Protein AF-A0A482VWS6-F1 (afdb_monomer)

Solvent-accessible surface area (backbone atoms only — not comparable to full-atom values): 26380 Å² total; per-residue (Å²): 130,81,84,92,86,86,85,89,86,87,83,88,81,81,85,80,89,76,88,70,83,75,75,75,75,70,73,57,87,48,77,42,80,34,66,35,74,32,86,84,45,68,74,47,44,68,42,74,38,33,2,34,63,69,26,31,28,32,63,42,54,38,85,94,21,57,36,39,79,39,67,55,49,60,21,23,29,43,43,27,49,72,88,42,74,27,56,65,29,37,43,35,57,47,53,52,62,63,36,49,89,52,66,63,44,43,34,35,32,31,54,38,55,66,66,37,69,73,36,66,89,46,74,11,26,64,48,36,32,32,28,57,49,69,41,88,45,39,81,90,40,92,76,27,34,50,60,48,47,53,70,41,54,34,42,35,37,32,45,35,42,97,80,37,74,51,29,20,35,33,22,43,46,47,64,65,61,49,79,72,47,78,22,39,41,68,25,68,69,46,51,51,51,56,53,49,55,58,62,74,62,62,68,89,82,64,92,73,90,83,82,91,80,78,96,77,93,79,91,79,87,79,87,75,81,93,65,97,69,79,73,75,64,59,60,48,59,49,51,72,72,72,49,76,84,87,76,62,93,71,94,64,102,68,85,70,78,76,78,78,53,68,59,39,55,33,43,74,60,85,70,93,51,36,53,32,35,37,66,40,38,55,64,27,66,66,37,54,56,46,41,38,70,76,36,59,86,48,26,39,68,48,70,63,45,79,42,84,77,59,66,78,52,55,55,47,38,43,73,75,56,48,32,57,49,73,49,83,57,90,91,34,32,37,32,37,37,46,62,43,43,50,54,34,10,67,71,61,13,29,15,40,55,96,69,61,78,83,35,52,63,57,32,45,77,72,77,40,71,60,46,26,36,37,40,45,71,94,43,51,62,54,51,34,56,20,56,66,59,44,92,77,60,86,71,74,70,47,74,64,58,29,43,54,34,48,55,50,30,51,50,49,47,73,76,44,49,94,64,50,73,46,77,43,76,56,54,81,30,56,68,51,35,34,54,52,50,50,53,46,50,60,54,59,63,58,34,59,45,75,42,71,64,129

Sequence (454 aa):
YNELEGSASCSGSSSNGDEGDGEATPDDDEPRYLYIETLKTSNLGISLVGGNAAGIFIHSVQPESLAYHAGLRTGDQILEYNGSDLRSATAEEAAYELAKPADKVAVLAHYRIDKYNEIKDKPGDSLYVRCGFDRSGSEMTEPPQLAFTKDDVLYVDNTMFNGVPGQWRAWRLDGEGRRQQCGVIPSKYKVEEELLLRRGADPEQTGRSVSSAGSSTARRSFFRRKKHQRHSKELASFCSLAGPGWYSDGGSLHEEPAPPPAYQRVERLAFPEFRPVLVLGPLAECVVEKLVSDFPDEFGRASAETRRCSQAQLDRELADGHLVEYRRRGSCWECVTVAAVRQISRAHLHCMLDVAASSVERLHRHRIFPVVLLVKFKSTKQIREVKDTVRYSLDKLSGKAAKEMFEHGHKLEEEYRHLVTAVVAAGANVAHVCAQVKAAVDAEHRKSQWVPVG

Mean predicted aligned error: 12.68 Å

Organism: Asbolus verrucosus (NCBI:txid1661398)

Secondary structure (DSSP, 8-state):
---------------------------TTS-EEEEEE-TT-S--SEEEEEETTTEEEEEEE-TTSHHHHTT--TTEEEEEETTEE-TT--HHHHHHHHHS--SEEEEEEEE-HHHHHHHTTS----EEEEESS-B--BTTSSSPBPPB-TT-EEEEEESSGGGSTTEEEEEEE-TTS-EEEEEEEE-HHHHHHHHHHHHTT-GGG-------------------------THHHHHHHHTTSSSSSSS----S--PPPPPPSEEEEEE----SPPPEEEESTTHHHHHHHHHHH-TTTEEEPPPEEE---HHHHHHHHHTTSEEEEEEETTEEEEEEHHHHHHHHHTT-EEE--S-GGGHHHHHHTT---EEEEEE-S-HHHHHHHHHTSTT--S---HHHHHHHHHHHHHHHHHHGGG-SEEEE--SSHHHHHHHHHHHHHHHHHSPPEEE--

Foldseek 3Di:
DDDDDDDDDDDDDDDDDDPDPPPPDPPLQDWDKFKFQCQFDLCQQWDWFAFQALAIFTQQHDPPGRCVVRPDGGQKGFQDKPNRGRRRGGPQRVLLSSLEDDRMMMTTIHRHNPSCVVGVPFQRDWFKWFAQAFDDWAVPDVQTGDGDGGRFMKIWRHCQVVNHHFKTWIFGADQLRDGDDIGIDTDLLNVVVVVVVVVVPDPVPDPDDDDDDDDDDDDDDDDDDDDDDDPSPVSNVSNVVPDPPPPDDDDDPDCPDDRDRRIFTKDFDDDPFQAAAEEAFFCSVVLLVCCCVVCVVAADELAFDKAQDDVVVVVVCLVVLQFLDWDDDPRIITTRGPVSCVVQRVSRYHYYDPDDLVSQVSCVVVVRQHAYEQEDEPDLVQSQQQVVVPPPPPDRQDSVNSVVRNVRSVVCCVPNVVSHPYYHYDDRYSVVSSVSVVVSSVVNRSGTDIDGDD

pLDDT: mean 82.26, std 21.97, range [25.84, 98.25]

Radius of gyration: 32.61 Å; Cα contacts (8 Å, |Δi|>4): 755; chains: 1; bounding box: 87×65×106 Å

Nearest PDB structures (foldseek):
  3shw-assembly1_A  TM=6.899E-01  e=1.097E-30  Homo sapiens
  3tsz-assembly1_A  TM=6.403E-01  e=1.164E-30  Homo sapiens
  3tsw-assembly5_A  TM=7.420E-01  e=3.275E-27  Homo sapiens
  3tsw-assembly5_C  TM=7.285E-01  e=8.020E-27  Homo sapiens
  3tsw-assembly5_D  TM=8.043E-01  e=4.336E-14  Homo sapiens

InterPro domains:
  IPR001478 PDZ domain [PF00595] (40-108)
  IPR001478 PDZ domain [PS50106] (33-107)
  IPR001478 PDZ domain [SM00228] (42-113)
  IPR008144 Guanylate kinase-like domain [PS50052] (274-442)
  IPR008145 Guanylate kinase/L-type calcium channel beta subunit [PF00625] (310-443)
  IPR008145 Guanylate kinase/L-type calcium channel beta subunit [SM00072] (273-445)
  IPR027417 P-loop containing nucleoside triphosphate hydrolase [G3DSA:3.40.50.300] (260-454)
  IPR027417 P-loop containing nucleoside triphosphate hydrolase [SSF52540] (276-453)
  IPR035537 Disks large homologue 5, SH3 domain [cd11860] (128-193)
  IPR036028 SH3-like domain superfamily [SSF50044] (128-203)
  IPR036034 PDZ superfamily [G3DSA:2.30.42.10] (11-124)
  IPR036034 PDZ superfamily [SSF50156] (28-119)
  IPR053004 MAGUK Family Regulators of Signaling Pathways [PTHR46360] (16-453)

Structure (mmCIF, N/CA/C/O backbone):
data_AF-A0A482VWS6-F1
#
_entry.id   AF-A0A482VWS6-F1
#
loop_
_atom_site.group_PDB
_atom_site.id
_atom_site.type_symbol
_atom_site.label_atom_id
_atom_site.label_alt_id
_atom_site.label_comp_id
_atom_site.label_asym_id
_atom_site.label_entity_id
_atom_site.label_seq_id
_atom_site.pdbx_PDB_ins_code
_atom_site.Cartn_x
_atom_site.Cartn_y
_atom_site.Cartn_z
_atom_site.occupancy
_atom_site.B_iso_or_equiv
_atom_site.auth_seq_id
_atom_site.auth_comp_id
_atom_site.auth_asym_id
_atom_site.auth_atom_id
_atom_site.pdbx_PDB_model_num
ATOM 1 N N . TYR A 1 1 ? -43.709 -4.891 -48.914 1.00 37.91 1 TYR A N 1
ATOM 2 C CA . TYR A 1 1 ? -42.702 -3.857 -49.190 1.00 37.91 1 TYR A CA 1
ATOM 3 C C . TYR A 1 1 ? -41.372 -4.446 -48.731 1.00 37.91 1 TYR A C 1
ATOM 5 O O . TYR A 1 1 ? -41.071 -4.368 -47.549 1.00 37.91 1 TYR A O 1
ATOM 13 N N . ASN A 1 2 ? -40.654 -5.247 -49.525 1.00 32.50 2 ASN A N 1
ATOM 14 C CA . ASN A 1 2 ? -40.382 -5.150 -50.974 1.00 32.50 2 ASN A CA 1
ATOM 15 C C . ASN A 1 2 ? -39.925 -3.735 -51.382 1.00 32.50 2 ASN A C 1
ATOM 17 O O . ASN A 1 2 ? -40.476 -2.775 -50.852 1.00 32.50 2 ASN A O 1
ATOM 21 N N . GLU A 1 3 ? -39.010 -3.529 -52.326 1.00 32.91 3 GLU A N 1
ATOM 22 C CA . GLU A 1 3 ? -38.121 -4.440 -53.079 1.00 32.91 3 GLU A CA 1
ATOM 23 C C . GLU A 1 3 ? -36.690 -4.398 -52.459 1.00 32.91 3 GLU A C 1
ATOM 25 O O . GLU A 1 3 ? -36.430 -3.553 -51.608 1.00 32.91 3 GLU A O 1
ATOM 30 N N . LEU A 1 4 ? -35.700 -5.278 -52.682 1.00 32.28 4 LEU A N 1
ATOM 31 C CA . LEU A 1 4 ? -35.427 -6.379 -53.628 1.00 32.28 4 LEU A CA 1
ATOM 32 C C . LEU A 1 4 ? -35.044 -6.029 -55.087 1.00 32.28 4 LEU A C 1
ATOM 34 O O . LEU A 1 4 ? -35.766 -6.376 -56.014 1.00 32.28 4 LEU A O 1
ATOM 38 N N . GLU A 1 5 ? -33.827 -5.498 -55.288 1.00 34.53 5 GLU A N 1
ATOM 39 C CA . GLU A 1 5 ? -33.055 -5.684 -56.533 1.00 34.53 5 GLU A CA 1
ATOM 40 C C . GLU A 1 5 ? -31.610 -6.118 -56.245 1.00 34.53 5 GLU A C 1
ATOM 42 O O . GLU A 1 5 ? -30.967 -5.645 -55.308 1.00 34.53 5 GLU A O 1
ATOM 47 N N . GLY A 1 6 ?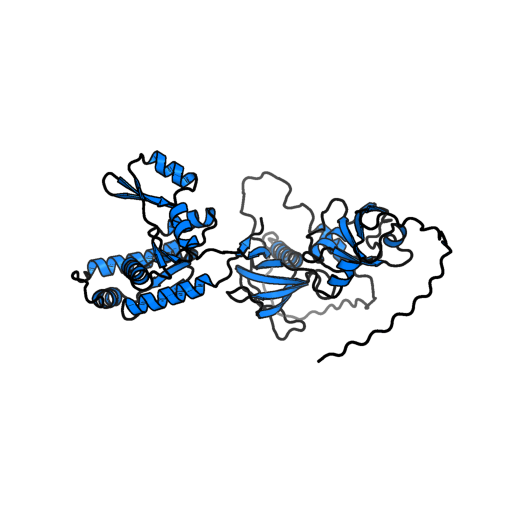 -31.095 -7.020 -57.078 1.00 29.28 6 GLY A N 1
ATOM 48 C CA . GLY A 1 6 ? -29.687 -7.393 -57.119 1.00 29.28 6 GLY A CA 1
ATOM 49 C C . GLY A 1 6 ? -29.232 -7.526 -58.567 1.00 29.28 6 GLY A C 1
ATOM 50 O O . GLY A 1 6 ? -30.035 -7.829 -59.449 1.00 29.28 6 GLY A O 1
ATOM 51 N N . SER A 1 7 ? -27.941 -7.332 -58.815 1.00 30.97 7 SER A N 1
ATOM 52 C CA . SER A 1 7 ? -27.329 -7.569 -60.120 1.00 30.97 7 SER A CA 1
ATOM 53 C C . SER A 1 7 ? -26.037 -8.360 -59.945 1.00 30.97 7 SER A C 1
ATOM 55 O O . SER A 1 7 ? -25.033 -7.874 -59.431 1.00 30.97 7 SER A O 1
ATOM 57 N N . ALA A 1 8 ? -26.077 -9.621 -60.367 1.00 30.41 8 ALA A N 1
ATOM 58 C CA . ALA A 1 8 ? -24.882 -10.428 -60.544 1.00 30.41 8 ALA A CA 1
ATOM 59 C C . ALA A 1 8 ? -24.394 -10.281 -61.988 1.00 30.41 8 ALA A C 1
ATOM 61 O O . ALA A 1 8 ? -25.182 -10.397 -62.928 1.00 30.41 8 ALA A O 1
ATOM 62 N N . SER A 1 9 ? -23.090 -10.119 -62.176 1.00 29.61 9 SER A N 1
ATOM 63 C CA . SER A 1 9 ? -22.427 -10.465 -63.429 1.00 29.61 9 SER A CA 1
ATOM 64 C C . SER A 1 9 ? -21.154 -11.240 -63.109 1.00 29.61 9 SER A C 1
ATOM 66 O O . SER A 1 9 ? -20.422 -10.930 -62.171 1.00 29.61 9 SER A O 1
ATOM 68 N N . CYS A 1 10 ? -20.949 -12.326 -63.846 1.00 28.64 10 CYS A N 1
ATOM 69 C CA . CYS A 1 10 ? -19.875 -13.277 -63.618 1.00 28.64 10 CYS A CA 1
ATOM 70 C C . CYS A 1 10 ? -18.975 -13.291 -64.853 1.00 28.64 10 CYS A C 1
ATOM 72 O O . CYS A 1 10 ? -19.467 -13.447 -65.969 1.00 28.64 10 CYS A O 1
ATOM 74 N N . SER A 1 11 ? -17.667 -13.157 -64.659 1.00 32.72 11 SER A N 1
ATOM 75 C CA . SER A 1 11 ? -16.668 -13.413 -65.697 1.00 32.72 11 SER A CA 1
ATOM 76 C C . SER A 1 11 ? -15.392 -13.911 -65.030 1.00 32.72 11 SER A C 1
ATOM 78 O O . SER A 1 11 ? -14.654 -13.133 -64.429 1.00 32.72 11 SER A O 1
ATOM 80 N N . GLY A 1 12 ? -15.164 -15.221 -65.093 1.00 29.23 12 GLY A N 1
ATOM 81 C CA . GLY A 1 12 ? -13.920 -15.823 -64.630 1.00 29.23 12 GLY A CA 1
ATOM 82 C C . GLY A 1 12 ? -12.827 -15.745 -65.694 1.00 29.23 12 GLY A C 1
ATOM 83 O O . GLY A 1 12 ? -13.102 -15.858 -66.887 1.00 29.23 12 GLY A O 1
ATOM 84 N N . SER A 1 13 ? -11.583 -15.631 -65.244 1.00 31.20 13 SER A N 1
ATOM 85 C CA . SER A 1 13 ? -10.387 -15.914 -66.036 1.00 31.20 13 SER A CA 1
ATOM 86 C C . SER A 1 13 ? -9.345 -16.540 -65.113 1.00 31.20 13 SER A C 1
ATOM 88 O O . SER A 1 13 ? -8.911 -15.913 -64.149 1.00 31.20 13 SER A O 1
ATOM 90 N N . SER A 1 14 ? -9.007 -17.801 -65.372 1.00 30.39 14 SER A N 1
ATOM 91 C CA . SER A 1 14 ? -7.988 -18.557 -64.638 1.00 30.39 14 SER A CA 1
ATOM 92 C C . SER A 1 14 ? -6.587 -18.302 -65.203 1.00 30.39 14 SER A C 1
ATOM 94 O O . SER A 1 14 ? -6.470 -17.866 -66.343 1.00 30.39 14 SER A O 1
ATOM 96 N N . SER A 1 15 ? -5.568 -18.710 -64.434 1.00 30.42 15 SER A N 1
ATOM 97 C CA . SER A 1 15 ? -4.132 -18.677 -64.769 1.00 30.42 15 SER A CA 1
ATOM 98 C C . SER A 1 15 ? -3.501 -17.264 -64.741 1.00 30.42 15 SER A C 1
ATOM 100 O O . SER A 1 15 ? -4.151 -16.277 -65.057 1.00 30.42 15 SER A O 1
ATOM 102 N N . ASN A 1 16 ? -2.260 -17.065 -64.284 1.00 30.95 16 ASN A N 1
ATOM 103 C CA . ASN A 1 16 ? -1.180 -18.010 -63.963 1.00 30.95 16 ASN A CA 1
ATOM 104 C C . ASN A 1 16 ? -0.692 -17.875 -62.510 1.00 30.95 16 ASN A C 1
ATOM 106 O O . ASN A 1 16 ? -0.841 -16.819 -61.901 1.00 30.95 16 ASN A O 1
ATOM 110 N N . GLY A 1 17 ? -0.065 -18.933 -61.988 1.00 35.34 17 GLY A N 1
ATOM 111 C CA . GLY A 1 17 ? 0.811 -18.808 -60.825 1.00 35.34 17 GLY A CA 1
ATOM 112 C C . GLY A 1 17 ? 2.128 -18.154 -61.236 1.00 35.34 17 GLY A C 1
ATOM 113 O O . GLY A 1 17 ? 2.680 -18.502 -62.279 1.00 35.34 17 GLY A O 1
ATOM 114 N N . ASP A 1 18 ? 2.597 -17.221 -60.417 1.00 35.06 18 ASP A N 1
ATOM 115 C CA . ASP A 1 18 ? 3.960 -16.702 -60.447 1.00 35.06 18 ASP A CA 1
ATOM 116 C C . ASP A 1 18 ? 4.596 -17.134 -59.123 1.00 35.06 18 ASP A C 1
ATOM 118 O O . ASP A 1 18 ? 4.245 -16.623 -58.056 1.00 35.06 18 ASP A O 1
ATOM 122 N N . GLU A 1 19 ? 5.439 -18.168 -59.176 1.00 37.97 19 GLU A N 1
ATOM 123 C CA . GLU A 1 19 ? 6.216 -18.644 -58.029 1.00 37.97 19 GLU A CA 1
ATOM 124 C C . GLU A 1 19 ? 7.365 -17.659 -57.790 1.00 37.97 19 GLU A C 1
ATOM 126 O O . GLU A 1 19 ? 8.519 -17.916 -58.119 1.00 37.97 19 GLU A O 1
ATOM 131 N N . GLY A 1 20 ? 7.028 -16.490 -57.244 1.00 35.66 20 GLY A N 1
ATOM 132 C CA . GLY A 1 20 ? 8.020 -15.570 -56.711 1.00 35.66 20 GLY A CA 1
ATOM 133 C C . GLY A 1 20 ? 8.687 -16.209 -55.499 1.00 35.66 20 GLY A C 1
ATOM 134 O O . GLY A 1 20 ? 8.003 -16.482 -54.511 1.00 35.66 20 GLY A O 1
ATOM 135 N N . ASP A 1 21 ? 9.999 -16.442 -55.588 1.00 39.50 21 ASP A N 1
ATOM 136 C CA . ASP A 1 21 ? 10.826 -17.001 -54.517 1.00 39.50 21 ASP A CA 1
ATOM 137 C C . ASP A 1 21 ? 10.625 -16.222 -53.210 1.00 39.50 21 ASP A C 1
ATOM 139 O O . ASP A 1 21 ? 11.208 -15.159 -52.978 1.00 39.50 21 ASP A O 1
ATOM 143 N N . GLY A 1 22 ? 9.780 -16.774 -52.338 1.00 38.31 22 GLY A N 1
ATOM 144 C CA . GLY A 1 22 ? 9.620 -16.330 -50.964 1.00 38.31 22 GLY A CA 1
ATOM 145 C C . GLY A 1 22 ? 10.860 -16.717 -50.178 1.00 38.31 22 GLY A C 1
ATOM 146 O O . GLY A 1 22 ? 10.860 -17.741 -49.497 1.00 38.31 22 GLY A O 1
ATOM 147 N N . GLU A 1 23 ? 11.915 -15.909 -50.305 1.00 39.44 23 GLU A N 1
ATOM 148 C CA . GLU A 1 23 ? 13.120 -15.989 -49.484 1.00 39.44 23 GLU A CA 1
ATOM 149 C C . GLU A 1 23 ? 12.681 -16.049 -48.016 1.00 39.44 23 GLU A C 1
ATOM 151 O O . GLU A 1 23 ? 12.071 -15.110 -47.499 1.00 39.44 23 GLU A O 1
ATOM 156 N N . ALA A 1 24 ? 12.887 -17.209 -47.386 1.00 39.81 24 ALA A N 1
ATOM 157 C CA . ALA A 1 24 ? 12.316 -17.497 -46.081 1.00 39.81 24 ALA A CA 1
ATOM 158 C C . ALA A 1 24 ? 12.844 -16.480 -45.068 1.00 39.81 24 ALA A C 1
ATOM 160 O O . ALA A 1 24 ? 14.025 -16.502 -44.713 1.00 39.81 24 ALA A O 1
ATOM 161 N N . THR A 1 25 ? 11.967 -15.584 -44.609 1.00 47.69 25 THR A N 1
ATOM 162 C CA . THR A 1 25 ? 12.295 -14.657 -43.529 1.00 47.69 25 THR A CA 1
ATOM 163 C C . THR A 1 25 ? 12.741 -15.496 -42.333 1.00 47.69 25 THR A C 1
ATOM 165 O O . THR A 1 25 ? 11.959 -16.354 -41.913 1.00 47.69 25 THR A O 1
ATOM 168 N N . PRO A 1 26 ? 13.966 -15.308 -41.805 1.00 53.84 26 PRO A N 1
ATOM 169 C CA . PRO A 1 26 ? 14.417 -16.060 -40.638 1.00 53.84 26 PRO A CA 1
ATOM 170 C C . PRO A 1 26 ? 13.436 -15.827 -39.486 1.00 53.84 26 PRO A C 1
ATOM 172 O O . PRO A 1 26 ? 12.845 -14.749 -39.441 1.00 53.84 26 PRO A O 1
ATOM 175 N N . ASP A 1 27 ? 13.270 -16.813 -38.594 1.00 56.97 27 ASP A N 1
ATOM 176 C CA . ASP A 1 27 ? 12.293 -16.809 -37.491 1.00 56.97 27 ASP A CA 1
ATOM 177 C C . ASP A 1 27 ? 12.376 -15.535 -36.629 1.00 56.97 27 ASP A C 1
ATOM 179 O O . ASP A 1 27 ? 13.049 -15.463 -35.601 1.00 56.97 27 ASP A O 1
ATOM 183 N N . ASP A 1 28 ? 11.662 -14.501 -37.069 1.00 63.41 28 ASP A N 1
ATOM 184 C CA . ASP A 1 28 ? 11.655 -13.169 -36.466 1.00 63.41 28 ASP A CA 1
ATOM 185 C C . ASP A 1 28 ? 10.831 -13.136 -35.163 1.00 63.41 28 ASP A C 1
ATOM 187 O O . ASP A 1 28 ? 10.875 -12.139 -34.441 1.00 63.41 28 ASP A O 1
ATOM 191 N N . ASP A 1 29 ? 10.133 -14.240 -34.871 1.00 73.31 29 ASP A N 1
ATOM 192 C CA . ASP A 1 29 ? 9.279 -14.507 -33.704 1.00 73.31 29 ASP A CA 1
ATOM 193 C C . ASP A 1 29 ? 10.026 -15.281 -32.583 1.00 73.31 29 ASP A C 1
ATOM 195 O O . ASP A 1 29 ? 9.496 -15.473 -31.485 1.00 73.31 29 ASP A O 1
ATOM 199 N N . GLU A 1 30 ? 11.277 -15.720 -32.819 1.00 90.12 30 GLU A N 1
ATOM 200 C CA . GLU A 1 30 ? 12.108 -16.388 -31.804 1.00 90.12 30 GLU A CA 1
ATOM 201 C C . GLU A 1 30 ? 13.192 -15.467 -31.186 1.00 90.12 30 GLU A C 1
ATOM 203 O O . GLU A 1 30 ? 13.823 -14.652 -31.870 1.00 90.12 30 GLU A O 1
ATOM 208 N N . PRO A 1 31 ? 13.471 -15.583 -29.869 1.00 95.69 31 PRO A N 1
ATOM 209 C CA . PRO A 1 31 ? 14.603 -14.909 -29.234 1.00 95.69 31 PRO A CA 1
ATOM 210 C C . PRO A 1 31 ? 15.966 -15.369 -29.776 1.00 95.69 31 PRO A C 1
ATOM 212 O O . PRO A 1 31 ? 16.301 -16.550 -29.726 1.00 95.69 31 PRO A O 1
ATOM 215 N N . ARG A 1 32 ? 16.812 -14.417 -30.182 1.00 95.81 32 ARG A N 1
ATOM 216 C CA . ARG A 1 32 ? 18.159 -14.653 -30.723 1.00 95.81 32 ARG A CA 1
ATOM 217 C C . ARG A 1 32 ? 19.265 -14.126 -29.807 1.00 95.81 32 ARG A C 1
ATOM 219 O O . ARG A 1 32 ? 19.165 -13.025 -29.262 1.00 95.81 32 ARG A O 1
ATOM 226 N N . TYR A 1 33 ? 20.343 -14.900 -29.673 1.00 96.62 33 TYR A N 1
ATOM 227 C CA . TYR A 1 33 ? 21.578 -14.462 -29.017 1.00 96.62 33 TYR A CA 1
ATOM 228 C C . TYR A 1 33 ? 22.474 -13.706 -29.999 1.00 96.62 33 TYR A C 1
ATOM 230 O O . TYR A 1 33 ? 22.746 -14.181 -31.100 1.00 96.62 33 TYR A O 1
ATOM 238 N N . LEU A 1 34 ? 22.958 -12.541 -29.577 1.00 95.81 34 LEU A N 1
ATOM 239 C CA . LEU A 1 34 ? 23.798 -11.643 -30.361 1.00 95.81 34 LEU A CA 1
ATOM 240 C C . LEU A 1 34 ? 25.061 -11.325 -29.556 1.00 95.81 34 LEU A C 1
ATOM 242 O O . LEU A 1 34 ? 24.984 -10.973 -28.376 1.00 95.81 34 LEU A O 1
ATOM 246 N N . TYR A 1 35 ? 26.227 -11.467 -30.186 1.00 95.81 35 TYR A N 1
ATOM 247 C CA . TYR A 1 35 ? 27.530 -11.316 -29.537 1.00 95.81 35 TYR A CA 1
ATOM 248 C C . TYR A 1 35 ? 28.271 -10.103 -30.091 1.00 95.81 35 TYR A C 1
ATOM 250 O O . TYR A 1 35 ? 28.392 -9.941 -31.303 1.00 95.81 35 TYR A O 1
ATOM 258 N N . ILE A 1 36 ? 28.792 -9.262 -29.198 1.00 93.75 36 ILE A N 1
ATOM 259 C CA . ILE A 1 36 ? 29.463 -8.010 -29.549 1.00 93.75 36 ILE A CA 1
ATOM 260 C C . ILE A 1 36 ? 30.832 -7.963 -28.875 1.00 93.75 36 ILE A C 1
ATOM 262 O O . ILE A 1 36 ? 30.927 -7.992 -27.648 1.00 93.75 36 ILE A O 1
ATOM 266 N N . GLU A 1 37 ? 31.906 -7.850 -29.654 1.00 91.81 37 GLU A N 1
ATOM 267 C CA . GLU A 1 37 ? 33.220 -7.503 -29.107 1.00 91.81 37 GLU A CA 1
ATOM 268 C C . GLU A 1 37 ? 33.292 -5.985 -28.931 1.00 91.81 37 GLU A C 1
ATOM 270 O O . GLU A 1 37 ? 33.132 -5.224 -29.885 1.00 91.81 37 GLU A O 1
ATOM 275 N N . THR A 1 38 ? 33.490 -5.517 -27.699 1.00 84.50 38 THR A N 1
ATOM 276 C CA . THR A 1 38 ? 33.299 -4.093 -27.374 1.00 84.50 38 THR A CA 1
ATOM 277 C C . THR A 1 38 ? 34.475 -3.217 -27.782 1.00 84.50 38 THR A C 1
ATOM 279 O O . THR A 1 38 ? 34.378 -1.996 -27.719 1.00 84.50 38 THR A O 1
ATOM 282 N N . LEU A 1 39 ? 35.618 -3.811 -28.144 1.00 81.88 39 LEU A N 1
ATOM 283 C CA . LEU A 1 39 ? 36.860 -3.109 -28.496 1.00 81.88 39 LEU A CA 1
ATOM 284 C C . LEU A 1 39 ? 37.262 -2.026 -27.466 1.00 81.88 39 LEU A C 1
ATOM 286 O O . LEU A 1 39 ? 37.858 -1.006 -27.816 1.00 81.88 39 LEU A O 1
ATOM 290 N N . LYS A 1 40 ? 36.941 -2.252 -26.181 1.00 75.94 40 LYS A N 1
ATOM 291 C CA . LYS A 1 40 ? 37.158 -1.326 -25.049 1.00 75.94 40 LYS A CA 1
ATOM 292 C C . LYS A 1 40 ? 36.341 -0.019 -25.105 1.00 75.94 40 LYS A C 1
ATOM 294 O O . LYS A 1 40 ? 36.695 0.949 -24.428 1.00 75.94 40 LYS A O 1
ATOM 299 N N . THR A 1 41 ? 35.237 0.030 -25.859 1.00 76.31 41 THR A N 1
ATOM 300 C CA . THR A 1 41 ? 34.227 1.105 -25.785 1.00 76.31 41 THR A CA 1
ATOM 301 C C . THR A 1 41 ? 32.938 0.616 -25.121 1.00 76.31 41 THR A C 1
ATOM 303 O O . THR A 1 41 ? 32.386 -0.409 -25.494 1.00 76.31 41 THR A O 1
ATOM 306 N N . SER A 1 42 ? 32.409 1.392 -24.169 1.00 72.88 42 SER A N 1
ATOM 307 C CA . SER A 1 42 ? 31.085 1.158 -23.566 1.00 72.88 42 SER A CA 1
ATOM 308 C C . SER A 1 42 ? 29.919 1.689 -24.413 1.00 72.88 42 SER A C 1
ATOM 310 O O . SER A 1 42 ? 28.760 1.470 -24.080 1.00 72.88 42 SER A O 1
ATOM 312 N N . ASN A 1 43 ? 30.191 2.407 -25.508 1.00 85.81 43 ASN A N 1
ATOM 313 C CA . ASN A 1 43 ? 29.153 2.853 -26.434 1.00 85.81 43 ASN A CA 1
ATOM 314 C C . ASN A 1 43 ? 28.977 1.838 -27.569 1.00 85.81 43 ASN A C 1
ATOM 316 O O . ASN A 1 43 ? 29.790 1.817 -28.494 1.00 85.81 43 ASN A O 1
ATOM 320 N N . LEU A 1 44 ? 27.891 1.064 -27.514 1.00 89.56 44 LEU A N 1
ATOM 321 C CA . LEU A 1 44 ? 27.501 0.107 -28.557 1.00 89.56 44 LEU A CA 1
ATOM 322 C C . LEU A 1 44 ? 26.857 0.771 -29.790 1.00 89.56 44 LEU A C 1
ATOM 324 O O . LEU A 1 44 ? 26.752 0.131 -30.832 1.00 89.56 44 LEU A O 1
ATOM 328 N N . GLY A 1 45 ? 26.446 2.044 -29.688 1.00 91.44 45 GLY A N 1
ATOM 329 C CA . GLY A 1 45 ? 25.763 2.779 -30.761 1.00 91.44 45 GLY A CA 1
ATOM 330 C C . GLY A 1 45 ? 24.233 2.671 -30.754 1.00 91.44 45 GLY A C 1
ATOM 331 O O . GLY A 1 45 ? 23.612 2.975 -31.768 1.00 91.44 45 GLY A O 1
ATOM 332 N N . ILE A 1 46 ? 23.625 2.267 -29.635 1.00 94.31 46 ILE A N 1
ATOM 333 C CA . ILE A 1 46 ? 22.168 2.092 -29.489 1.00 94.31 46 ILE A CA 1
ATOM 334 C C . ILE A 1 46 ? 21.515 3.195 -28.649 1.00 94.31 46 ILE A C 1
ATOM 336 O O . ILE A 1 46 ? 22.170 3.834 -27.824 1.00 94.31 46 ILE A O 1
ATOM 340 N N . SER A 1 47 ? 20.207 3.381 -28.826 1.00 93.50 47 SER A N 1
ATOM 341 C CA . SER A 1 47 ? 19.336 4.092 -27.881 1.00 93.50 47 SER A CA 1
ATOM 342 C C . SER A 1 47 ? 18.169 3.203 -27.446 1.00 93.50 47 SER A C 1
ATOM 344 O O . SER A 1 47 ? 17.753 2.311 -28.190 1.00 93.50 47 SER A O 1
ATOM 346 N N . LEU A 1 48 ? 17.660 3.436 -26.234 1.00 94.00 48 LEU A N 1
ATOM 347 C CA . LEU A 1 48 ? 16.655 2.593 -25.585 1.00 94.00 48 LEU A CA 1
ATOM 348 C C . LEU A 1 48 ? 15.371 3.373 -25.294 1.00 94.00 48 LEU A C 1
ATOM 350 O O . LEU A 1 48 ? 15.421 4.564 -24.992 1.00 94.00 48 LEU A O 1
ATOM 354 N N . VAL A 1 49 ? 14.242 2.668 -25.320 1.00 95.19 49 VAL A N 1
ATOM 355 C CA . VAL A 1 49 ? 12.939 3.105 -24.794 1.00 95.19 49 VAL A CA 1
ATOM 356 C C . VAL A 1 49 ? 12.299 1.972 -23.989 1.00 95.19 49 VAL A C 1
ATOM 358 O O . VAL A 1 49 ? 12.772 0.833 -24.007 1.00 95.19 49 VAL A O 1
ATOM 361 N N . GLY A 1 50 ? 11.208 2.275 -23.290 1.00 95.38 50 GLY A N 1
ATOM 362 C CA . GLY A 1 50 ? 10.558 1.330 -22.388 1.00 95.38 50 GLY A CA 1
ATOM 363 C C . GLY A 1 50 ? 11.150 1.378 -20.978 1.00 95.38 50 GLY A C 1
ATOM 364 O O . GLY A 1 50 ? 11.617 2.427 -20.540 1.00 95.38 50 GLY A O 1
ATOM 365 N N . GLY A 1 51 ? 11.023 0.281 -20.240 1.00 96.75 51 GLY A N 1
ATOM 366 C CA . GLY A 1 51 ? 11.242 0.226 -18.791 1.00 96.75 51 GLY A CA 1
ATOM 367 C C . GLY A 1 51 ? 10.509 -0.962 -18.170 1.00 96.75 51 GLY A C 1
ATOM 368 O O . GLY A 1 51 ? 10.048 -1.849 -18.895 1.00 96.75 51 GLY A O 1
ATOM 369 N N . ASN A 1 52 ? 10.334 -0.975 -16.846 1.00 96.19 52 ASN A N 1
ATOM 370 C CA . ASN A 1 52 ? 9.872 -2.181 -16.140 1.00 96.19 52 ASN A CA 1
ATOM 371 C C . ASN A 1 52 ? 8.423 -2.603 -16.459 1.00 96.19 52 ASN A C 1
ATOM 373 O O . ASN A 1 52 ? 8.022 -3.711 -16.106 1.00 96.19 52 ASN A O 1
ATOM 377 N N . ALA A 1 53 ? 7.628 -1.719 -17.071 1.00 95.12 53 ALA A N 1
ATOM 378 C CA . ALA A 1 53 ? 6.235 -1.970 -17.437 1.00 95.12 53 ALA A CA 1
ATOM 379 C C . ALA A 1 53 ? 6.081 -2.425 -18.895 1.00 95.12 53 ALA A C 1
ATOM 381 O O . ALA A 1 53 ? 5.215 -3.239 -19.214 1.00 95.12 53 ALA A O 1
ATOM 382 N N . ALA A 1 54 ? 6.916 -1.886 -19.786 1.00 94.06 54 ALA A N 1
ATOM 383 C CA . ALA A 1 54 ? 6.881 -2.180 -21.216 1.00 94.06 54 ALA A CA 1
ATOM 384 C C . ALA A 1 54 ? 7.824 -3.334 -21.615 1.00 94.06 54 ALA A C 1
ATOM 386 O O . ALA A 1 54 ? 7.524 -4.088 -22.550 1.00 94.06 54 ALA A O 1
ATOM 387 N N . GLY A 1 55 ? 8.936 -3.491 -20.893 1.00 96.06 55 GLY A N 1
ATOM 388 C CA . GLY A 1 55 ? 10.169 -4.135 -21.347 1.00 96.06 55 GLY A CA 1
ATOM 389 C C . GLY A 1 55 ? 11.154 -3.105 -21.920 1.00 96.06 55 GLY A C 1
ATOM 390 O O . GLY A 1 55 ? 10.749 -2.011 -22.314 1.00 96.06 55 GLY A O 1
ATOM 391 N N . ILE A 1 56 ? 12.443 -3.450 -21.975 1.00 97.75 56 ILE A N 1
ATOM 392 C CA . ILE A 1 56 ? 13.507 -2.613 -22.556 1.00 97.75 56 ILE A CA 1
ATOM 393 C C . ILE A 1 56 ? 13.611 -2.865 -24.065 1.00 97.75 56 ILE A C 1
ATOM 395 O O . ILE A 1 56 ? 13.836 -4.000 -24.478 1.00 97.75 56 ILE A O 1
ATOM 399 N N . PHE A 1 57 ? 13.479 -1.827 -24.892 1.00 97.69 57 PHE A N 1
ATOM 400 C CA . PHE A 1 57 ? 13.512 -1.933 -26.356 1.00 97.69 57 PHE A CA 1
ATOM 401 C C . PHE A 1 57 ? 14.572 -1.041 -26.994 1.00 97.69 57 PHE A C 1
ATOM 403 O O . PHE A 1 57 ? 14.812 0.079 -26.544 1.00 97.69 57 PHE A O 1
ATOM 410 N N . ILE A 1 58 ? 15.134 -1.502 -28.110 1.00 97.31 58 ILE A N 1
ATOM 411 C CA . ILE A 1 58 ? 16.005 -0.707 -28.974 1.00 97.31 58 ILE A CA 1
ATOM 412 C C . ILE A 1 58 ? 15.158 0.237 -29.831 1.00 97.31 58 ILE A C 1
ATOM 414 O O . ILE A 1 58 ? 14.336 -0.188 -30.644 1.00 97.31 58 ILE A O 1
ATOM 418 N N . HIS A 1 59 ? 15.391 1.535 -29.652 1.00 95.88 59 HIS A N 1
ATOM 419 C CA . HIS A 1 59 ? 14.727 2.610 -30.387 1.00 95.88 59 HIS A CA 1
ATOM 420 C C . HIS A 1 59 ? 15.485 2.986 -31.661 1.00 95.88 59 HIS A C 1
ATOM 422 O O . HIS A 1 59 ? 14.888 3.126 -32.729 1.00 95.88 59 HIS A O 1
ATOM 428 N N . SER A 1 60 ? 16.812 3.096 -31.581 1.00 96.31 60 SER A N 1
ATOM 429 C CA . SER A 1 60 ? 17.664 3.316 -32.750 1.00 96.31 60 SER A CA 1
ATOM 430 C C . SER A 1 60 ? 19.016 2.630 -32.613 1.00 96.31 60 SER A C 1
ATOM 432 O O . SER A 1 60 ? 19.530 2.448 -31.508 1.00 96.31 60 SER A O 1
ATOM 434 N N . VAL A 1 61 ? 19.589 2.282 -33.763 1.00 97.19 61 VAL A N 1
ATOM 435 C CA . VAL A 1 61 ? 20.937 1.731 -33.910 1.00 97.19 61 VAL A CA 1
ATOM 436 C C . VAL A 1 61 ? 21.691 2.618 -34.895 1.00 97.19 61 VAL A C 1
ATOM 438 O O . VAL A 1 61 ? 21.185 2.933 -35.971 1.00 97.19 61 VAL A O 1
ATOM 441 N N . GLN A 1 62 ? 22.880 3.075 -34.515 1.00 96.25 62 GLN A N 1
ATOM 442 C CA . GLN A 1 62 ? 23.733 3.896 -35.375 1.00 96.25 62 GLN A CA 1
ATOM 443 C C . GLN A 1 62 ? 24.311 3.022 -36.505 1.00 96.25 62 GLN A C 1
ATOM 445 O O . GLN A 1 62 ? 24.853 1.957 -36.197 1.00 96.25 62 GLN A O 1
ATOM 450 N N . PRO A 1 63 ? 24.242 3.439 -37.784 1.00 95.69 63 PRO A N 1
ATOM 451 C CA . PRO A 1 63 ? 24.927 2.745 -38.877 1.00 95.69 63 PRO A CA 1
ATOM 452 C C . PRO A 1 63 ? 26.429 2.594 -38.595 1.00 95.69 63 PRO A C 1
ATOM 454 O O . PRO A 1 63 ? 27.021 3.471 -37.962 1.00 95.69 63 PRO A O 1
ATOM 457 N N . GLU A 1 64 ? 27.033 1.492 -39.046 1.00 94.12 64 GLU A N 1
ATOM 458 C CA . GLU A 1 64 ? 28.449 1.145 -38.803 1.00 94.12 64 GLU A CA 1
ATOM 459 C C . GLU A 1 64 ? 28.864 1.101 -37.312 1.00 94.12 64 GLU A C 1
ATOM 461 O O . GLU A 1 64 ? 30.033 1.271 -36.957 1.00 94.12 64 GLU A O 1
ATOM 466 N N . SER A 1 65 ? 27.905 0.899 -36.400 1.00 94.69 65 SER A N 1
ATOM 467 C CA . SER A 1 65 ? 28.181 0.681 -34.975 1.00 94.69 65 SER A CA 1
ATOM 468 C C . SER A 1 65 ? 28.393 -0.794 -34.636 1.00 94.69 65 SER A C 1
ATOM 470 O O . SER A 1 65 ? 28.003 -1.692 -35.382 1.00 94.69 65 SER A O 1
ATOM 472 N N . LEU A 1 66 ? 28.963 -1.056 -33.457 1.00 93.62 66 LEU A N 1
ATOM 473 C CA . LEU A 1 66 ? 29.145 -2.419 -32.949 1.00 93.62 66 LEU A CA 1
ATOM 474 C C . LEU A 1 66 ? 27.813 -3.182 -32.867 1.00 93.62 66 LEU A C 1
ATOM 476 O O . LEU A 1 66 ? 27.752 -4.351 -33.231 1.00 93.62 66 LEU A O 1
ATOM 480 N N . ALA A 1 67 ? 26.738 -2.508 -32.446 1.00 94.62 67 ALA A N 1
ATOM 481 C CA . ALA A 1 67 ? 25.398 -3.084 -32.419 1.00 94.62 67 ALA A CA 1
ATOM 482 C C . ALA A 1 67 ? 24.833 -3.364 -33.822 1.00 94.62 67 ALA A C 1
ATOM 484 O O . ALA A 1 67 ? 24.202 -4.399 -34.021 1.00 94.62 67 ALA A O 1
ATOM 485 N N . TYR A 1 68 ? 25.093 -2.480 -34.792 1.00 95.19 68 TYR A N 1
ATOM 486 C CA . TYR A 1 68 ? 24.670 -2.664 -36.183 1.00 95.19 68 TYR A CA 1
ATOM 487 C C . TYR A 1 68 ? 25.322 -3.901 -36.813 1.00 95.19 68 TYR A C 1
ATOM 489 O O . TYR A 1 68 ? 24.624 -4.765 -37.336 1.00 95.19 68 TYR A O 1
ATOM 497 N N . HIS A 1 69 ? 26.646 -4.044 -36.688 1.00 94.44 69 HIS A N 1
ATOM 498 C CA . HIS A 1 69 ? 27.360 -5.221 -37.199 1.00 94.44 69 HIS A CA 1
ATOM 499 C C . HIS A 1 69 ? 27.002 -6.519 -36.459 1.00 94.44 69 HIS A C 1
ATOM 501 O O . HIS A 1 69 ? 27.112 -7.596 -37.038 1.00 94.44 69 HIS A O 1
ATOM 507 N N . ALA A 1 70 ? 26.544 -6.427 -35.207 1.00 94.62 70 ALA A N 1
ATOM 508 C CA . ALA A 1 70 ? 26.023 -7.562 -34.451 1.00 94.62 70 ALA A CA 1
ATOM 509 C C . ALA A 1 70 ? 24.569 -7.937 -34.800 1.00 94.62 70 ALA A C 1
ATOM 511 O O . ALA A 1 70 ? 24.059 -8.906 -34.248 1.00 94.62 70 ALA A O 1
ATOM 512 N N . GLY A 1 71 ? 23.885 -7.192 -35.679 1.00 94.94 71 GLY A N 1
ATOM 513 C CA . GLY A 1 71 ? 22.508 -7.486 -36.095 1.00 94.94 71 GLY A CA 1
ATOM 514 C C . GLY A 1 71 ? 21.412 -7.027 -35.123 1.00 94.94 71 GLY A C 1
ATOM 515 O O . GLY A 1 71 ? 20.267 -7.463 -35.255 1.00 94.94 71 GLY A O 1
ATOM 516 N N . LEU A 1 72 ? 21.723 -6.148 -34.161 1.00 96.12 72 LEU A N 1
ATOM 517 C CA . LEU A 1 72 ? 20.692 -5.459 -33.376 1.00 96.12 72 LEU A CA 1
ATOM 518 C C . LEU A 1 72 ? 19.963 -4.439 -34.259 1.00 96.12 72 LEU A C 1
ATOM 520 O O . LEU A 1 72 ? 20.594 -3.705 -35.024 1.00 96.12 72 LEU A O 1
ATOM 524 N N . ARG A 1 73 ? 18.639 -4.343 -34.111 1.00 96.06 73 ARG A N 1
ATOM 525 C CA . ARG A 1 73 ? 17.793 -3.421 -34.888 1.00 96.06 73 ARG A CA 1
ATOM 526 C C . ARG A 1 73 ? 16.682 -2.788 -34.047 1.00 96.06 73 ARG A C 1
ATOM 528 O O . ARG A 1 73 ? 16.322 -3.274 -32.977 1.00 96.06 73 ARG A O 1
ATOM 535 N N . THR A 1 74 ? 16.133 -1.672 -34.529 1.00 97.25 74 THR A N 1
ATOM 536 C CA . THR A 1 74 ? 14.965 -1.022 -33.910 1.00 97.25 74 THR A CA 1
ATOM 537 C C . THR A 1 74 ? 13.803 -2.009 -33.803 1.00 97.25 74 THR A C 1
ATOM 539 O O . THR A 1 74 ? 13.491 -2.691 -34.774 1.00 97.25 74 THR A O 1
ATOM 542 N N . GLY A 1 75 ? 13.151 -2.066 -32.640 1.00 96.38 75 GLY A N 1
ATOM 543 C CA . GLY A 1 75 ? 12.065 -3.013 -32.362 1.00 96.38 75 GLY A CA 1
ATOM 544 C C . GLY A 1 75 ? 12.494 -4.288 -31.629 1.00 96.38 75 GLY A C 1
ATOM 545 O O . GLY A 1 75 ? 11.629 -5.010 -31.134 1.00 96.38 75 GLY A O 1
ATOM 546 N N . ASP A 1 76 ? 13.797 -4.544 -31.486 1.00 97.69 76 ASP A N 1
ATOM 547 C CA . ASP A 1 76 ? 14.307 -5.608 -30.618 1.00 97.69 76 ASP A CA 1
ATOM 548 C C . ASP A 1 76 ? 14.031 -5.275 -29.141 1.00 97.69 76 ASP A C 1
ATOM 550 O O . ASP A 1 76 ? 14.482 -4.243 -28.634 1.00 97.69 76 ASP A O 1
ATOM 554 N N . GLN A 1 77 ? 13.314 -6.152 -28.426 1.00 97.69 77 GLN A N 1
ATOM 555 C CA . GLN A 1 77 ? 13.317 -6.153 -26.963 1.00 97.69 77 GLN A CA 1
ATOM 556 C C . GLN A 1 77 ? 14.593 -6.841 -26.479 1.00 97.69 77 GLN A C 1
ATOM 558 O O . GLN A 1 77 ? 14.844 -7.989 -26.844 1.00 97.69 77 GLN A O 1
ATOM 563 N N . ILE A 1 78 ? 15.339 -6.192 -25.588 1.00 98.00 78 ILE A N 1
ATOM 564 C CA . ILE A 1 78 ? 16.400 -6.846 -24.825 1.00 98.00 78 ILE A CA 1
ATOM 565 C C . ILE A 1 78 ? 15.747 -7.646 -23.690 1.00 98.00 78 ILE A C 1
ATOM 567 O O . ILE A 1 78 ? 15.046 -7.093 -22.839 1.00 98.00 78 ILE A O 1
ATOM 571 N N . LEU A 1 79 ? 15.952 -8.962 -23.705 1.00 97.81 79 LEU A N 1
ATOM 572 C CA . LEU A 1 79 ? 15.503 -9.894 -22.671 1.00 97.81 79 LEU A CA 1
ATOM 573 C C . LEU A 1 79 ? 16.595 -10.127 -21.626 1.00 97.81 79 LEU A C 1
ATOM 575 O O . LEU A 1 79 ? 16.300 -10.210 -20.440 1.00 97.81 79 LEU A O 1
ATOM 579 N N . GLU A 1 80 ? 17.848 -10.222 -22.064 1.00 97.94 80 GLU A N 1
ATOM 580 C CA . GLU A 1 80 ? 19.005 -10.484 -21.210 1.00 97.94 80 GLU A CA 1
ATOM 581 C C . GLU A 1 80 ? 20.229 -9.736 -21.745 1.00 97.94 80 GLU A C 1
ATOM 583 O O . GLU A 1 80 ? 20.400 -9.605 -22.962 1.00 97.94 80 GLU A O 1
ATOM 588 N N . TYR A 1 81 ? 21.092 -9.276 -20.844 1.00 96.19 81 TYR A N 1
ATOM 589 C CA . TYR A 1 81 ? 22.374 -8.659 -21.170 1.00 96.19 81 TYR A CA 1
ATOM 590 C C . TYR A 1 81 ? 23.451 -9.205 -20.229 1.00 96.19 81 TYR A C 1
ATOM 592 O O . TYR A 1 81 ? 23.382 -8.992 -19.023 1.00 96.19 81 TYR A O 1
ATOM 600 N N . ASN A 1 82 ? 24.440 -9.927 -20.762 1.00 94.25 82 ASN A N 1
ATOM 601 C CA . ASN A 1 82 ? 25.521 -10.560 -19.989 1.00 94.25 82 ASN A CA 1
ATOM 602 C C . ASN A 1 82 ? 25.043 -11.444 -18.811 1.00 94.25 82 ASN A C 1
ATOM 604 O O . ASN A 1 82 ? 25.674 -11.459 -17.754 1.00 94.25 82 ASN A O 1
ATOM 608 N N . GLY A 1 83 ? 23.935 -12.177 -18.973 1.00 92.88 83 GLY A N 1
ATOM 609 C CA . GLY A 1 83 ? 23.332 -12.990 -17.908 1.00 92.88 83 GLY A CA 1
ATOM 610 C C . GLY A 1 83 ? 22.395 -12.229 -16.960 1.00 92.88 83 GLY A C 1
ATOM 611 O O . GLY A 1 83 ? 21.709 -12.859 -16.157 1.00 92.88 83 GLY A O 1
ATOM 612 N N . SER A 1 84 ? 22.319 -10.897 -17.042 1.00 95.81 84 SER A N 1
ATOM 613 C CA . SER A 1 84 ? 21.337 -10.098 -16.302 1.00 95.81 84 SER A CA 1
ATOM 614 C C . SER A 1 84 ? 19.997 -10.077 -17.037 1.00 95.81 84 SER A C 1
ATOM 616 O O . SER A 1 84 ? 19.926 -9.623 -18.180 1.00 95.81 84 SER A O 1
ATOM 618 N N . ASP A 1 85 ? 18.928 -10.542 -16.384 1.00 97.00 85 ASP A N 1
ATOM 619 C CA . ASP A 1 85 ? 17.560 -10.460 -16.913 1.00 97.00 85 ASP A CA 1
ATOM 620 C C . ASP A 1 85 ? 17.071 -9.002 -16.923 1.00 97.00 85 ASP A C 1
ATOM 622 O O . ASP A 1 85 ? 17.065 -8.328 -15.893 1.00 97.00 85 ASP A O 1
ATOM 626 N N . LEU A 1 86 ? 16.646 -8.522 -18.094 1.00 97.38 86 LEU A N 1
ATOM 627 C CA . LEU A 1 86 ? 16.131 -7.166 -18.304 1.00 97.38 86 LEU A CA 1
ATOM 628 C C . LEU A 1 86 ? 14.630 -7.138 -18.635 1.00 97.38 86 LEU A C 1
ATOM 630 O O . LEU A 1 86 ? 14.079 -6.069 -18.906 1.00 97.38 86 LEU A O 1
ATOM 634 N N . ARG A 1 87 ? 13.927 -8.280 -18.575 1.00 95.88 87 ARG A N 1
ATOM 635 C CA . ARG A 1 87 ? 12.485 -8.377 -18.885 1.00 95.88 87 ARG A CA 1
ATOM 636 C C . ARG A 1 87 ? 11.613 -7.456 -18.026 1.00 95.88 87 ARG A C 1
ATOM 638 O O . ARG A 1 87 ? 10.608 -6.954 -18.527 1.00 95.88 87 ARG A O 1
ATOM 645 N N . SER A 1 88 ? 11.996 -7.244 -16.767 1.00 94.12 88 SER A N 1
ATOM 646 C CA . SER A 1 88 ? 11.298 -6.415 -15.769 1.00 94.12 88 SER A CA 1
ATOM 647 C C . SER A 1 88 ? 12.192 -5.333 -15.138 1.00 94.12 88 SER A C 1
ATOM 649 O O . SER A 1 88 ? 11.829 -4.746 -14.114 1.00 94.12 88 SER A O 1
ATOM 651 N N . ALA A 1 89 ? 13.349 -5.050 -15.747 1.00 96.38 89 ALA A N 1
ATOM 652 C CA . ALA A 1 89 ? 14.244 -3.980 -15.318 1.00 96.38 89 ALA A CA 1
ATOM 653 C C . ALA A 1 89 ? 13.657 -2.604 -15.659 1.00 96.38 89 ALA A C 1
ATOM 655 O O . ALA A 1 89 ? 13.024 -2.421 -16.701 1.00 96.38 89 ALA A O 1
ATOM 656 N N . THR A 1 90 ? 13.883 -1.623 -14.789 1.00 97.31 90 THR A N 1
ATOM 657 C CA . THR A 1 90 ? 13.600 -0.214 -15.093 1.00 97.31 90 THR A CA 1
ATOM 658 C C . THR A 1 90 ? 14.547 0.333 -16.153 1.00 97.31 90 THR A C 1
ATOM 660 O O . THR A 1 90 ? 15.626 -0.219 -16.390 1.00 97.31 90 THR A O 1
ATOM 663 N N . ALA A 1 91 ? 14.168 1.448 -16.780 1.00 96.56 91 ALA A N 1
ATOM 664 C CA . ALA A 1 91 ? 15.027 2.120 -17.752 1.00 96.56 91 ALA A CA 1
ATOM 665 C C . ALA A 1 91 ? 16.402 2.510 -17.162 1.00 96.56 91 ALA A C 1
ATOM 667 O O . ALA A 1 91 ? 17.416 2.390 -17.850 1.00 96.56 91 ALA A O 1
ATOM 668 N N . GLU A 1 92 ? 16.456 2.931 -15.892 1.00 95.75 92 GLU A N 1
ATOM 669 C CA . GLU A 1 92 ? 17.709 3.267 -15.200 1.00 95.75 92 GLU A CA 1
ATOM 670 C C . GLU A 1 92 ? 18.543 2.024 -14.846 1.00 95.75 92 GLU A C 1
ATOM 672 O O . GLU A 1 92 ? 19.749 2.018 -15.093 1.00 95.75 92 GLU A O 1
ATOM 677 N N . GLU A 1 93 ? 17.925 0.949 -14.338 1.00 95.56 93 GLU A N 1
ATOM 678 C CA . GLU A 1 93 ? 18.619 -0.324 -14.071 1.00 95.56 93 GLU A CA 1
ATOM 679 C C . GLU A 1 93 ? 19.249 -0.881 -15.359 1.00 95.56 93 GLU A C 1
ATOM 681 O O . GLU A 1 93 ? 20.439 -1.193 -15.385 1.00 95.56 93 GLU A O 1
ATOM 686 N N . ALA A 1 94 ? 18.494 -0.907 -16.463 1.00 95.62 94 ALA A N 1
ATOM 687 C CA . ALA A 1 94 ? 19.002 -1.338 -17.763 1.00 95.62 94 ALA A CA 1
ATOM 688 C C . ALA A 1 94 ? 20.128 -0.430 -18.290 1.00 95.62 94 ALA A C 1
ATOM 690 O O . ALA A 1 94 ? 21.115 -0.926 -18.834 1.00 95.62 94 ALA A O 1
ATOM 691 N N . ALA A 1 95 ? 20.028 0.891 -18.102 1.00 93.31 95 ALA A N 1
ATOM 692 C CA . ALA A 1 95 ? 21.092 1.822 -18.476 1.00 93.31 95 ALA A CA 1
ATOM 693 C C . ALA A 1 95 ? 22.388 1.591 -17.676 1.00 93.31 95 ALA A C 1
ATOM 695 O O . ALA A 1 95 ? 23.477 1.730 -18.238 1.00 93.31 95 ALA A O 1
ATOM 696 N N . TYR A 1 96 ? 22.292 1.214 -16.396 1.00 91.69 96 TYR A N 1
ATOM 697 C CA . TYR A 1 96 ? 23.457 0.847 -15.589 1.00 91.69 96 TYR A CA 1
ATOM 698 C C . TYR A 1 96 ? 24.051 -0.507 -15.986 1.00 91.69 96 TYR A C 1
ATOM 700 O O . TYR A 1 96 ? 25.270 -0.591 -16.129 1.00 91.69 96 TYR A O 1
ATOM 708 N N . GLU A 1 97 ? 23.232 -1.536 -16.232 1.00 92.75 97 GLU A N 1
ATOM 709 C CA . GLU A 1 97 ? 23.708 -2.841 -16.721 1.00 92.75 97 GLU A CA 1
ATOM 710 C C . GLU A 1 97 ? 24.468 -2.713 -18.049 1.00 92.75 97 GLU A C 1
ATOM 712 O O . GLU A 1 97 ? 25.592 -3.204 -18.179 1.00 92.75 97 GLU A O 1
ATOM 717 N N . LEU A 1 98 ? 23.915 -1.966 -19.011 1.00 91.00 98 LEU A N 1
ATOM 718 C CA . LEU A 1 98 ? 24.546 -1.744 -20.316 1.00 91.00 98 LEU A CA 1
ATOM 719 C C . LEU A 1 98 ? 25.814 -0.878 -20.242 1.00 91.00 98 LEU A C 1
ATOM 721 O O . LEU A 1 98 ? 26.674 -0.976 -21.118 1.00 91.00 98 LEU A O 1
ATOM 725 N N . ALA A 1 99 ? 25.964 -0.054 -19.201 1.00 89.25 99 ALA A N 1
ATOM 726 C CA . ALA A 1 99 ? 27.152 0.768 -18.985 1.00 89.25 99 ALA A CA 1
ATOM 727 C C . ALA A 1 99 ? 28.323 0.028 -18.312 1.00 89.25 99 ALA A C 1
ATOM 729 O O . ALA A 1 99 ? 29.435 0.575 -18.281 1.00 89.25 99 ALA A O 1
ATOM 730 N N . LYS A 1 100 ? 28.108 -1.185 -17.778 1.00 88.19 100 LYS A N 1
ATOM 731 C CA . LYS A 1 100 ? 29.167 -1.979 -17.137 1.00 88.19 100 LYS A CA 1
ATOM 732 C C . LYS A 1 100 ? 30.300 -2.280 -18.132 1.00 88.19 100 LYS A C 1
ATOM 734 O O . LYS A 1 100 ? 30.031 -2.748 -19.239 1.00 88.19 100 LYS A O 1
ATOM 739 N N . PRO A 1 101 ? 31.577 -2.054 -17.765 1.00 86.38 101 PRO A N 1
ATOM 740 C CA . PRO A 1 101 ? 32.703 -2.424 -18.616 1.00 86.38 101 PRO A CA 1
ATOM 741 C C . PRO A 1 101 ? 32.751 -3.937 -18.867 1.00 86.38 101 PRO A C 1
ATOM 743 O O . PRO A 1 101 ? 32.802 -4.722 -17.924 1.00 86.38 101 PRO A O 1
ATOM 746 N N . ALA A 1 102 ? 32.793 -4.333 -20.137 1.00 86.62 102 ALA A N 1
ATOM 747 C CA . ALA A 1 102 ? 32.980 -5.714 -20.574 1.00 86.62 102 ALA A CA 1
ATOM 748 C C . ALA A 1 102 ? 33.767 -5.729 -21.894 1.00 86.62 102 ALA A C 1
ATOM 750 O O . ALA A 1 102 ? 33.560 -4.848 -22.726 1.00 86.62 102 ALA A O 1
ATOM 751 N N . ASP A 1 103 ? 34.652 -6.708 -22.107 1.00 88.56 103 ASP A N 1
ATOM 752 C CA . ASP A 1 103 ? 35.374 -6.879 -23.385 1.00 88.56 103 ASP A CA 1
ATOM 753 C C . ASP A 1 103 ? 34.506 -7.568 -24.455 1.00 88.56 103 ASP A C 1
ATOM 755 O O . ASP A 1 103 ? 34.664 -7.333 -25.656 1.00 88.56 103 ASP A O 1
ATOM 759 N N . LYS A 1 104 ? 33.560 -8.404 -24.011 1.00 91.25 104 LYS A N 1
ATOM 760 C CA . LYS A 1 104 ? 32.547 -9.060 -24.840 1.00 91.25 104 LYS A CA 1
ATOM 761 C C . LYS A 1 104 ? 31.180 -8.892 -24.194 1.00 91.25 104 LYS A C 1
ATOM 763 O O . LYS A 1 104 ? 31.067 -8.944 -22.972 1.00 91.25 104 LYS A O 1
ATOM 768 N N . VAL A 1 105 ? 30.166 -8.703 -25.024 1.00 93.19 105 VAL A N 1
ATOM 769 C CA . VAL A 1 105 ? 28.768 -8.566 -24.626 1.00 93.19 105 VAL A CA 1
ATOM 770 C C . VAL A 1 105 ? 27.954 -9.665 -25.298 1.00 93.19 105 VAL A C 1
ATOM 772 O O . VAL A 1 105 ? 28.105 -9.894 -26.497 1.00 93.19 105 VAL A O 1
ATOM 775 N N . ALA A 1 106 ? 27.092 -10.326 -24.532 1.00 96.19 106 ALA A N 1
ATOM 776 C CA . ALA A 1 106 ? 26.061 -11.230 -25.025 1.00 96.19 106 ALA A CA 1
ATOM 777 C C . ALA A 1 106 ? 24.686 -10.610 -24.750 1.00 96.19 106 ALA A C 1
ATOM 779 O O . ALA A 1 106 ? 24.394 -10.221 -23.618 1.00 96.19 106 ALA A O 1
ATOM 780 N N . VAL A 1 107 ? 23.850 -10.514 -25.782 1.00 97.50 107 VAL A N 1
ATOM 781 C CA . VAL A 1 107 ? 22.492 -9.965 -25.704 1.00 97.50 107 VAL A CA 1
ATOM 782 C C . VAL A 1 107 ? 21.510 -11.035 -26.158 1.00 97.50 107 VAL A C 1
ATOM 784 O O . VAL A 1 107 ? 21.645 -11.539 -27.270 1.00 97.50 107 VAL A O 1
ATOM 787 N N . LEU A 1 108 ? 20.512 -11.357 -25.337 1.00 98.00 108 LEU A N 1
ATOM 788 C CA . LEU A 1 108 ? 19.335 -12.095 -25.797 1.00 98.00 108 LEU A CA 1
ATOM 789 C C . LEU A 1 108 ? 18.283 -11.071 -26.220 1.00 98.00 108 LEU A C 1
ATOM 791 O O . LEU A 1 108 ? 17.780 -10.318 -25.381 1.00 98.00 108 LEU A O 1
ATOM 795 N N . ALA A 1 109 ? 17.960 -11.036 -27.508 1.00 97.62 109 ALA A N 1
ATOM 796 C CA . ALA A 1 109 ? 17.027 -10.081 -28.090 1.00 97.62 109 ALA A CA 1
ATOM 797 C C . ALA A 1 109 ? 15.867 -10.793 -28.798 1.00 97.62 109 ALA A C 1
ATOM 799 O O . ALA A 1 109 ? 16.063 -11.829 -29.421 1.00 97.62 109 ALA A O 1
ATOM 800 N N . HIS A 1 110 ? 14.663 -10.228 -28.735 1.00 97.25 110 HIS A N 1
ATOM 801 C CA . HIS A 1 110 ? 13.494 -10.711 -29.477 1.00 97.25 110 HIS A CA 1
ATOM 802 C C . HIS A 1 110 ? 12.876 -9.528 -30.227 1.00 97.25 110 HIS A C 1
ATOM 804 O O . HIS A 1 110 ? 12.437 -8.554 -29.608 1.00 97.25 110 HIS A O 1
ATOM 810 N N . TYR A 1 111 ? 12.858 -9.600 -31.556 1.00 97.38 111 TYR A N 1
ATOM 811 C CA . TYR A 1 111 ? 12.254 -8.585 -32.411 1.00 97.38 111 TYR A CA 1
ATOM 812 C C . TYR A 1 111 ? 10.732 -8.556 -32.261 1.00 97.38 111 TYR A C 1
ATOM 814 O O . TYR A 1 111 ? 10.053 -9.505 -32.614 1.00 97.38 111 TYR A O 1
ATOM 822 N N . ARG A 1 112 ? 10.170 -7.463 -31.735 1.00 95.62 112 ARG A N 1
ATOM 823 C CA . ARG A 1 112 ? 8.713 -7.325 -31.556 1.00 95.62 112 ARG A CA 1
ATOM 824 C C . ARG A 1 112 ? 8.266 -5.921 -31.920 1.00 95.62 112 ARG A C 1
ATOM 826 O O . ARG A 1 112 ? 7.948 -5.102 -31.050 1.00 95.62 112 ARG A O 1
ATOM 833 N N . ILE A 1 113 ? 8.281 -5.645 -33.221 1.00 95.62 113 ILE A N 1
ATOM 834 C CA . ILE A 1 113 ? 8.060 -4.306 -33.776 1.00 95.62 113 ILE A CA 1
ATOM 835 C C . ILE A 1 113 ? 6.679 -3.730 -33.432 1.00 95.62 113 ILE A C 1
ATOM 837 O O . ILE A 1 113 ? 6.575 -2.532 -33.174 1.00 95.62 113 ILE A O 1
ATOM 841 N N . ASP A 1 114 ? 5.644 -4.567 -33.332 1.00 94.75 114 ASP A N 1
ATOM 842 C CA . ASP A 1 114 ? 4.288 -4.129 -32.980 1.00 94.75 114 ASP A CA 1
ATOM 843 C C . ASP A 1 114 ? 4.226 -3.616 -31.542 1.00 94.75 114 ASP A C 1
ATOM 845 O O . ASP A 1 114 ? 3.879 -2.458 -31.301 1.00 94.75 114 ASP A O 1
ATOM 849 N N . LYS A 1 115 ? 4.699 -4.421 -30.583 1.00 94.50 115 LYS A N 1
ATOM 850 C CA . LYS A 1 115 ? 4.784 -4.004 -29.178 1.00 94.50 115 LYS A CA 1
ATOM 851 C C . LYS A 1 115 ? 5.722 -2.805 -28.991 1.00 94.50 115 LYS A C 1
ATOM 853 O O . LYS A 1 115 ? 5.441 -1.941 -28.166 1.00 94.50 115 LYS A O 1
ATOM 858 N N . TYR A 1 116 ? 6.805 -2.706 -29.763 1.00 96.31 116 TYR A N 1
ATOM 859 C CA . TYR A 1 116 ? 7.638 -1.500 -29.793 1.00 96.31 116 TYR A CA 1
ATOM 860 C C . TYR A 1 116 ? 6.842 -0.266 -30.255 1.00 96.31 116 TYR A C 1
ATOM 862 O O . TYR A 1 116 ? 6.880 0.775 -29.598 1.00 96.31 116 TYR A O 1
ATOM 870 N N . ASN A 1 117 ? 6.083 -0.378 -31.350 1.00 96.44 117 ASN A N 1
ATOM 871 C CA . ASN A 1 117 ? 5.249 0.706 -31.866 1.00 96.44 117 ASN A CA 1
ATOM 872 C C . ASN A 1 117 ? 4.166 1.139 -30.870 1.00 96.44 117 ASN A C 1
ATOM 874 O O . ASN A 1 117 ? 3.862 2.328 -30.799 1.00 96.44 117 ASN A O 1
ATOM 878 N N . GLU A 1 118 ? 3.639 0.214 -30.067 1.00 93.94 118 GLU A N 1
ATOM 879 C CA . GLU A 1 118 ? 2.709 0.529 -28.984 1.00 93.94 118 GLU A CA 1
ATOM 880 C C . GLU A 1 118 ? 3.346 1.301 -27.819 1.00 93.94 118 GLU A C 1
ATOM 882 O O . GLU A 1 118 ? 2.630 2.061 -27.164 1.00 93.94 118 GLU A O 1
ATOM 887 N N . ILE A 1 119 ? 4.631 1.090 -27.502 1.00 92.88 119 ILE A N 1
ATOM 888 C CA . ILE A 1 119 ? 5.254 1.587 -26.255 1.00 92.88 119 ILE A CA 1
ATOM 889 C C . ILE A 1 119 ? 6.257 2.728 -26.439 1.00 92.88 119 ILE A C 1
ATOM 891 O O . ILE A 1 119 ? 6.505 3.444 -25.473 1.00 92.88 119 ILE A O 1
ATOM 895 N N . LYS A 1 120 ? 6.817 2.931 -27.639 1.00 90.88 120 LYS A N 1
ATOM 896 C CA . LYS A 1 120 ? 7.916 3.891 -27.895 1.00 90.88 120 LYS A CA 1
ATOM 897 C C . LYS A 1 120 ? 7.632 5.336 -27.450 1.00 90.88 120 LYS A C 1
ATOM 899 O O . LYS A 1 120 ? 8.555 6.024 -27.030 1.00 90.88 120 LYS A O 1
ATOM 904 N N . ASP A 1 121 ? 6.367 5.760 -27.498 1.00 89.94 121 ASP A N 1
ATOM 905 C CA . ASP A 1 121 ? 5.910 7.113 -27.144 1.00 89.94 121 ASP A CA 1
ATOM 906 C C . ASP A 1 121 ? 5.258 7.184 -25.740 1.00 89.94 121 ASP A C 1
ATOM 908 O O . ASP A 1 121 ? 4.669 8.200 -25.364 1.00 89.94 121 ASP A O 1
ATOM 912 N N . LYS A 1 122 ? 5.320 6.098 -24.954 1.00 87.56 122 LYS A N 1
ATOM 913 C CA . LYS A 1 122 ? 4.687 5.972 -23.627 1.00 87.56 122 LYS A CA 1
ATOM 914 C C . LYS A 1 122 ? 5.731 5.950 -22.497 1.00 87.56 122 LYS A C 1
ATOM 916 O O . LYS A 1 122 ? 6.881 5.579 -22.726 1.00 87.56 122 LYS A O 1
ATOM 921 N N . PRO A 1 123 ? 5.349 6.301 -21.250 1.00 85.94 123 PRO A N 1
ATOM 922 C CA . PRO A 1 123 ? 6.188 6.048 -20.080 1.00 85.94 123 PRO A CA 1
ATOM 923 C C . PRO A 1 123 ? 6.473 4.545 -19.960 1.00 85.94 123 PRO A C 1
ATOM 925 O O . PRO A 1 123 ? 5.546 3.735 -20.003 1.00 85.94 123 PRO A O 1
ATOM 928 N N . GLY A 1 124 ? 7.750 4.180 -19.862 1.00 91.44 124 GLY A N 1
ATOM 929 C CA . GLY A 1 124 ? 8.183 2.784 -19.884 1.00 91.44 124 GLY A CA 1
ATOM 930 C C . GLY A 1 124 ? 8.213 2.097 -18.520 1.00 91.44 124 GLY A C 1
ATOM 931 O O . GLY A 1 124 ? 8.107 0.870 -18.453 1.00 91.44 124 GLY A O 1
ATOM 932 N N . ASP A 1 125 ? 8.331 2.875 -17.443 1.00 97.50 125 ASP A N 1
ATOM 933 C CA . ASP A 1 125 ? 8.339 2.384 -16.067 1.00 97.50 125 ASP A CA 1
ATOM 934 C C . ASP A 1 125 ? 6.943 2.488 -15.427 1.00 97.50 125 ASP A C 1
ATOM 936 O O . ASP A 1 125 ? 6.102 3.309 -15.802 1.00 97.50 125 ASP A O 1
ATOM 940 N N . SER A 1 126 ? 6.689 1.628 -14.446 1.00 96.25 126 SER A N 1
ATOM 941 C CA . SER A 1 126 ? 5.490 1.620 -13.604 1.00 96.25 126 SER A CA 1
ATOM 942 C C . SER A 1 126 ? 5.820 0.845 -12.337 1.00 96.25 126 SER A C 1
ATOM 944 O O . SER A 1 126 ? 5.841 -0.389 -12.333 1.00 96.25 126 SER A O 1
ATOM 946 N N . LEU A 1 127 ? 6.131 1.561 -11.262 1.00 96.06 127 LEU A N 1
ATOM 947 C CA . LEU A 1 127 ? 6.485 0.961 -9.979 1.00 96.06 127 LEU A CA 1
ATOM 948 C C . LEU A 1 127 ? 6.055 1.861 -8.822 1.00 96.06 127 LEU A C 1
ATOM 950 O O . LEU A 1 127 ? 5.940 3.077 -8.974 1.00 96.06 127 LEU A O 1
ATOM 954 N N . TYR A 1 128 ? 5.838 1.265 -7.653 1.00 97.50 128 TYR A N 1
ATOM 955 C CA . TYR A 1 128 ? 5.549 2.002 -6.428 1.00 97.50 128 TYR A CA 1
ATOM 956 C C . TYR A 1 128 ? 6.715 1.864 -5.451 1.00 97.50 128 TYR A C 1
ATOM 958 O O . TYR A 1 128 ? 7.287 0.781 -5.301 1.00 97.50 128 TYR A O 1
ATOM 966 N N . VAL A 1 129 ? 7.063 2.961 -4.779 1.00 97.19 129 VAL A N 1
ATOM 967 C CA . VAL A 1 129 ? 8.100 2.990 -3.740 1.00 97.19 129 VAL A CA 1
ATOM 968 C C . VAL A 1 129 ? 7.576 3.609 -2.457 1.00 97.19 129 VAL A C 1
ATOM 970 O O . VAL A 1 129 ? 6.919 4.646 -2.495 1.00 97.19 129 VAL A O 1
ATOM 973 N N . ARG A 1 130 ? 7.906 2.994 -1.320 1.00 96.69 130 ARG A N 1
ATOM 974 C CA . ARG A 1 130 ? 7.804 3.602 0.009 1.00 96.69 130 ARG A CA 1
ATOM 975 C C . ARG A 1 130 ? 9.089 4.371 0.312 1.00 96.69 130 ARG A C 1
ATOM 977 O O . ARG A 1 130 ? 10.182 3.824 0.148 1.00 96.69 130 ARG A O 1
ATOM 984 N N . CYS A 1 131 ? 8.958 5.613 0.764 1.00 96.12 131 CYS A N 1
ATOM 985 C CA . CYS A 1 131 ? 10.077 6.489 1.106 1.00 96.12 131 CYS A CA 1
ATOM 986 C C . CYS A 1 131 ? 10.668 6.146 2.482 1.00 96.12 131 CYS A C 1
ATOM 988 O O . CYS A 1 131 ? 9.960 6.149 3.485 1.00 96.12 131 CYS A O 1
ATOM 990 N N . GLY A 1 132 ? 11.978 5.904 2.557 1.00 94.38 132 GLY A N 1
ATOM 991 C CA . GLY A 1 132 ? 12.690 5.657 3.819 1.00 94.38 132 GLY A CA 1
ATOM 992 C C . GLY A 1 132 ? 13.076 6.923 4.601 1.00 94.38 132 GLY A C 1
ATOM 993 O O . GLY A 1 132 ? 13.630 6.820 5.694 1.00 94.38 132 GLY A O 1
ATOM 994 N N . PHE A 1 133 ? 12.813 8.111 4.048 1.00 93.31 133 PHE A N 1
ATOM 995 C CA . PHE A 1 133 ? 13.305 9.404 4.534 1.00 93.31 133 PHE A CA 1
ATOM 996 C C . PHE A 1 133 ? 12.371 10.561 4.136 1.00 93.31 133 PHE A C 1
ATOM 998 O O . PHE A 1 133 ? 11.578 10.425 3.205 1.00 93.31 133 PHE A O 1
ATOM 1005 N N . ASP A 1 134 ? 12.502 11.705 4.814 1.00 94.88 134 ASP A N 1
ATOM 1006 C CA . ASP A 1 134 ? 11.789 12.946 4.481 1.00 94.88 134 ASP A CA 1
ATOM 1007 C C . ASP A 1 134 ? 12.525 13.746 3.397 1.00 94.88 134 ASP A C 1
ATOM 1009 O O . ASP A 1 134 ? 13.754 13.869 3.427 1.00 94.88 134 ASP A O 1
ATOM 1013 N N . ARG A 1 135 ? 11.784 14.381 2.480 1.00 93.56 135 ARG A N 1
ATOM 1014 C CA . ARG A 1 135 ? 12.346 15.318 1.500 1.00 93.56 135 ARG A CA 1
ATOM 1015 C C . ARG A 1 135 ? 11.453 16.539 1.307 1.00 93.56 135 ARG A C 1
ATOM 1017 O O . ARG A 1 135 ? 10.299 16.436 0.894 1.00 93.56 135 ARG A O 1
ATOM 1024 N N . SER A 1 136 ? 12.025 17.721 1.529 1.00 92.94 136 SER A N 1
ATOM 1025 C CA . SER A 1 136 ? 11.414 18.983 1.119 1.00 92.94 136 SER A CA 1
ATOM 1026 C C . SER A 1 136 ? 11.448 19.121 -0.407 1.00 92.94 136 SER A C 1
ATOM 1028 O O . SER A 1 136 ? 12.491 18.974 -1.043 1.00 92.94 136 SER A O 1
ATOM 1030 N N . GLY A 1 137 ? 10.284 19.402 -0.990 1.00 88.38 137 GLY A N 1
ATOM 1031 C CA . GLY A 1 137 ? 10.120 19.733 -2.405 1.00 88.38 137 GLY A CA 1
ATOM 1032 C C . GLY A 1 137 ? 9.949 21.235 -2.631 1.00 88.38 137 GLY A C 1
ATOM 1033 O O . GLY A 1 137 ? 9.955 22.026 -1.687 1.00 88.38 137 GLY A O 1
ATOM 1034 N N . SER A 1 138 ? 9.775 21.633 -3.890 1.00 89.75 138 SER A N 1
ATOM 1035 C CA . SER A 1 138 ? 9.465 23.014 -4.266 1.00 89.75 138 SER A CA 1
ATOM 1036 C C . SER A 1 138 ? 8.737 23.063 -5.606 1.00 89.75 138 SER A C 1
ATOM 1038 O O . SER A 1 138 ? 9.305 22.734 -6.648 1.00 89.75 138 SER A O 1
ATOM 1040 N N . GLU A 1 139 ? 7.494 23.536 -5.590 1.00 86.50 139 GLU A N 1
ATOM 1041 C CA . GLU A 1 139 ? 6.674 23.726 -6.796 1.00 86.50 139 GLU A CA 1
ATOM 1042 C C . GLU A 1 139 ? 7.176 24.872 -7.689 1.00 86.50 139 GLU A C 1
ATOM 1044 O O . GLU A 1 139 ? 6.837 24.926 -8.862 1.00 86.50 139 GLU A O 1
ATOM 1049 N N . MET A 1 140 ? 8.029 25.758 -7.159 1.00 88.88 140 MET A N 1
ATOM 1050 C CA . MET A 1 140 ? 8.660 26.856 -7.906 1.00 88.88 140 MET A CA 1
ATOM 1051 C C . MET A 1 140 ? 9.921 26.435 -8.680 1.00 88.88 140 MET A C 1
ATOM 1053 O O . MET A 1 140 ? 10.594 27.283 -9.265 1.00 88.88 140 MET A O 1
ATOM 1057 N N . THR A 1 141 ? 10.294 25.153 -8.641 1.00 88.75 141 THR A N 1
ATOM 1058 C CA . THR A 1 141 ? 11.409 24.631 -9.444 1.00 88.75 141 THR A CA 1
ATOM 1059 C C . THR A 1 141 ? 10.914 24.120 -10.792 1.00 88.75 141 THR A C 1
ATOM 1061 O O . THR A 1 141 ? 9.787 23.657 -10.905 1.00 88.75 141 THR A O 1
ATOM 1064 N N . GLU A 1 142 ? 11.767 24.205 -11.811 1.00 88.00 142 GLU A N 1
ATOM 1065 C CA . GLU A 1 142 ? 11.496 23.713 -13.165 1.00 88.00 142 GLU A CA 1
ATOM 1066 C C . GLU A 1 142 ? 12.531 22.624 -13.504 1.00 88.00 142 GLU A C 1
ATOM 1068 O O . GLU A 1 142 ? 13.696 22.959 -13.752 1.00 88.00 142 GLU A O 1
ATOM 1073 N N . PRO A 1 143 ? 12.170 21.324 -13.477 1.00 88.50 143 PRO A N 1
ATOM 1074 C CA . PRO A 1 143 ? 10.862 20.761 -13.114 1.00 88.50 143 PRO A CA 1
ATOM 1075 C C . PRO A 1 143 ? 10.569 20.819 -11.595 1.00 88.50 143 PRO A C 1
ATOM 1077 O O . PRO A 1 143 ? 11.515 20.837 -10.799 1.00 88.50 143 PRO A O 1
ATOM 1080 N N . PRO A 1 144 ? 9.289 20.748 -11.172 1.00 93.69 144 PRO A N 1
ATOM 1081 C CA . PRO A 1 144 ? 8.909 20.752 -9.758 1.00 93.69 144 PRO A CA 1
ATOM 1082 C C . PRO A 1 144 ? 9.503 19.581 -8.969 1.00 93.69 144 PRO A C 1
ATOM 1084 O O . PRO A 1 144 ? 9.272 18.419 -9.306 1.00 93.69 144 PRO A O 1
ATOM 1087 N N . GLN A 1 145 ? 10.225 19.858 -7.881 1.00 95.38 145 GLN A N 1
ATOM 1088 C CA . GLN A 1 145 ? 10.686 18.822 -6.952 1.00 95.38 145 GLN A CA 1
ATOM 1089 C C . GLN A 1 145 ? 9.555 18.387 -6.021 1.00 95.38 145 GLN A C 1
ATOM 1091 O O . GLN A 1 145 ? 8.958 19.216 -5.330 1.00 95.38 145 GLN A O 1
ATOM 1096 N N . LEU A 1 146 ? 9.283 17.082 -5.978 1.00 96.44 146 LEU A N 1
ATOM 1097 C CA . LEU A 1 146 ? 8.187 16.522 -5.194 1.00 96.44 146 LEU A CA 1
ATOM 1098 C C . LEU A 1 146 ? 8.554 16.446 -3.703 1.00 96.44 146 LEU A C 1
ATOM 1100 O O . LEU A 1 146 ? 9.589 15.887 -3.340 1.00 96.44 146 LEU A O 1
ATOM 1104 N N . ALA A 1 147 ? 7.688 16.991 -2.846 1.00 95.81 147 ALA A N 1
ATOM 1105 C CA . ALA A 1 147 ? 7.796 16.863 -1.394 1.00 95.81 147 ALA A CA 1
ATOM 1106 C C . ALA A 1 147 ? 7.132 15.565 -0.911 1.00 95.81 147 ALA A C 1
ATOM 1108 O O . ALA A 1 147 ? 6.027 15.239 -1.362 1.00 95.81 147 ALA A O 1
ATOM 1109 N N . PHE A 1 148 ? 7.780 14.870 0.023 1.00 96.31 148 PHE A N 1
ATOM 1110 C CA . PHE A 1 148 ? 7.266 13.661 0.670 1.00 96.31 148 PHE A CA 1
ATOM 1111 C C . PHE A 1 148 ? 7.858 13.488 2.073 1.00 96.31 148 PHE A C 1
ATOM 1113 O O . PHE A 1 148 ? 8.956 13.969 2.363 1.00 96.31 148 PHE A O 1
ATOM 1120 N N . THR A 1 149 ? 7.136 12.777 2.929 1.00 96.00 149 THR A N 1
ATOM 1121 C CA . THR A 1 149 ? 7.613 12.302 4.232 1.00 96.00 149 THR A CA 1
ATOM 1122 C C . THR A 1 149 ? 8.024 10.834 4.173 1.00 96.00 149 THR A C 1
ATOM 1124 O O . THR A 1 149 ? 7.667 10.098 3.250 1.00 96.00 149 THR A O 1
ATOM 1127 N N . LYS A 1 150 ? 8.781 10.388 5.175 1.00 94.31 150 LYS A N 1
ATOM 1128 C CA . LYS A 1 150 ? 9.027 8.971 5.423 1.00 94.31 150 LYS A CA 1
ATOM 1129 C C . LYS A 1 150 ? 7.694 8.209 5.490 1.00 94.31 150 LYS A C 1
ATOM 1131 O O . LYS A 1 150 ? 6.699 8.715 5.998 1.00 94.31 150 LYS A O 1
ATOM 1136 N N . ASP A 1 151 ? 7.712 6.982 4.978 1.00 92.75 151 ASP A N 1
ATOM 1137 C CA . ASP A 1 151 ? 6.590 6.048 4.861 1.00 92.75 151 ASP A CA 1
ATOM 1138 C C . ASP A 1 151 ? 5.497 6.437 3.836 1.00 92.75 151 ASP A C 1
ATOM 1140 O O . ASP A 1 151 ? 4.637 5.601 3.538 1.00 92.75 151 ASP A O 1
ATOM 1144 N N . ASP A 1 152 ? 5.585 7.614 3.192 1.00 95.31 152 ASP A N 1
ATOM 1145 C CA . ASP A 1 152 ? 4.791 7.938 1.995 1.00 95.31 152 ASP A CA 1
ATOM 1146 C C . ASP A 1 152 ? 5.050 6.922 0.875 1.00 95.31 152 ASP A C 1
ATOM 1148 O O . ASP A 1 152 ? 6.173 6.438 0.694 1.00 95.31 152 ASP A O 1
ATOM 1152 N N . VAL A 1 153 ? 4.018 6.647 0.069 1.00 97.00 153 VAL A N 1
ATOM 1153 C CA . VAL A 1 153 ? 4.138 5.836 -1.148 1.00 97.00 153 VAL A CA 1
ATOM 1154 C C . VAL A 1 153 ? 3.979 6.706 -2.389 1.00 97.00 153 VAL A C 1
ATOM 1156 O O . VAL A 1 153 ? 2.975 7.400 -2.566 1.00 97.00 153 VAL A O 1
ATOM 1159 N N . LEU A 1 154 ? 4.975 6.631 -3.267 1.00 98.06 154 LEU A N 1
ATOM 1160 C CA . LEU A 1 154 ? 5.029 7.329 -4.546 1.00 98.06 154 LEU A CA 1
ATOM 1161 C C . LEU A 1 154 ? 4.893 6.334 -5.698 1.00 98.06 154 LEU A C 1
ATOM 1163 O O . LEU A 1 154 ? 5.373 5.203 -5.617 1.00 98.06 154 LEU A O 1
ATOM 1167 N N . TYR A 1 155 ? 4.279 6.775 -6.792 1.00 98.00 155 TYR A N 1
ATOM 1168 C CA . TYR A 1 155 ? 4.248 6.040 -8.056 1.00 98.00 155 TYR A CA 1
ATOM 1169 C C . TYR A 1 155 ? 5.258 6.641 -9.039 1.00 98.00 155 TYR A C 1
ATOM 1171 O O . TYR A 1 155 ? 5.158 7.821 -9.367 1.00 98.00 155 TYR A O 1
ATOM 1179 N N . VAL A 1 156 ? 6.210 5.843 -9.513 1.00 98.00 156 VAL A N 1
ATOM 1180 C CA . VAL A 1 156 ? 7.257 6.242 -10.465 1.00 98.00 156 VAL A CA 1
ATOM 1181 C C . VAL A 1 156 ? 6.913 5.693 -11.847 1.00 98.00 156 VAL A C 1
ATOM 1183 O O . VAL A 1 156 ? 6.631 4.503 -11.990 1.00 98.00 156 VAL A O 1
ATOM 1186 N N . ASP A 1 157 ? 6.936 6.565 -12.859 1.00 96.31 157 ASP A N 1
ATOM 1187 C CA . ASP A 1 157 ? 6.619 6.221 -14.256 1.00 96.31 157 ASP A CA 1
ATOM 1188 C C . ASP A 1 157 ? 7.734 6.531 -15.265 1.00 96.31 157 ASP A C 1
ATOM 1190 O O . ASP A 1 157 ? 7.608 6.234 -16.454 1.00 96.31 157 ASP A O 1
ATOM 1194 N N . ASN A 1 158 ? 8.835 7.124 -14.805 1.00 95.75 158 ASN A N 1
ATOM 1195 C CA . ASN A 1 158 ? 10.046 7.294 -15.594 1.00 95.75 158 ASN A CA 1
ATOM 1196 C C . ASN A 1 158 ? 11.263 7.361 -14.665 1.00 95.75 158 ASN A C 1
ATOM 1198 O O . ASN A 1 158 ? 11.383 8.307 -13.886 1.00 95.75 158 ASN A O 1
ATOM 1202 N N . THR A 1 159 ? 12.169 6.390 -14.768 1.00 97.06 159 THR A N 1
ATOM 1203 C CA . THR A 1 159 ? 13.434 6.341 -14.015 1.00 97.06 159 THR A CA 1
ATOM 1204 C C . THR A 1 159 ? 14.604 7.052 -14.711 1.00 97.06 159 THR A C 1
ATOM 1206 O O . THR A 1 159 ? 15.655 7.257 -14.112 1.00 97.06 159 THR A O 1
ATOM 1209 N N . MET A 1 160 ? 14.409 7.490 -15.956 1.00 93.25 160 MET A N 1
ATOM 1210 C CA . MET A 1 160 ? 15.383 8.192 -16.797 1.00 93.25 160 MET A CA 1
ATOM 1211 C C . MET A 1 160 ? 14.831 9.569 -17.194 1.00 93.25 160 MET A C 1
ATOM 1213 O O . MET A 1 160 ? 14.611 9.871 -18.375 1.00 93.25 160 MET A O 1
ATOM 1217 N N . PHE A 1 161 ? 14.528 10.419 -16.206 1.00 90.56 161 PHE A N 1
ATOM 1218 C CA . PHE A 1 161 ? 13.987 11.751 -16.479 1.00 90.56 161 PHE A CA 1
ATOM 1219 C C . PHE A 1 161 ? 14.977 12.587 -17.314 1.00 90.56 161 PHE A C 1
ATOM 1221 O O . PHE A 1 161 ? 16.187 12.543 -17.105 1.00 90.56 161 PHE A O 1
ATOM 1228 N N . ASN A 1 162 ? 14.473 13.322 -18.312 1.00 89.75 162 ASN A N 1
ATOM 1229 C CA . ASN A 1 162 ? 15.283 13.977 -19.354 1.00 89.75 162 ASN A CA 1
ATOM 1230 C C . ASN A 1 162 ? 16.246 13.040 -20.130 1.00 89.75 162 ASN A C 1
ATOM 1232 O O . ASN A 1 162 ? 17.193 13.517 -20.755 1.00 89.75 162 ASN A O 1
ATOM 1236 N N . GLY A 1 163 ? 16.007 11.722 -20.126 1.00 87.81 163 GLY A N 1
ATOM 1237 C CA . GLY A 1 163 ? 16.819 10.735 -20.845 1.00 87.81 163 GLY A CA 1
ATOM 1238 C C . GLY A 1 163 ? 18.161 10.408 -20.182 1.00 87.81 163 GLY A C 1
ATOM 1239 O O . GLY A 1 163 ? 19.043 9.863 -20.844 1.00 87.81 163 GLY A O 1
ATOM 1240 N N . VAL A 1 164 ? 18.339 10.745 -18.899 1.00 89.56 164 VAL A N 1
ATOM 1241 C CA . VAL A 1 164 ? 19.566 10.481 -18.131 1.00 89.56 164 VAL A CA 1
ATOM 1242 C C . VAL A 1 164 ? 19.254 9.862 -16.758 1.00 89.56 164 VAL A C 1
ATOM 1244 O O . VAL A 1 164 ? 18.189 10.140 -16.206 1.00 89.56 164 VAL A O 1
ATOM 1247 N N . PRO A 1 165 ? 20.168 9.056 -16.180 1.00 91.25 165 PRO A N 1
ATOM 1248 C CA . PRO A 1 165 ? 20.030 8.548 -14.814 1.00 91.25 165 PRO A CA 1
ATOM 1249 C C . PRO A 1 165 ? 20.053 9.664 -13.766 1.00 91.25 165 PRO A C 1
ATOM 1251 O O . PRO A 1 165 ? 20.575 10.758 -14.004 1.00 91.25 165 PRO A O 1
ATOM 1254 N N . GLY A 1 166 ? 19.586 9.353 -12.559 1.00 92.88 166 GLY A N 1
ATOM 1255 C CA . GLY A 1 166 ? 19.735 10.203 -11.377 1.00 92.88 166 GLY A CA 1
ATOM 1256 C C . GLY A 1 166 ? 18.488 10.986 -10.964 1.00 92.88 166 GLY A C 1
ATOM 1257 O O . GLY A 1 166 ? 18.410 11.439 -9.820 1.00 92.88 166 GLY A O 1
ATOM 1258 N N . GLN A 1 167 ? 17.499 11.133 -11.847 1.00 95.38 167 GLN A N 1
ATOM 1259 C CA . GLN A 1 167 ? 16.207 11.743 -11.525 1.00 95.38 167 GLN A CA 1
ATOM 1260 C C . GLN A 1 167 ? 15.060 10.885 -12.044 1.00 95.38 167 GLN A C 1
ATOM 1262 O O . GLN A 1 167 ? 15.042 10.469 -13.201 1.00 95.38 167 GLN A O 1
ATOM 1267 N N . TRP A 1 168 ? 14.076 10.664 -11.179 1.00 97.50 168 TRP A N 1
ATOM 1268 C CA . TRP A 1 168 ? 12.856 9.932 -11.486 1.00 97.50 168 TRP A CA 1
ATOM 1269 C C . TRP A 1 168 ? 11.674 10.895 -11.539 1.00 97.50 168 TRP A C 1
ATOM 1271 O O . TRP A 1 168 ? 11.565 11.795 -10.703 1.00 97.50 168 TRP A O 1
ATOM 1281 N N . ARG A 1 169 ? 10.751 10.682 -12.480 1.00 96.88 169 ARG A N 1
ATOM 1282 C CA . ARG A 1 169 ? 9.425 11.305 -12.438 1.00 96.88 169 ARG A CA 1
ATOM 1283 C C . ARG A 1 169 ? 8.520 10.467 -11.547 1.00 96.88 169 ARG A C 1
ATOM 1285 O O . ARG A 1 169 ? 8.388 9.259 -11.745 1.00 96.88 169 ARG A O 1
ATOM 1292 N N . ALA A 1 170 ? 7.911 11.121 -10.568 1.00 97.81 170 ALA A N 1
ATOM 1293 C CA . ALA A 1 170 ? 7.096 10.476 -9.558 1.00 97.81 170 ALA A CA 1
ATOM 1294 C C . ALA A 1 170 ? 5.799 11.243 -9.297 1.00 97.81 170 ALA A C 1
ATOM 1296 O O . ALA A 1 170 ? 5.703 12.456 -9.497 1.00 97.81 170 ALA A O 1
ATOM 1297 N N . TRP A 1 171 ? 4.811 10.511 -8.800 1.00 97.50 171 TRP A N 1
ATOM 1298 C CA . TRP A 1 171 ? 3.499 11.006 -8.430 1.00 97.50 171 TRP A CA 1
ATOM 1299 C C . TRP A 1 171 ? 3.248 10.734 -6.948 1.00 97.50 171 TRP A C 1
ATOM 1301 O O . TRP A 1 171 ? 3.287 9.576 -6.522 1.00 97.50 171 TRP A O 1
ATOM 1311 N N . ARG A 1 172 ? 2.931 11.777 -6.170 1.00 96.44 172 ARG A N 1
ATOM 1312 C CA . ARG A 1 172 ? 2.364 11.596 -4.826 1.00 96.44 172 ARG A CA 1
ATOM 1313 C C . ARG A 1 172 ? 0.957 11.026 -4.966 1.00 96.44 172 ARG A C 1
ATOM 1315 O O . ARG A 1 172 ? 0.194 11.465 -5.833 1.00 96.44 172 ARG A O 1
ATOM 1322 N N . LEU A 1 173 ? 0.631 10.056 -4.122 1.00 95.69 173 LEU A N 1
ATOM 1323 C CA . LEU A 1 173 ? -0.665 9.391 -4.108 1.00 95.69 173 LEU A CA 1
ATOM 1324 C C . LEU A 1 173 ? -1.568 9.951 -3.003 1.00 95.69 173 LEU A C 1
ATOM 1326 O O . LEU A 1 173 ? -1.082 10.455 -1.992 1.00 95.69 173 LEU A O 1
ATOM 1330 N N . ASP A 1 174 ? -2.884 9.858 -3.190 1.00 92.12 174 ASP A N 1
ATOM 1331 C CA . ASP A 1 174 ? -3.835 9.978 -2.082 1.00 92.12 174 ASP A CA 1
ATOM 1332 C C . ASP A 1 174 ? -3.978 8.658 -1.305 1.00 92.12 174 ASP A C 1
ATOM 1334 O O . ASP A 1 174 ? -3.413 7.623 -1.667 1.00 92.12 174 ASP A O 1
ATOM 1338 N N . GLY A 1 175 ? -4.776 8.684 -0.233 1.00 87.56 175 GLY A N 1
ATOM 1339 C CA . GLY A 1 175 ? -5.052 7.497 0.574 1.00 87.56 175 GLY A CA 1
ATOM 1340 C C . GLY A 1 175 ? -5.662 6.336 -0.222 1.00 87.56 175 GLY A C 1
ATOM 1341 O O . GLY A 1 175 ? -5.399 5.186 0.107 1.00 87.56 175 GLY A O 1
ATOM 1342 N N . GLU A 1 176 ? -6.414 6.595 -1.295 1.00 89.25 176 GLU A N 1
ATOM 1343 C CA . GLU A 1 176 ? -7.005 5.567 -2.168 1.00 89.25 176 GLU A CA 1
ATOM 1344 C C . GLU A 1 176 ? -6.036 5.084 -3.267 1.00 89.25 176 GLU A C 1
ATOM 1346 O O . GLU A 1 176 ? -6.365 4.179 -4.042 1.00 89.25 176 GLU A O 1
ATOM 1351 N N . GLY A 1 177 ? -4.811 5.617 -3.305 1.00 90.19 177 GLY A N 1
ATOM 1352 C CA . GLY A 1 177 ? -3.769 5.280 -4.271 1.00 90.19 177 GLY A CA 1
ATOM 1353 C C . GLY A 1 177 ? -3.926 5.964 -5.632 1.00 90.19 177 GLY A C 1
ATOM 1354 O O . GLY A 1 177 ? -3.321 5.505 -6.600 1.00 90.19 177 GLY A O 1
ATOM 1355 N N . ARG A 1 178 ? -4.741 7.024 -5.749 1.00 92.56 178 ARG A N 1
ATOM 1356 C CA . ARG A 1 178 ? -4.847 7.809 -6.992 1.00 92.56 178 ARG A CA 1
ATOM 1357 C C . ARG A 1 178 ? -3.713 8.830 -7.067 1.00 92.56 178 ARG A C 1
ATOM 1359 O O . ARG A 1 178 ? -3.289 9.373 -6.050 1.00 92.56 178 ARG A O 1
ATOM 1366 N N . ARG A 1 179 ? -3.232 9.105 -8.281 1.00 95.50 179 ARG A N 1
ATOM 1367 C CA . ARG A 1 179 ? -2.170 10.090 -8.542 1.00 95.50 179 ARG A CA 1
ATOM 1368 C C . ARG A 1 179 ? -2.702 11.506 -8.302 1.00 95.50 179 ARG A C 1
ATOM 1370 O O . ARG A 1 179 ? -3.734 11.860 -8.860 1.00 95.50 179 ARG A O 1
ATOM 1377 N N . GLN A 1 180 ? -1.989 12.292 -7.498 1.00 93.88 180 GLN A N 1
ATOM 1378 C CA . GLN A 1 180 ? -2.372 13.656 -7.121 1.00 93.88 180 GLN A CA 1
ATOM 1379 C C . GLN A 1 180 ? -1.411 14.694 -7.712 1.00 93.88 180 GLN A C 1
ATOM 1381 O O . GLN A 1 180 ? -1.806 15.509 -8.539 1.00 93.88 180 GLN A O 1
ATOM 1386 N N . GLN A 1 181 ? -0.134 14.644 -7.324 1.00 93.94 181 GLN A N 1
ATOM 1387 C CA . GLN A 1 181 ? 0.868 15.645 -7.701 1.00 93.94 181 GLN A CA 1
ATOM 1388 C C . GLN A 1 181 ? 2.052 14.979 -8.397 1.00 93.94 181 GLN A C 1
ATOM 1390 O O . GLN A 1 181 ? 2.678 14.100 -7.809 1.00 93.94 181 GLN A O 1
ATOM 1395 N N . CYS A 1 182 ? 2.366 15.408 -9.620 1.00 95.56 182 CYS A N 1
ATOM 1396 C CA . CYS A 1 182 ? 3.575 15.005 -10.338 1.00 95.56 182 CYS A CA 1
ATOM 1397 C C . CYS A 1 182 ? 4.756 15.904 -9.947 1.00 95.56 182 CYS A C 1
ATOM 1399 O O . CYS A 1 182 ? 4.590 17.108 -9.764 1.00 95.56 182 CYS A O 1
ATOM 1401 N N . GLY A 1 183 ? 5.955 15.333 -9.896 1.00 96.38 183 GLY A N 1
ATOM 1402 C CA . GLY A 1 183 ? 7.212 16.066 -9.778 1.00 96.38 183 GLY A CA 1
ATOM 1403 C C . GLY A 1 183 ? 8.409 15.159 -10.049 1.00 96.38 183 GLY A C 1
ATOM 1404 O O . GLY A 1 183 ? 8.245 14.005 -10.453 1.00 96.38 183 GLY A O 1
ATOM 1405 N N . VAL A 1 184 ? 9.614 15.672 -9.816 1.00 97.38 184 VAL A N 1
ATOM 1406 C CA . VAL A 1 184 ? 10.844 14.873 -9.825 1.00 97.38 184 VAL A CA 1
ATOM 1407 C C . VAL A 1 184 ? 11.324 14.556 -8.413 1.00 97.38 184 VAL A C 1
ATOM 1409 O O . VAL A 1 184 ? 11.198 15.368 -7.493 1.00 97.38 184 VAL A O 1
ATOM 1412 N N . ILE A 1 185 ? 11.911 13.373 -8.267 1.00 97.44 185 ILE A N 1
ATOM 1413 C CA . ILE A 1 185 ? 12.637 12.905 -7.082 1.00 97.44 185 ILE A CA 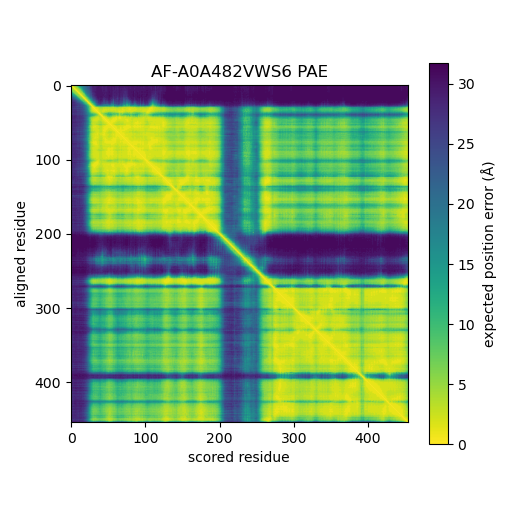1
ATOM 1414 C C . ILE A 1 185 ? 14.032 12.419 -7.521 1.00 97.44 185 ILE A C 1
ATOM 1416 O O . ILE A 1 185 ? 14.219 12.100 -8.699 1.00 97.44 185 ILE A O 1
ATOM 1420 N N . PRO A 1 186 ? 15.045 12.390 -6.636 1.00 96.38 186 PRO A N 1
ATOM 1421 C CA . PRO A 1 186 ? 16.310 11.722 -6.948 1.00 96.38 186 PRO A CA 1
ATOM 1422 C C . PRO A 1 186 ? 16.076 10.230 -7.213 1.00 96.38 186 PRO A C 1
ATOM 1424 O O . PRO A 1 186 ? 15.162 9.636 -6.640 1.00 96.38 186 PRO A O 1
ATOM 1427 N N . SER A 1 187 ? 16.926 9.607 -8.027 1.00 96.12 187 SER A N 1
ATOM 1428 C CA . SER A 1 187 ? 16.934 8.146 -8.108 1.00 96.12 187 SER A CA 1
ATOM 1429 C C . SER A 1 187 ? 17.463 7.501 -6.829 1.00 96.12 187 SER A C 1
ATOM 1431 O O . SER A 1 187 ? 18.170 8.140 -6.043 1.00 96.12 187 SER A O 1
ATOM 1433 N N . LYS A 1 188 ? 17.164 6.209 -6.639 1.00 93.06 188 LYS A N 1
ATOM 1434 C CA . LYS A 1 188 ? 17.720 5.390 -5.548 1.00 93.06 188 LYS A CA 1
ATOM 1435 C C . LYS A 1 188 ? 19.239 5.574 -5.421 1.00 93.06 188 LYS A C 1
ATOM 1437 O O . LYS A 1 188 ? 19.717 5.963 -4.359 1.00 93.06 188 LYS A O 1
ATOM 1442 N N . TYR A 1 189 ? 19.965 5.399 -6.526 1.00 90.81 189 TYR A N 1
ATOM 1443 C CA . TYR A 1 189 ? 21.423 5.524 -6.573 1.00 90.81 189 TYR A CA 1
ATOM 1444 C C . TYR A 1 189 ? 21.916 6.922 -6.172 1.00 90.81 189 TYR A C 1
ATOM 1446 O O . TYR A 1 189 ? 22.944 7.047 -5.510 1.00 90.81 189 TYR A O 1
ATOM 1454 N N . LYS A 1 190 ? 21.172 7.983 -6.521 1.00 92.62 190 LYS A N 1
ATOM 1455 C CA . LYS A 1 190 ? 21.509 9.359 -6.125 1.00 92.62 190 LYS A CA 1
ATOM 1456 C C . LYS A 1 190 ? 21.301 9.629 -4.636 1.00 92.62 190 LYS A C 1
ATOM 1458 O O . LYS A 1 190 ? 22.095 10.362 -4.051 1.00 92.62 190 LYS A O 1
ATOM 1463 N N . VAL A 1 191 ? 20.279 9.038 -4.014 1.00 91.81 191 VAL A N 1
ATOM 1464 C CA . VAL A 1 191 ? 20.095 9.130 -2.555 1.00 91.81 191 VAL A CA 1
ATOM 1465 C C . VAL A 1 191 ? 21.183 8.343 -1.824 1.00 91.81 191 VAL A C 1
ATOM 1467 O O . VAL A 1 191 ? 21.745 8.833 -0.849 1.00 91.81 191 VAL A O 1
ATOM 1470 N N . GLU A 1 192 ? 21.518 7.148 -2.308 1.00 86.06 192 GLU A N 1
ATOM 1471 C CA . GLU A 1 192 ? 22.571 6.306 -1.729 1.00 86.06 192 GLU A CA 1
ATOM 1472 C C . GLU A 1 192 ? 23.953 6.985 -1.821 1.00 86.06 192 GLU A C 1
ATOM 1474 O O . GLU A 1 192 ? 24.670 7.036 -0.822 1.00 86.06 192 GLU A O 1
ATOM 1479 N N . GLU A 1 193 ? 24.287 7.618 -2.953 1.00 85.19 193 GLU A N 1
ATOM 1480 C CA . GLU A 1 193 ? 25.483 8.466 -3.111 1.00 85.19 193 GLU A CA 1
ATOM 1481 C C . GLU A 1 193 ? 25.515 9.624 -2.092 1.00 85.19 193 GLU A C 1
ATOM 1483 O O . GLU A 1 193 ? 26.527 9.838 -1.420 1.00 85.19 193 GLU A O 1
ATOM 1488 N N . GLU A 1 194 ? 24.402 10.349 -1.925 1.00 87.00 194 GLU A N 1
ATOM 1489 C CA . GLU A 1 194 ? 24.290 11.461 -0.971 1.00 87.00 194 GLU A CA 1
ATOM 1490 C C . GLU A 1 194 ? 24.489 10.998 0.488 1.00 87.00 194 GLU A C 1
ATOM 1492 O O . GLU A 1 194 ? 25.159 11.671 1.276 1.00 87.00 194 GLU A O 1
ATOM 1497 N N . LEU A 1 195 ? 23.953 9.827 0.849 1.00 81.62 195 LEU A N 1
ATOM 1498 C CA . LEU A 1 195 ? 24.101 9.232 2.181 1.00 81.62 195 LEU A CA 1
ATOM 1499 C C . LEU A 1 195 ? 25.530 8.735 2.449 1.00 81.62 195 LEU A C 1
ATOM 1501 O O . LEU A 1 195 ? 26.048 8.943 3.549 1.00 81.62 195 LEU A O 1
ATOM 1505 N N . LEU A 1 196 ? 26.187 8.126 1.455 1.00 79.69 196 LEU A N 1
ATOM 1506 C CA . LEU A 1 196 ? 27.586 7.696 1.555 1.00 79.69 196 LEU A CA 1
ATOM 1507 C C . LEU A 1 196 ? 28.526 8.889 1.762 1.00 79.69 196 LEU A C 1
ATOM 1509 O O . LEU A 1 196 ? 29.380 8.848 2.647 1.00 79.69 196 LEU A O 1
ATOM 1513 N N . LEU A 1 197 ? 28.332 9.979 1.011 1.00 80.06 197 LEU A N 1
ATOM 1514 C CA . LEU A 1 197 ? 29.124 11.206 1.156 1.00 80.06 197 LEU A CA 1
ATOM 1515 C C . LEU A 1 197 ? 28.951 11.856 2.536 1.00 80.06 197 LEU A C 1
ATOM 1517 O O . LEU A 1 197 ? 29.923 12.359 3.095 1.00 80.06 197 LEU A O 1
ATOM 1521 N N . ARG A 1 198 ? 27.741 11.816 3.111 1.00 77.31 198 ARG A N 1
ATOM 1522 C CA . ARG A 1 198 ? 27.484 12.317 4.472 1.00 77.31 198 ARG A CA 1
ATOM 1523 C C . ARG A 1 198 ? 28.186 11.478 5.544 1.00 77.31 198 ARG A C 1
ATOM 1525 O O . ARG A 1 198 ? 28.754 12.059 6.460 1.00 77.31 198 ARG A O 1
ATOM 1532 N N . ARG A 1 199 ? 28.203 10.144 5.416 1.00 66.12 199 ARG A N 1
ATOM 1533 C CA . ARG A 1 199 ? 28.936 9.246 6.338 1.00 66.12 199 ARG A CA 1
ATOM 1534 C C . ARG A 1 199 ? 30.456 9.349 6.186 1.00 66.12 199 ARG A C 1
ATOM 1536 O O . ARG A 1 199 ? 31.176 9.285 7.171 1.00 66.12 199 ARG A O 1
ATOM 1543 N N . GLY A 1 200 ? 30.954 9.556 4.967 1.00 58.88 200 GLY A N 1
ATOM 1544 C CA . GLY A 1 200 ? 32.382 9.779 4.707 1.00 58.88 200 GLY A CA 1
ATOM 1545 C C . GLY A 1 200 ? 32.920 11.128 5.208 1.00 58.88 200 GLY A C 1
ATOM 1546 O O . GLY A 1 200 ? 34.125 11.357 5.134 1.00 58.88 200 GLY A O 1
ATOM 1547 N N . ALA A 1 201 ? 32.048 12.016 5.696 1.00 55.69 201 ALA A N 1
ATOM 1548 C CA . ALA A 1 201 ? 32.390 13.341 6.207 1.00 55.69 201 ALA A CA 1
ATOM 1549 C C . ALA A 1 201 ? 32.416 13.425 7.749 1.00 55.69 201 ALA A C 1
ATOM 1551 O O . ALA A 1 201 ? 32.490 14.533 8.285 1.00 55.69 201 ALA A O 1
ATOM 1552 N N . ASP A 1 202 ? 32.355 12.293 8.461 1.00 40.34 202 ASP A N 1
ATOM 1553 C CA . ASP A 1 202 ? 32.387 12.268 9.929 1.00 40.34 202 ASP A CA 1
ATOM 1554 C C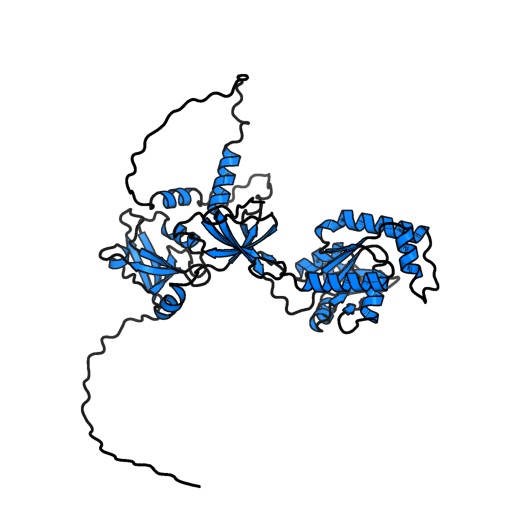 . ASP A 1 202 ? 33.767 12.712 10.479 1.00 40.34 202 ASP A C 1
ATOM 1556 O O . ASP A 1 202 ? 34.781 12.077 10.166 1.00 40.34 202 ASP A O 1
ATOM 1560 N N . PRO A 1 203 ? 33.874 13.789 11.291 1.00 45.50 203 PRO A N 1
ATOM 1561 C CA . PRO A 1 203 ? 35.177 14.358 11.670 1.00 45.50 203 PRO A CA 1
ATOM 1562 C C . PRO A 1 203 ? 35.986 13.582 12.727 1.00 45.50 203 PRO A C 1
ATOM 1564 O O . PRO A 1 203 ? 37.105 13.991 13.054 1.00 45.50 203 PRO A O 1
ATOM 1567 N N . GLU A 1 204 ? 35.460 12.491 13.296 1.00 42.50 204 GLU A N 1
ATOM 1568 C CA . GLU A 1 204 ? 36.019 11.848 14.502 1.00 42.50 204 GLU A CA 1
ATOM 1569 C C . GLU A 1 204 ? 37.334 11.059 14.305 1.00 42.50 204 GLU A C 1
ATOM 1571 O O . GLU A 1 204 ? 37.853 10.488 15.261 1.00 42.50 204 GLU A O 1
ATOM 1576 N N . GLN A 1 205 ? 37.952 11.078 13.114 1.00 40.34 205 GLN A N 1
ATOM 1577 C CA . GLN A 1 205 ? 39.305 10.523 12.898 1.00 40.34 205 GLN A CA 1
ATOM 1578 C C . GLN A 1 205 ? 40.420 11.558 12.663 1.00 40.34 205 GLN A C 1
ATOM 1580 O O . GLN A 1 205 ? 41.578 11.175 12.492 1.00 40.34 205 GLN A O 1
ATOM 1585 N N . THR A 1 206 ? 40.144 12.866 12.735 1.00 33.53 206 THR A N 1
ATOM 1586 C CA . THR A 1 206 ? 41.200 13.902 12.675 1.00 33.53 206 THR A CA 1
ATOM 1587 C C . THR A 1 206 ? 41.343 14.676 13.979 1.00 33.53 206 THR A C 1
ATOM 1589 O O . THR A 1 206 ? 41.058 15.870 14.067 1.00 33.53 206 THR A O 1
ATOM 1592 N N . GLY A 1 207 ? 41.868 14.000 15.000 1.00 34.53 207 GLY A N 1
ATOM 1593 C CA . GLY A 1 207 ? 42.305 14.637 16.238 1.00 34.53 207 GLY A CA 1
ATOM 1594 C C . GLY A 1 207 ? 43.532 15.536 16.039 1.00 34.53 207 GLY A C 1
ATOM 1595 O O . GLY A 1 207 ? 44.658 15.104 16.283 1.00 34.53 207 GLY A O 1
ATOM 1596 N N . ARG A 1 208 ? 43.330 16.803 15.651 1.00 29.67 208 ARG A N 1
ATOM 1597 C CA . ARG A 1 208 ? 44.263 17.903 15.962 1.00 29.67 208 ARG A CA 1
ATOM 1598 C C . ARG A 1 208 ? 43.591 19.276 15.896 1.00 29.67 208 ARG A C 1
ATOM 1600 O O . ARG A 1 208 ? 43.008 19.668 14.894 1.00 29.67 208 ARG A O 1
ATOM 1607 N N . SER A 1 209 ? 43.704 19.999 17.000 1.00 30.97 209 SER A N 1
ATOM 1608 C CA . SER A 1 209 ? 43.092 21.295 17.283 1.00 30.97 209 SER A CA 1
ATOM 1609 C C . SER A 1 209 ? 43.710 22.463 16.506 1.00 30.97 209 SER A C 1
ATOM 1611 O O . SER A 1 209 ? 44.930 22.586 16.485 1.00 30.97 209 SER A O 1
ATOM 1613 N N . VAL A 1 210 ? 42.870 23.396 16.024 1.00 31.86 210 VAL A N 1
ATOM 1614 C CA . VAL A 1 210 ? 43.100 24.859 16.119 1.00 31.86 210 VAL A CA 1
ATOM 1615 C C . VAL A 1 210 ? 41.749 25.583 16.287 1.00 31.86 210 VAL A C 1
ATOM 1617 O O . VAL A 1 210 ? 40.717 25.144 15.789 1.00 31.86 210 VAL A O 1
ATOM 1620 N N . SER A 1 211 ? 41.767 26.687 17.028 1.00 29.47 211 SER A N 1
ATOM 1621 C CA . SER A 1 211 ? 40.650 27.563 17.397 1.00 29.47 211 SER A CA 1
ATOM 1622 C C . SER A 1 211 ? 40.059 28.430 16.271 1.00 29.47 211 SER A C 1
ATOM 1624 O O . SER A 1 211 ? 40.794 28.895 15.409 1.00 29.47 211 SER A O 1
ATOM 1626 N N . SER A 1 212 ? 38.772 28.782 16.418 1.00 32.22 212 SER A N 1
ATOM 1627 C CA . SER A 1 212 ? 38.149 30.091 16.106 1.00 32.22 212 SER A CA 1
ATOM 1628 C C . SER A 1 212 ? 38.732 30.949 14.963 1.00 32.22 212 SER A C 1
ATOM 1630 O O . SER A 1 212 ? 39.742 31.617 15.175 1.00 32.22 212 SER A O 1
ATOM 1632 N N . ALA A 1 213 ? 37.951 31.160 13.892 1.00 30.11 213 ALA A N 1
ATOM 1633 C CA . ALA A 1 213 ? 37.527 32.509 13.463 1.00 30.11 213 ALA A CA 1
ATOM 1634 C C . ALA A 1 213 ? 36.583 32.496 12.241 1.00 30.11 213 ALA A C 1
ATOM 1636 O O . ALA A 1 213 ? 36.808 31.774 11.279 1.00 30.11 213 ALA A O 1
ATOM 1637 N N . GLY A 1 214 ? 35.613 33.416 12.251 1.00 25.84 214 GLY A N 1
ATOM 1638 C CA . GLY A 1 214 ? 35.487 34.429 11.194 1.00 25.84 214 GLY A CA 1
ATOM 1639 C C . GLY A 1 214 ? 35.038 34.018 9.784 1.00 25.84 214 GLY A C 1
ATOM 1640 O O . GLY A 1 214 ? 35.799 33.481 8.987 1.00 25.84 214 GLY A O 1
ATOM 1641 N N . SER A 1 215 ? 33.849 34.498 9.412 1.00 41.47 215 SER A N 1
ATOM 1642 C CA . SER A 1 215 ? 33.480 34.766 8.016 1.00 41.47 215 SER A CA 1
ATOM 1643 C C . SER A 1 215 ? 34.578 35.545 7.275 1.00 41.47 215 SER A C 1
ATOM 1645 O O . SER A 1 215 ? 34.896 36.671 7.661 1.00 41.47 215 SER A O 1
ATOM 1647 N N . SER A 1 216 ? 35.100 35.003 6.169 1.00 29.11 216 SER A N 1
ATOM 1648 C CA . SER A 1 216 ? 35.609 35.838 5.074 1.00 29.11 216 SER A CA 1
ATOM 1649 C C . SER A 1 216 ? 35.615 35.128 3.715 1.00 29.11 216 SER A C 1
ATOM 1651 O O . SER A 1 216 ? 35.887 33.940 3.572 1.00 29.11 216 SER A O 1
ATOM 1653 N N . THR A 1 217 ? 35.309 35.921 2.695 1.00 41.19 217 THR A N 1
ATOM 1654 C CA . THR A 1 217 ? 35.405 35.609 1.267 1.00 41.19 217 THR A CA 1
ATOM 1655 C C . THR A 1 217 ? 36.847 35.315 0.833 1.00 41.19 217 THR A C 1
ATOM 1657 O O . THR A 1 217 ? 37.699 36.198 0.928 1.00 41.19 217 THR A O 1
ATOM 1660 N N . ALA A 1 218 ? 37.085 34.182 0.164 1.00 30.39 218 ALA A N 1
ATOM 1661 C CA . ALA A 1 218 ? 38.250 34.015 -0.709 1.00 30.39 218 ALA A CA 1
ATOM 1662 C C . ALA A 1 218 ? 37.888 33.260 -2.000 1.00 30.39 218 ALA A C 1
ATOM 1664 O O . ALA A 1 218 ? 37.606 32.065 -2.011 1.00 30.39 218 ALA A O 1
ATOM 1665 N N . ARG A 1 219 ? 37.911 33.988 -3.121 1.00 46.97 219 ARG A N 1
ATOM 1666 C CA . ARG A 1 219 ? 37.685 33.464 -4.476 1.00 46.97 219 ARG A CA 1
ATOM 1667 C C . ARG A 1 219 ? 38.817 32.518 -4.892 1.00 46.97 219 ARG A C 1
ATOM 1669 O O . ARG A 1 219 ? 39.980 32.889 -4.757 1.00 46.97 219 ARG A O 1
ATOM 1676 N N . ARG A 1 220 ? 38.495 31.424 -5.591 1.00 39.66 220 ARG A N 1
ATOM 1677 C CA . ARG A 1 220 ? 39.376 30.844 -6.628 1.00 39.66 220 ARG A CA 1
ATOM 1678 C C . ARG A 1 220 ? 38.562 30.156 -7.725 1.00 39.66 220 ARG A C 1
ATOM 1680 O O . ARG A 1 220 ? 38.247 28.975 -7.655 1.00 39.66 220 ARG A O 1
ATOM 1687 N N . SER A 1 221 ? 38.227 30.927 -8.757 1.00 39.25 221 SER A N 1
ATOM 1688 C CA . SER A 1 221 ? 37.606 30.414 -9.978 1.00 39.25 221 SER A CA 1
ATOM 1689 C C . SER A 1 221 ? 38.581 29.515 -10.737 1.00 39.25 221 SER A C 1
ATOM 1691 O O . SER A 1 221 ? 39.648 29.978 -11.139 1.00 39.25 221 SER A O 1
ATOM 1693 N N . PHE A 1 222 ? 38.184 28.277 -11.034 1.00 34.31 222 PHE A N 1
ATOM 1694 C CA . PHE A 1 222 ? 38.795 27.499 -12.111 1.00 34.31 222 PHE A CA 1
ATOM 1695 C C . PHE A 1 222 ? 37.880 27.514 -13.334 1.00 34.31 222 PHE A C 1
ATOM 1697 O O . PHE A 1 222 ? 36.864 26.827 -13.399 1.00 34.31 222 PHE A O 1
ATOM 1704 N N . PHE A 1 223 ? 38.261 28.320 -14.324 1.00 41.25 223 PHE A N 1
ATOM 1705 C CA . PHE A 1 223 ? 37.617 28.343 -15.631 1.00 41.25 223 PHE A CA 1
ATOM 1706 C C . PHE A 1 223 ? 37.810 26.996 -16.337 1.00 41.25 223 PHE A C 1
ATOM 1708 O O . PHE A 1 223 ? 38.873 26.743 -16.905 1.00 41.25 223 PHE A O 1
ATOM 1715 N N . ARG A 1 224 ? 36.772 26.153 -16.389 1.00 41.81 224 ARG A N 1
ATOM 1716 C CA . A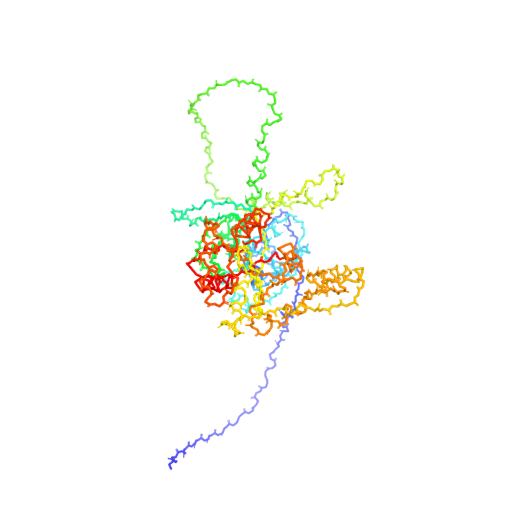RG A 1 224 ? 36.732 25.038 -17.344 1.00 41.81 224 ARG A CA 1
ATOM 1717 C C . ARG A 1 224 ? 35.923 25.454 -18.568 1.00 41.81 224 ARG A C 1
ATOM 1719 O O . ARG A 1 224 ? 34.698 25.508 -18.546 1.00 41.81 224 ARG A O 1
ATOM 1726 N N . ARG A 1 225 ? 36.645 25.799 -19.638 1.00 41.97 225 ARG A N 1
ATOM 1727 C CA . ARG A 1 225 ? 36.087 26.207 -20.935 1.00 41.97 225 ARG A CA 1
ATOM 1728 C C . ARG A 1 225 ? 35.138 25.111 -21.447 1.00 41.97 225 ARG A C 1
ATOM 1730 O O . ARG A 1 225 ? 35.557 23.966 -21.602 1.00 41.97 225 ARG A O 1
ATOM 1737 N N . LYS A 1 226 ? 33.869 25.467 -21.685 1.00 47.22 226 LYS A N 1
ATOM 1738 C CA . LYS A 1 226 ? 32.799 24.557 -22.127 1.00 47.22 226 LYS A CA 1
ATOM 1739 C C . LYS A 1 226 ? 33.198 23.888 -23.449 1.00 47.22 226 LYS A C 1
ATOM 1741 O O . LYS A 1 226 ? 33.281 24.552 -24.477 1.00 47.22 226 LYS A O 1
ATOM 1746 N N . LYS A 1 227 ? 33.451 22.578 -23.417 1.00 32.16 227 LYS A N 1
ATOM 1747 C CA . LYS A 1 227 ? 33.650 21.726 -24.597 1.00 32.16 227 LYS A CA 1
ATOM 1748 C C . LYS A 1 227 ? 32.618 20.609 -24.518 1.00 32.16 227 LYS A C 1
ATOM 1750 O O . LYS A 1 227 ? 32.585 19.905 -23.514 1.00 32.16 227 LYS A O 1
ATOM 1755 N N . HIS A 1 228 ? 31.781 20.459 -25.545 1.00 42.78 228 HIS A N 1
ATOM 1756 C CA . HIS A 1 228 ? 30.869 19.318 -25.634 1.00 42.78 228 HIS A CA 1
ATOM 1757 C C . HIS A 1 228 ? 31.703 18.033 -25.675 1.00 42.78 228 HIS A C 1
ATOM 1759 O O . HIS A 1 228 ? 32.459 17.804 -26.619 1.00 42.78 228 HIS A O 1
ATOM 1765 N N . GLN A 1 229 ? 31.604 17.223 -24.623 1.00 33.53 229 GLN A N 1
ATOM 1766 C CA . GLN A 1 229 ? 32.307 15.953 -24.502 1.00 33.53 229 GLN A CA 1
ATOM 1767 C C . GLN A 1 229 ? 31.339 14.932 -23.891 1.00 33.53 229 GLN A C 1
ATOM 1769 O O . GLN A 1 229 ? 30.587 15.258 -22.979 1.00 33.53 229 GLN A O 1
ATOM 1774 N N . ARG A 1 230 ? 31.294 13.737 -24.493 1.00 45.16 230 ARG A N 1
ATOM 1775 C CA . ARG A 1 230 ? 30.207 12.746 -24.374 1.00 45.16 230 ARG A CA 1
ATOM 1776 C C . ARG A 1 230 ? 29.911 12.328 -22.919 1.00 45.16 230 ARG A C 1
ATOM 1778 O O . ARG A 1 230 ? 30.844 12.051 -22.169 1.00 45.16 230 ARG A O 1
ATOM 1785 N N . HIS A 1 231 ? 28.622 12.184 -22.583 1.00 41.88 231 HIS A N 1
ATOM 1786 C CA . HIS A 1 231 ? 28.106 11.786 -21.256 1.00 41.88 231 HIS A CA 1
ATOM 1787 C C . HIS A 1 231 ? 28.541 10.381 -20.776 1.00 41.88 231 HIS A C 1
ATOM 1789 O O . HIS A 1 231 ? 28.407 10.059 -19.599 1.00 41.88 231 HIS A O 1
ATOM 1795 N N . SER A 1 232 ? 29.114 9.546 -21.649 1.00 45.34 232 SER A N 1
ATOM 1796 C CA . SER A 1 232 ? 29.425 8.128 -21.392 1.00 45.34 232 SER A CA 1
ATOM 1797 C C . SER A 1 232 ? 30.408 7.846 -20.241 1.00 45.34 232 SER A C 1
ATOM 1799 O O . SER A 1 232 ? 30.584 6.689 -19.877 1.00 45.34 232 SER A O 1
ATOM 1801 N N . LYS A 1 233 ? 31.087 8.861 -19.684 1.00 42.31 233 LYS A N 1
ATOM 1802 C CA . LYS A 1 233 ? 32.050 8.679 -18.580 1.00 42.31 233 LYS A CA 1
ATOM 1803 C C . LYS A 1 233 ? 31.433 8.724 -17.182 1.00 42.31 233 LYS A C 1
ATOM 1805 O O . LYS A 1 233 ? 32.056 8.219 -16.257 1.00 42.31 233 LYS A O 1
ATOM 1810 N N . GLU A 1 234 ? 30.258 9.327 -17.019 1.00 48.47 234 GLU A N 1
ATOM 1811 C CA . GLU A 1 234 ? 29.645 9.503 -15.695 1.00 48.47 234 GLU A CA 1
ATOM 1812 C C . GLU A 1 234 ? 28.983 8.197 -15.224 1.00 48.47 234 GLU A C 1
ATOM 1814 O O . GLU A 1 234 ? 29.278 7.713 -14.136 1.00 48.47 234 GLU A O 1
ATOM 1819 N N . LEU A 1 235 ? 28.230 7.541 -16.117 1.00 48.84 235 LEU A N 1
ATOM 1820 C CA . LEU A 1 235 ? 27.666 6.191 -15.951 1.00 48.84 235 LEU A CA 1
ATOM 1821 C C . LEU A 1 235 ? 28.691 5.146 -15.465 1.00 48.84 235 LEU A C 1
ATOM 1823 O O . LEU A 1 235 ? 28.430 4.404 -14.519 1.00 48.84 235 LEU A O 1
ATOM 1827 N N . ALA A 1 236 ? 29.885 5.126 -16.065 1.00 48.59 236 ALA A N 1
ATOM 1828 C CA . ALA A 1 236 ? 30.951 4.197 -15.684 1.00 48.59 236 ALA A CA 1
ATOM 1829 C C . ALA A 1 236 ? 31.478 4.434 -14.253 1.00 48.59 236 ALA A C 1
ATOM 1831 O O . ALA A 1 236 ? 31.975 3.503 -13.625 1.00 48.59 236 ALA A O 1
ATOM 1832 N N . SER A 1 237 ? 31.348 5.653 -13.714 1.00 46.66 237 SER A N 1
ATOM 1833 C CA . SER A 1 237 ? 31.751 5.971 -12.338 1.00 46.66 237 SER A CA 1
ATOM 1834 C C . SER A 1 237 ? 30.775 5.418 -11.293 1.00 46.66 237 SER A C 1
ATOM 1836 O O . SER A 1 237 ? 31.202 5.076 -10.193 1.00 46.66 237 SER A O 1
ATOM 1838 N N . PHE A 1 238 ? 29.486 5.294 -11.630 1.00 45.44 238 PHE A N 1
ATOM 1839 C CA . PHE A 1 238 ? 28.475 4.681 -10.757 1.00 45.44 238 PHE A CA 1
ATOM 1840 C C . PHE A 1 238 ? 28.595 3.158 -10.690 1.00 45.44 238 PHE A C 1
ATOM 1842 O O . PHE A 1 238 ? 28.339 2.575 -9.640 1.00 45.44 238 PHE A O 1
ATOM 1849 N N . CYS A 1 239 ? 29.038 2.509 -11.773 1.00 44.53 239 CYS A N 1
ATOM 1850 C CA . CYS A 1 239 ? 29.253 1.058 -11.798 1.00 44.53 239 CYS A CA 1
ATOM 1851 C C . CYS A 1 239 ? 30.229 0.599 -10.695 1.00 44.53 239 CYS A C 1
ATOM 1853 O O . CYS A 1 239 ? 30.057 -0.475 -10.128 1.00 44.53 239 CYS A O 1
ATOM 1855 N N . SER A 1 240 ? 31.207 1.441 -10.340 1.00 44.12 240 SER A N 1
ATOM 1856 C CA . SER A 1 240 ? 32.149 1.198 -9.237 1.00 44.12 240 SER A CA 1
ATOM 1857 C C . SER A 1 240 ? 31.531 1.327 -7.837 1.00 44.12 240 SER A C 1
ATOM 1859 O O . SER A 1 240 ? 32.089 0.787 -6.887 1.00 44.12 240 SER A O 1
ATOM 1861 N N . LEU A 1 241 ? 30.405 2.036 -7.692 1.00 43.34 241 LEU A N 1
ATOM 1862 C CA . LEU A 1 241 ? 29.664 2.182 -6.429 1.00 43.34 241 LEU A CA 1
ATOM 1863 C C . LEU A 1 241 ? 28.591 1.094 -6.261 1.00 43.34 241 LEU A C 1
ATOM 1865 O O . LEU A 1 241 ? 28.302 0.696 -5.139 1.00 43.34 241 LEU A O 1
ATOM 1869 N N . ALA A 1 242 ? 28.051 0.577 -7.368 1.00 41.00 242 ALA A N 1
ATOM 1870 C CA . ALA A 1 242 ? 27.096 -0.535 -7.396 1.00 41.00 242 ALA A CA 1
ATOM 1871 C C . ALA A 1 242 ? 27.757 -1.935 -7.327 1.00 41.00 242 ALA A C 1
ATOM 1873 O O . ALA A 1 242 ? 27.092 -2.949 -7.538 1.00 41.00 242 ALA A O 1
ATOM 1874 N N . GLY A 1 243 ? 29.067 -2.006 -7.062 1.00 37.22 243 GLY A N 1
ATOM 1875 C CA . GLY A 1 243 ? 29.789 -3.267 -6.872 1.00 37.22 243 GLY A CA 1
ATOM 1876 C C . GLY A 1 243 ? 29.398 -3.995 -5.570 1.00 37.22 243 GLY A C 1
ATOM 1877 O O . GLY A 1 243 ? 28.873 -3.371 -4.647 1.00 37.22 243 GLY A O 1
ATOM 1878 N N . PRO A 1 244 ? 29.679 -5.307 -5.446 1.00 36.59 244 PRO A N 1
ATOM 1879 C CA . PRO A 1 244 ? 29.197 -6.160 -4.352 1.00 36.59 244 PRO A CA 1
ATOM 1880 C C . PRO A 1 244 ? 29.972 -5.972 -3.028 1.00 36.59 244 PRO A C 1
ATOM 1882 O O . PRO A 1 244 ? 30.401 -6.935 -2.402 1.00 36.59 244 PRO A O 1
ATOM 1885 N N . GLY A 1 245 ? 30.152 -4.730 -2.572 1.00 38.09 245 GLY A N 1
ATOM 1886 C CA . GLY A 1 245 ? 30.861 -4.423 -1.323 1.00 38.09 245 GLY A CA 1
ATOM 1887 C C . GLY A 1 245 ? 30.057 -4.683 -0.042 1.00 38.09 245 GLY A C 1
ATOM 1888 O O . GLY A 1 245 ? 30.623 -4.601 1.040 1.00 38.09 245 GLY A O 1
ATOM 1889 N N . TRP A 1 246 ? 28.745 -4.929 -0.153 1.00 42.34 246 TRP A N 1
ATOM 1890 C CA . TRP A 1 246 ? 27.805 -5.043 0.980 1.00 42.34 246 TRP A CA 1
ATOM 1891 C C . TRP A 1 246 ? 27.004 -6.368 0.972 1.00 42.34 246 TRP A C 1
ATOM 1893 O O . TRP A 1 246 ? 26.154 -6.572 1.830 1.00 42.34 246 TRP A O 1
ATOM 1903 N N . TYR A 1 247 ? 27.282 -7.273 0.022 1.00 37.84 247 TYR A N 1
ATOM 1904 C CA . TYR A 1 247 ? 26.653 -8.605 -0.091 1.00 37.84 247 TYR A CA 1
ATOM 1905 C C . TYR A 1 247 ? 27.660 -9.766 -0.045 1.00 37.84 247 TYR A C 1
ATOM 1907 O O . TYR A 1 247 ? 27.287 -10.913 -0.279 1.00 37.84 247 TYR A O 1
ATOM 1915 N N . SER A 1 248 ? 28.935 -9.495 0.250 1.00 34.12 248 SER A N 1
ATOM 1916 C CA . SER A 1 248 ? 29.901 -10.560 0.517 1.00 34.12 248 SER A CA 1
ATOM 1917 C C . SER A 1 248 ? 29.888 -10.884 2.006 1.00 34.12 248 SER A C 1
ATOM 1919 O O . SER A 1 248 ? 30.270 -10.047 2.822 1.00 34.12 248 SER A O 1
ATOM 1921 N N . ASP A 1 249 ? 29.458 -12.103 2.326 1.00 43.03 249 ASP A N 1
ATOM 1922 C CA . ASP A 1 249 ? 29.548 -12.704 3.656 1.00 43.03 249 ASP A CA 1
ATOM 1923 C C . ASP A 1 249 ? 30.963 -12.529 4.233 1.00 43.03 249 ASP A C 1
ATOM 1925 O O . ASP A 1 249 ? 31.967 -12.917 3.629 1.00 43.03 249 ASP A O 1
ATOM 1929 N N . GLY A 1 250 ? 31.023 -11.869 5.385 1.00 35.50 250 GLY A N 1
ATOM 1930 C CA . GLY A 1 250 ? 32.238 -11.443 6.064 1.00 35.50 250 GLY A CA 1
ATOM 1931 C C . GLY A 1 250 ? 31.997 -11.459 7.564 1.00 35.50 250 GLY A C 1
ATOM 1932 O O . GLY A 1 250 ? 31.948 -10.406 8.196 1.00 35.50 250 GLY A O 1
ATOM 1933 N N . GLY A 1 251 ? 31.785 -12.661 8.107 1.00 43.38 251 GLY A N 1
ATOM 1934 C CA . GLY A 1 251 ? 31.403 -12.889 9.498 1.00 43.38 251 GLY A CA 1
ATOM 1935 C C . GLY A 1 251 ? 32.203 -12.066 10.514 1.00 43.38 251 GLY A C 1
ATOM 1936 O O . GLY A 1 251 ? 33.391 -12.296 10.742 1.00 43.38 251 GLY A O 1
ATOM 1937 N N . SER A 1 252 ? 31.515 -11.137 11.174 1.00 39.47 252 SER A N 1
ATOM 1938 C CA . SER A 1 252 ? 32.019 -10.342 12.292 1.00 39.47 252 SER A CA 1
ATOM 1939 C C . SER A 1 252 ? 30.881 -10.171 13.302 1.00 39.47 252 SER A C 1
ATOM 1941 O O . SER A 1 252 ? 29.763 -9.835 12.911 1.00 39.47 252 SER A O 1
ATOM 1943 N N . LEU A 1 253 ? 31.140 -10.428 14.591 1.00 44.91 253 LEU A N 1
ATOM 1944 C CA . LEU A 1 253 ? 30.126 -10.372 15.652 1.00 44.91 253 LEU A CA 1
ATOM 1945 C C . LEU A 1 253 ? 29.735 -8.925 16.014 1.00 44.91 253 LEU A C 1
ATOM 1947 O O . LEU A 1 253 ? 30.058 -8.451 17.101 1.00 44.91 253 LEU A O 1
ATOM 1951 N N . HIS A 1 254 ? 29.013 -8.244 15.125 1.00 46.47 254 HIS A N 1
ATOM 1952 C CA . HIS A 1 254 ? 28.073 -7.179 15.482 1.00 46.47 254 HIS A CA 1
ATOM 1953 C C . HIS A 1 254 ? 27.103 -6.938 14.317 1.00 46.47 254 HIS A C 1
ATOM 1955 O O . HIS A 1 254 ? 27.361 -6.124 13.431 1.00 46.47 254 HIS A O 1
ATOM 1961 N N . GLU A 1 255 ? 25.989 -7.671 14.293 1.00 41.16 255 GLU A N 1
ATOM 1962 C CA . GLU A 1 255 ? 24.940 -7.503 13.282 1.00 41.16 255 GLU A CA 1
ATOM 1963 C C . GLU A 1 255 ? 24.085 -6.268 13.623 1.00 41.16 255 GLU A C 1
ATOM 1965 O O . GLU A 1 255 ? 22.947 -6.374 14.075 1.00 41.16 255 GLU A O 1
ATOM 1970 N N . GLU A 1 256 ? 24.663 -5.072 13.446 1.00 52.22 256 GLU A N 1
ATOM 1971 C CA . GLU A 1 256 ? 23.861 -3.847 13.361 1.00 52.22 256 GLU A CA 1
ATOM 1972 C C . GLU A 1 256 ? 22.889 -4.009 12.184 1.00 52.22 256 GLU A C 1
ATOM 1974 O O . GLU A 1 256 ? 23.345 -4.252 11.059 1.00 52.22 256 GLU A O 1
ATOM 1979 N N . PRO A 1 257 ? 21.566 -3.885 12.397 1.00 54.69 257 PRO A N 1
ATOM 1980 C CA . PRO A 1 257 ? 20.602 -4.078 11.328 1.00 54.69 257 PRO A CA 1
ATOM 1981 C C . PRO A 1 257 ? 20.869 -3.067 10.212 1.00 54.69 257 PRO A C 1
ATOM 1983 O O . PRO A 1 257 ? 20.960 -1.860 10.455 1.00 54.69 257 PRO A O 1
ATOM 1986 N N . ALA A 1 258 ? 20.996 -3.569 8.981 1.00 63.00 258 ALA A N 1
ATOM 1987 C CA . ALA A 1 258 ? 21.263 -2.734 7.818 1.00 63.00 258 ALA A CA 1
ATOM 1988 C C . ALA A 1 258 ? 20.252 -1.569 7.755 1.00 63.00 258 ALA A C 1
ATOM 1990 O O . ALA A 1 258 ? 19.053 -1.786 7.975 1.00 63.00 258 ALA A O 1
ATOM 1991 N N . PRO A 1 259 ? 20.703 -0.330 7.474 1.00 69.25 259 PRO A N 1
ATOM 1992 C CA . PRO A 1 259 ? 19.812 0.822 7.455 1.00 69.25 259 PRO A CA 1
ATOM 1993 C C . PRO A 1 259 ? 18.678 0.597 6.442 1.00 69.25 259 PRO A C 1
ATOM 1995 O O . PRO A 1 259 ? 18.926 0.034 5.371 1.00 69.25 259 PRO A O 1
ATOM 1998 N N . PRO A 1 260 ? 17.441 1.030 6.748 1.00 76.00 260 PRO A N 1
ATOM 1999 C CA . PRO A 1 260 ? 16.306 0.809 5.862 1.00 76.00 260 PRO A CA 1
ATOM 2000 C C . PRO A 1 260 ? 16.566 1.435 4.482 1.00 76.00 260 PRO A C 1
ATOM 2002 O O . PRO A 1 260 ? 17.171 2.510 4.402 1.00 76.00 260 PRO A O 1
ATOM 2005 N N . PRO A 1 261 ? 16.111 0.794 3.390 1.00 87.56 261 PRO A N 1
ATOM 2006 C CA . PRO A 1 261 ? 16.371 1.274 2.039 1.00 87.56 261 PRO A CA 1
ATOM 2007 C C . PRO A 1 261 ? 15.754 2.660 1.821 1.00 87.56 261 PRO A C 1
ATOM 2009 O O . PRO A 1 261 ? 14.626 2.923 2.241 1.00 87.56 261 PRO A O 1
ATOM 2012 N N . ALA A 1 262 ? 16.472 3.530 1.103 1.00 92.38 262 ALA A N 1
ATOM 2013 C CA . ALA A 1 262 ? 1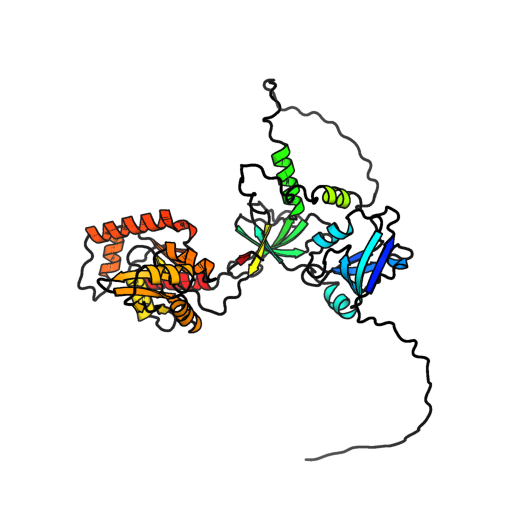6.002 4.876 0.767 1.00 92.38 262 ALA A CA 1
ATOM 2014 C C . ALA A 1 262 ? 14.645 4.855 0.037 1.00 92.38 262 ALA A C 1
ATOM 2016 O O . ALA A 1 262 ? 13.767 5.670 0.324 1.00 92.38 262 ALA A O 1
ATOM 2017 N N . TYR A 1 263 ? 14.467 3.876 -0.855 1.00 95.38 263 TYR A N 1
ATOM 2018 C CA . TYR A 1 263 ? 13.205 3.553 -1.509 1.00 95.38 263 TYR A CA 1
ATOM 2019 C C . TYR A 1 263 ? 12.972 2.038 -1.459 1.00 95.38 263 TYR A C 1
ATOM 2021 O O . TYR A 1 263 ? 13.749 1.268 -2.025 1.00 95.38 263 TYR A O 1
ATOM 2029 N N . GLN A 1 264 ? 11.897 1.601 -0.801 1.00 95.44 264 GLN A N 1
ATOM 2030 C CA . GLN A 1 264 ? 11.466 0.199 -0.791 1.00 95.44 264 GLN A CA 1
ATOM 2031 C C . GLN A 1 264 ? 10.425 -0.019 -1.894 1.00 95.44 264 GLN A C 1
ATOM 2033 O O . GLN A 1 264 ? 9.387 0.640 -1.869 1.00 95.44 264 GLN A O 1
ATOM 2038 N N . ARG A 1 265 ? 10.648 -0.954 -2.832 1.00 95.06 265 ARG A N 1
ATOM 2039 C CA . ARG A 1 265 ? 9.596 -1.369 -3.782 1.00 95.06 265 ARG A CA 1
ATOM 2040 C C . ARG A 1 265 ? 8.399 -1.930 -3.014 1.00 95.06 265 ARG A C 1
ATOM 2042 O O . ARG A 1 265 ? 8.557 -2.803 -2.161 1.00 95.06 265 ARG A O 1
ATOM 2049 N N . VAL A 1 266 ? 7.209 -1.445 -3.347 1.00 95.19 266 VAL A N 1
ATOM 2050 C CA . VAL A 1 266 ? 5.938 -1.926 -2.793 1.00 95.19 266 VAL A CA 1
ATOM 2051 C C . VAL A 1 266 ? 4.952 -2.250 -3.909 1.00 95.19 266 VAL A C 1
ATOM 2053 O O . VAL A 1 266 ? 5.046 -1.721 -5.015 1.00 95.19 266 VAL A O 1
ATOM 2056 N N . GLU A 1 267 ? 3.980 -3.099 -3.607 1.00 92.94 267 GLU A N 1
ATOM 2057 C CA . GLU A 1 267 ? 2.809 -3.347 -4.443 1.00 92.94 267 GLU A CA 1
ATOM 2058 C C . GLU A 1 267 ? 1.525 -2.990 -3.687 1.00 92.94 267 GLU A C 1
ATOM 2060 O O . GLU A 1 267 ? 1.458 -3.050 -2.452 1.00 92.94 267 GLU A O 1
ATOM 2065 N N . ARG A 1 268 ? 0.489 -2.587 -4.433 1.00 90.12 268 ARG A N 1
ATOM 2066 C CA . ARG A 1 268 ? -0.842 -2.359 -3.869 1.00 90.12 268 ARG A CA 1
ATOM 2067 C C . ARG A 1 268 ? -1.483 -3.715 -3.613 1.00 90.12 268 ARG A C 1
ATOM 2069 O O . ARG A 1 268 ? -1.807 -4.428 -4.560 1.00 90.12 268 ARG A O 1
ATOM 2076 N N . LEU A 1 269 ? -1.728 -4.040 -2.350 1.00 84.62 269 LEU A N 1
ATOM 2077 C CA . LEU A 1 269 ? -2.399 -5.278 -1.985 1.00 84.62 269 LEU A CA 1
ATOM 2078 C C . LEU A 1 269 ? -3.865 -5.219 -2.438 1.00 84.62 269 LEU A C 1
ATOM 2080 O O . LEU A 1 269 ? -4.674 -4.460 -1.896 1.00 84.62 269 LEU A O 1
ATOM 2084 N N . ALA A 1 270 ? -4.199 -6.020 -3.447 1.00 72.38 270 ALA A N 1
ATOM 2085 C CA . ALA A 1 270 ? -5.564 -6.193 -3.918 1.00 72.38 270 ALA A CA 1
ATOM 2086 C C . ALA A 1 270 ? -6.361 -7.015 -2.892 1.00 72.38 270 ALA A C 1
ATOM 2088 O O . ALA A 1 270 ? -6.275 -8.241 -2.862 1.00 72.38 270 ALA A O 1
ATOM 2089 N N . PHE A 1 271 ? -7.131 -6.333 -2.043 1.00 66.31 271 PHE A N 1
ATOM 2090 C CA . PHE A 1 271 ? -8.114 -6.962 -1.163 1.00 66.31 271 PHE A CA 1
ATOM 2091 C C . PHE A 1 271 ? -9.479 -7.049 -1.862 1.00 66.31 271 PHE A C 1
ATOM 2093 O O . PHE A 1 271 ? -10.113 -6.011 -2.044 1.00 66.31 271 PHE A O 1
ATOM 2100 N N . PRO A 1 272 ? -9.963 -8.254 -2.224 1.00 60.66 272 PRO A N 1
ATOM 2101 C CA . PRO A 1 272 ? -11.352 -8.453 -2.639 1.00 60.66 272 PRO A CA 1
ATOM 2102 C C . PRO A 1 272 ? -12.318 -8.593 -1.444 1.00 60.66 272 PRO A C 1
ATOM 2104 O O . PRO A 1 272 ? -13.530 -8.543 -1.626 1.00 60.66 272 PRO A O 1
ATOM 2107 N N . GLU A 1 273 ? -11.792 -8.794 -0.230 1.00 76.25 273 GLU A N 1
ATOM 2108 C CA . GLU A 1 273 ? -12.560 -9.051 0.995 1.00 76.25 273 GLU A CA 1
ATOM 2109 C C . GLU A 1 273 ? -12.631 -7.805 1.905 1.00 76.25 273 GLU A C 1
ATOM 2111 O O . GLU A 1 273 ? -11.707 -6.985 1.942 1.00 76.25 273 GLU A O 1
ATOM 2116 N N . PHE A 1 274 ? -13.710 -7.680 2.686 1.00 88.06 274 PHE A N 1
ATOM 2117 C CA . PHE A 1 274 ? -13.888 -6.580 3.642 1.00 88.06 274 PHE A CA 1
ATOM 2118 C C . PHE A 1 274 ? -12.908 -6.709 4.819 1.00 88.06 274 PHE A C 1
ATOM 2120 O O . PHE A 1 274 ? -12.772 -7.775 5.427 1.00 88.06 274 PHE A O 1
ATOM 2127 N N . ARG A 1 275 ? -12.216 -5.617 5.174 1.00 91.50 275 ARG A N 1
ATOM 2128 C CA . ARG A 1 275 ? -11.201 -5.634 6.247 1.00 91.50 275 ARG A CA 1
ATOM 2129 C C . ARG A 1 275 ? -11.855 -5.887 7.619 1.00 91.50 275 ARG A C 1
ATOM 2131 O O . ARG A 1 275 ? -12.820 -5.193 7.943 1.00 91.50 275 ARG A O 1
ATOM 2138 N N . PRO A 1 276 ? -11.330 -6.803 8.458 1.00 95.50 276 PRO A N 1
ATOM 2139 C CA . PRO A 1 276 ? -11.752 -6.922 9.855 1.00 95.50 276 PRO A CA 1
ATOM 2140 C C . PRO A 1 276 ? -11.510 -5.630 10.642 1.00 95.50 276 PRO A C 1
ATOM 2142 O O . PRO A 1 276 ? -10.662 -4.823 10.262 1.00 95.50 276 PRO A O 1
ATOM 2145 N N . VAL A 1 277 ? -12.220 -5.444 11.752 1.00 97.38 277 VAL A N 1
ATOM 2146 C CA . VAL A 1 277 ? -12.188 -4.226 12.570 1.00 97.38 277 VAL A CA 1
ATOM 2147 C C . VAL A 1 277 ? -11.950 -4.587 14.034 1.00 97.38 277 VAL A C 1
ATOM 2149 O O . VAL A 1 277 ? -12.686 -5.384 14.615 1.00 97.38 277 VAL A O 1
ATOM 2152 N N . LEU A 1 278 ? -10.946 -3.962 14.646 1.00 97.56 278 LEU A N 1
ATOM 2153 C CA . LEU A 1 278 ? -10.683 -4.005 16.082 1.00 97.56 278 LEU A CA 1
ATOM 2154 C C . LEU A 1 278 ? -10.947 -2.618 16.679 1.00 97.56 278 LEU A C 1
ATOM 2156 O O . LEU A 1 278 ? -10.365 -1.628 16.234 1.00 97.56 278 LEU A O 1
ATOM 2160 N N . VAL A 1 279 ? -11.813 -2.544 17.690 1.00 97.88 279 VAL A N 1
ATOM 2161 C CA . VAL A 1 279 ? -12.132 -1.297 18.403 1.00 97.88 279 VAL A CA 1
ATOM 2162 C C . VAL A 1 279 ? -11.480 -1.337 19.781 1.00 97.88 279 VAL A C 1
ATOM 2164 O O . VAL A 1 279 ? -11.723 -2.251 20.562 1.00 97.88 279 VAL A O 1
ATOM 2167 N N . LEU A 1 280 ? -10.654 -0.338 20.082 1.00 97.62 280 LEU A N 1
ATOM 2168 C CA . LEU A 1 280 ? -9.909 -0.195 21.330 1.00 97.62 280 LEU A CA 1
ATOM 2169 C C . LEU A 1 280 ? -10.415 1.010 22.135 1.00 97.62 280 LEU A C 1
ATOM 2171 O O . LEU A 1 280 ? -10.878 2.004 21.573 1.00 97.62 280 LEU A O 1
ATOM 2175 N N . GLY A 1 281 ? -10.254 0.952 23.458 1.00 96.44 281 GLY A N 1
ATOM 2176 C CA . GLY A 1 281 ? -10.583 2.045 24.379 1.00 96.44 281 GLY A CA 1
ATOM 2177 C C . GLY A 1 281 ? -11.906 1.866 25.143 1.00 96.44 281 GLY A C 1
ATOM 2178 O O . GLY A 1 281 ? -12.546 0.813 25.070 1.00 96.44 281 GLY A O 1
ATOM 2179 N N . PRO A 1 282 ? -12.320 2.874 25.936 1.00 96.00 282 PRO A N 1
ATOM 2180 C CA . PRO A 1 282 ? -13.523 2.792 26.759 1.00 96.00 282 PRO A CA 1
ATOM 2181 C C . PRO A 1 282 ? -14.786 2.528 25.934 1.00 96.00 282 PRO A C 1
ATOM 2183 O O . PRO A 1 282 ? -14.966 3.086 24.855 1.00 96.00 282 PRO A O 1
ATOM 2186 N N . LEU A 1 283 ? -15.695 1.719 26.482 1.00 94.69 283 LEU A N 1
ATOM 2187 C CA . LEU A 1 283 ? -16.971 1.341 25.856 1.00 94.69 283 LEU A CA 1
ATOM 2188 C C . LEU A 1 283 ? -16.862 0.629 24.491 1.00 94.69 283 LEU A C 1
ATOM 2190 O O . LEU A 1 283 ? -17.892 0.498 23.831 1.00 94.69 283 LEU A O 1
ATOM 2194 N N . ALA A 1 284 ? -15.680 0.135 24.089 1.00 95.31 284 ALA A N 1
ATOM 2195 C CA . ALA A 1 284 ? -15.484 -0.576 22.822 1.00 95.31 284 ALA A CA 1
ATOM 2196 C C . ALA A 1 284 ? -16.544 -1.668 22.592 1.00 95.31 284 ALA A C 1
ATOM 2198 O O . ALA A 1 284 ? -17.260 -1.596 21.600 1.00 95.31 284 ALA A O 1
ATOM 2199 N N . GLU A 1 285 ? -16.751 -2.582 23.547 1.00 92.69 285 GLU A N 1
ATOM 2200 C CA . GLU A 1 285 ? -17.798 -3.616 23.456 1.00 92.69 285 GLU A CA 1
ATOM 2201 C C . GLU A 1 285 ? -19.192 -3.049 23.170 1.00 92.69 285 GLU A C 1
ATOM 2203 O O . GLU A 1 285 ? -19.864 -3.503 22.251 1.00 92.69 285 GLU A O 1
ATOM 2208 N N . CYS A 1 286 ? -19.611 -1.995 23.878 1.00 92.81 286 CYS A N 1
ATOM 2209 C CA . CYS A 1 286 ? -20.924 -1.381 23.662 1.00 92.81 286 CYS A CA 1
ATOM 2210 C C . CYS A 1 286 ? -21.061 -0.740 22.270 1.00 92.81 286 CYS A C 1
ATOM 2212 O O . CYS A 1 286 ? -22.170 -0.640 21.750 1.00 92.81 286 CYS A O 1
ATOM 2214 N N . VAL A 1 287 ? -19.952 -0.281 21.680 1.00 94.88 287 VAL A N 1
ATOM 2215 C CA . VAL A 1 287 ? -19.911 0.234 20.304 1.00 94.88 287 VAL A CA 1
ATOM 2216 C C . VAL A 1 287 ? -19.964 -0.921 19.305 1.00 94.88 287 VAL A C 1
ATOM 2218 O O . VAL A 1 287 ? -20.731 -0.851 18.351 1.00 94.88 287 VAL A O 1
ATOM 2221 N N . VAL A 1 288 ? -19.212 -2.002 19.536 1.00 95.81 288 VAL A N 1
ATOM 2222 C CA . VAL A 1 288 ? -19.211 -3.196 18.677 1.00 95.81 288 VAL A CA 1
ATOM 2223 C C . VAL A 1 288 ? -20.588 -3.869 18.660 1.00 95.81 288 VAL A C 1
ATOM 2225 O O . VAL A 1 288 ? -21.121 -4.133 17.586 1.00 95.81 288 VAL A O 1
ATOM 2228 N N . GLU A 1 289 ? -21.186 -4.112 19.830 1.00 94.62 289 GLU A N 1
ATOM 2229 C CA . GLU A 1 289 ? -22.535 -4.679 19.962 1.00 94.62 289 GLU A CA 1
ATOM 2230 C C . GLU A 1 289 ? -23.571 -3.830 19.225 1.00 94.62 289 GLU A C 1
ATOM 2232 O O . GLU A 1 289 ? -24.401 -4.361 18.487 1.00 94.62 289 GLU A O 1
ATOM 2237 N N . LYS A 1 290 ? -23.498 -2.503 19.386 1.00 94.44 290 LYS A N 1
ATOM 2238 C CA . LYS A 1 290 ? -24.433 -1.593 18.732 1.00 94.44 290 LYS A CA 1
ATOM 2239 C C . LYS A 1 290 ? -24.227 -1.525 17.218 1.00 94.44 290 LYS A C 1
ATOM 2241 O O . LYS A 1 290 ? -25.219 -1.511 16.506 1.00 94.44 290 LYS A O 1
ATOM 2246 N N . LEU A 1 291 ? -22.991 -1.536 16.715 1.00 96.56 291 LEU A N 1
ATOM 2247 C CA . LEU A 1 291 ? -22.727 -1.561 15.271 1.00 96.56 291 LEU A CA 1
ATOM 2248 C C . LEU A 1 291 ? -23.286 -2.826 14.610 1.00 96.56 291 LEU A C 1
ATOM 2250 O O . LEU A 1 291 ? -23.970 -2.724 13.600 1.00 96.56 291 LEU A O 1
ATOM 2254 N N . VAL A 1 292 ? -23.064 -3.996 15.211 1.00 96.56 292 VAL A N 1
ATOM 2255 C CA . VAL A 1 292 ? -23.572 -5.278 14.690 1.00 96.56 292 VAL A CA 1
ATOM 2256 C C . VAL A 1 292 ? -25.101 -5.372 14.800 1.00 96.56 292 VAL A C 1
ATOM 2258 O O . VAL A 1 292 ? -25.739 -5.992 13.957 1.00 96.56 292 VAL A O 1
ATOM 2261 N N . SER A 1 293 ? -25.705 -4.742 15.815 1.00 95.56 293 SER A N 1
ATOM 2262 C CA . SER A 1 293 ? -27.165 -4.703 15.979 1.00 95.56 293 SER A CA 1
ATOM 2263 C C . SER A 1 293 ? -27.869 -3.674 15.087 1.00 95.56 293 SER A C 1
ATOM 2265 O O . SER A 1 293 ? -29.007 -3.916 14.694 1.00 95.56 293 SER A O 1
ATOM 2267 N N . ASP A 1 294 ? -27.254 -2.516 14.834 1.00 95.94 294 ASP A N 1
ATOM 2268 C CA . ASP A 1 294 ? -27.842 -1.429 14.039 1.00 95.94 294 ASP A CA 1
ATOM 2269 C C . ASP A 1 294 ? -27.561 -1.600 12.532 1.00 95.94 294 ASP A C 1
ATOM 2271 O O . ASP A 1 294 ? -28.349 -1.131 11.714 1.00 95.94 294 ASP A O 1
ATOM 2275 N N . PHE A 1 295 ? -26.446 -2.251 12.168 1.00 97.06 295 PHE A N 1
ATOM 2276 C CA . PHE A 1 295 ? -25.941 -2.395 10.794 1.00 97.06 295 PHE A CA 1
ATOM 2277 C C . PHE A 1 295 ? -25.463 -3.842 10.497 1.00 97.06 295 PHE A C 1
ATOM 2279 O O . PHE A 1 295 ? -24.295 -4.047 10.142 1.00 97.06 295 PHE A O 1
ATOM 2286 N N . PRO A 1 296 ? -26.329 -4.869 10.637 1.00 97.00 296 PRO A N 1
ATOM 2287 C CA . PRO A 1 296 ? -25.957 -6.272 10.396 1.00 97.00 296 PRO A CA 1
ATOM 2288 C C . PRO A 1 296 ? -25.545 -6.552 8.939 1.00 97.00 296 PRO A C 1
ATOM 2290 O O . PRO A 1 296 ? -24.825 -7.512 8.675 1.00 97.00 296 PRO A O 1
ATOM 2293 N N . ASP A 1 297 ? -25.970 -5.691 8.011 1.00 96.44 297 ASP A N 1
ATOM 2294 C CA . ASP A 1 297 ? -25.667 -5.752 6.576 1.00 96.44 297 ASP A CA 1
ATOM 2295 C C . ASP A 1 297 ? -24.235 -5.285 6.247 1.00 96.44 297 ASP A C 1
ATOM 2297 O O . ASP A 1 297 ? -23.767 -5.457 5.124 1.00 96.44 297 ASP A O 1
ATOM 2301 N N . GLU A 1 298 ? -23.545 -4.669 7.216 1.00 95.94 298 GLU A N 1
ATOM 2302 C CA . GLU A 1 298 ? -22.193 -4.118 7.064 1.00 95.94 298 GLU A CA 1
ATOM 2303 C C . GLU A 1 298 ? -21.191 -4.726 8.059 1.00 95.94 298 GLU A C 1
ATOM 2305 O O . GLU A 1 298 ? -19.997 -4.796 7.760 1.00 95.94 298 GLU A O 1
ATOM 2310 N N . PHE A 1 299 ? -21.648 -5.189 9.230 1.00 97.44 299 PHE A N 1
ATOM 2311 C CA . PHE A 1 299 ? -20.795 -5.691 10.311 1.00 97.44 299 PHE A CA 1
ATOM 2312 C C . PHE A 1 299 ? -21.233 -7.067 10.819 1.00 97.44 299 PHE A C 1
ATOM 2314 O O . PHE A 1 299 ? -22.383 -7.277 11.195 1.00 97.44 299 PHE A O 1
ATOM 2321 N N . GLY A 1 300 ? -20.273 -7.985 10.949 1.00 96.25 300 GLY A N 1
ATOM 2322 C CA . GLY A 1 300 ? -20.471 -9.300 11.568 1.00 96.25 300 GLY A CA 1
ATOM 2323 C C . GLY A 1 300 ? -19.433 -9.575 12.654 1.00 96.25 300 GLY A C 1
ATOM 2324 O O . GLY A 1 300 ? -18.342 -9.015 12.626 1.00 96.25 300 GLY A O 1
ATOM 2325 N N . ARG A 1 301 ? -19.734 -10.455 13.614 1.00 94.19 301 ARG A N 1
ATOM 2326 C CA . ARG A 1 301 ? -18.752 -10.954 14.599 1.00 94.19 301 ARG A CA 1
ATOM 2327 C C . ARG A 1 301 ? -18.211 -12.312 14.161 1.00 94.19 301 ARG A C 1
ATOM 2329 O O . ARG A 1 301 ? -18.993 -13.203 13.833 1.00 94.19 301 ARG A O 1
ATOM 2336 N N . ALA A 1 302 ? -16.894 -12.509 14.239 1.00 86.25 302 ALA A N 1
ATOM 2337 C CA . ALA A 1 302 ? -16.337 -13.861 14.231 1.00 86.25 302 ALA A CA 1
ATOM 2338 C C . ALA A 1 302 ? -16.847 -14.602 15.478 1.00 86.25 302 ALA A C 1
ATOM 2340 O O . ALA A 1 302 ? -16.645 -14.145 16.603 1.00 86.25 302 ALA A O 1
ATOM 2341 N N . SER A 1 303 ? -17.537 -15.730 15.295 1.00 81.06 303 SER A N 1
ATOM 2342 C CA . SER A 1 303 ? -17.997 -16.538 16.428 1.00 81.06 303 SER A CA 1
ATOM 2343 C C . SER A 1 303 ? -16.808 -17.207 17.112 1.00 81.06 303 SER A C 1
ATOM 2345 O O . SER A 1 303 ? -16.093 -17.986 16.484 1.00 81.06 303 SER A O 1
ATOM 2347 N N . ALA A 1 304 ? -16.605 -16.920 18.399 1.00 87.19 304 ALA A N 1
ATOM 2348 C CA . ALA A 1 304 ? -15.607 -17.611 19.203 1.00 87.19 304 ALA A CA 1
ATOM 2349 C C . ALA A 1 304 ? -16.043 -19.066 19.441 1.00 87.19 304 ALA A C 1
ATOM 2351 O O . ALA A 1 304 ? -17.093 -19.338 20.028 1.00 87.19 304 ALA A O 1
ATOM 2352 N N . GLU A 1 305 ? -15.232 -20.017 18.992 1.00 90.50 305 GLU A N 1
ATOM 2353 C CA . GLU A 1 305 ? -15.503 -21.441 19.142 1.00 90.50 305 GLU A CA 1
ATOM 2354 C C . GLU A 1 305 ? -15.185 -21.894 20.569 1.00 90.50 305 GLU A C 1
ATOM 2356 O O . GLU A 1 305 ? -14.064 -21.724 21.052 1.00 90.50 305 GLU A O 1
ATOM 2361 N N . THR A 1 306 ? -16.151 -22.519 21.249 1.00 93.56 306 THR A N 1
ATOM 2362 C CA . THR A 1 306 ? -15.903 -23.136 22.560 1.00 93.56 306 THR A CA 1
ATOM 2363 C C . THR A 1 306 ? -15.364 -24.553 22.380 1.00 93.56 306 THR A C 1
ATOM 2365 O O . THR A 1 306 ? -16.067 -25.433 21.886 1.00 93.56 306 THR A O 1
ATOM 2368 N N . ARG A 1 307 ? -14.125 -24.800 22.817 1.00 92.56 307 ARG A N 1
ATOM 2369 C CA . ARG A 1 307 ? -13.417 -26.078 22.649 1.00 92.56 307 ARG A CA 1
ATOM 2370 C C . ARG A 1 307 ? -12.987 -26.680 23.992 1.00 92.56 307 ARG A C 1
ATOM 2372 O O . ARG A 1 307 ? -12.616 -25.973 24.929 1.00 92.56 307 ARG A O 1
ATOM 2379 N N . ARG A 1 308 ? -13.000 -28.016 24.079 1.00 93.81 308 ARG A N 1
ATOM 2380 C CA . ARG A 1 308 ? -12.476 -28.799 25.215 1.00 93.81 308 ARG A CA 1
ATOM 2381 C C . ARG A 1 308 ? -11.254 -29.593 24.758 1.00 93.81 308 ARG A C 1
ATOM 2383 O O . ARG A 1 308 ? -11.389 -30.689 24.229 1.00 93.81 308 ARG A O 1
ATOM 2390 N N . CYS A 1 309 ? -10.076 -29.010 24.933 1.00 93.75 309 CYS A N 1
ATOM 2391 C CA . CYS A 1 309 ? -8.790 -29.562 24.505 1.00 93.75 309 C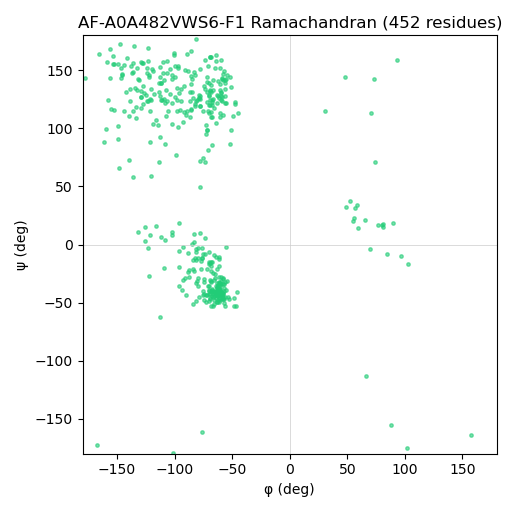YS A CA 1
ATOM 2392 C C . CYS A 1 309 ? -7.671 -29.137 25.474 1.00 93.75 309 CYS A C 1
ATOM 2394 O O . CYS A 1 309 ? -7.894 -28.341 26.394 1.00 93.75 309 CYS A O 1
ATOM 2396 N N . SER A 1 310 ? -6.471 -29.695 25.298 1.00 95.00 310 SER A N 1
ATOM 2397 C CA . SER A 1 310 ? -5.289 -29.300 26.067 1.00 95.00 310 SER A CA 1
ATOM 2398 C C . SER A 1 310 ? -4.701 -27.987 25.543 1.00 95.00 310 SER A C 1
ATOM 2400 O O . SER A 1 310 ? -4.783 -27.687 24.353 1.00 95.00 310 SER A O 1
ATOM 2402 N N . GLN A 1 311 ? -4.052 -27.218 26.421 1.00 95.56 311 GLN A N 1
ATOM 2403 C CA . GLN A 1 311 ? -3.394 -25.968 26.025 1.00 95.56 311 GLN A CA 1
ATOM 2404 C C . GLN A 1 311 ? -2.325 -26.209 24.942 1.00 95.56 311 GLN A C 1
ATOM 2406 O O . GLN A 1 311 ? -2.323 -25.528 23.928 1.00 95.56 311 GLN A O 1
ATOM 2411 N N . ALA A 1 312 ? -1.540 -27.287 25.066 1.00 96.81 312 ALA A N 1
ATOM 2412 C CA . ALA A 1 312 ? -0.540 -27.697 24.073 1.00 96.81 312 ALA A CA 1
ATOM 2413 C C . ALA A 1 312 ? -1.112 -28.110 22.694 1.00 96.81 312 ALA A C 1
ATOM 2415 O O . ALA A 1 312 ? -0.356 -28.323 21.743 1.00 96.81 312 ALA A O 1
ATOM 2416 N N . GLN A 1 313 ? -2.432 -28.279 22.554 1.00 96.19 313 GLN A N 1
ATOM 2417 C CA . GLN A 1 313 ? -3.070 -28.340 21.237 1.00 96.19 313 GLN A CA 1
ATOM 2418 C C . GLN A 1 313 ? -3.287 -26.928 20.682 1.00 96.19 313 GLN A C 1
ATOM 2420 O O . GLN A 1 313 ? -2.895 -26.662 19.551 1.00 96.19 313 GLN A O 1
ATOM 2425 N N . LEU A 1 314 ? -3.849 -26.025 21.487 1.00 95.94 314 LEU A N 1
ATOM 2426 C CA . LEU A 1 314 ? -4.111 -24.638 21.097 1.00 95.94 314 LEU A CA 1
ATOM 2427 C C . LEU A 1 314 ? -2.826 -23.864 20.784 1.00 95.94 314 LEU A C 1
ATOM 2429 O O . LEU A 1 314 ? -2.803 -23.107 19.823 1.00 95.94 314 LEU A O 1
ATOM 2433 N N . ASP A 1 315 ? -1.744 -24.101 21.529 1.00 95.81 315 ASP A N 1
ATOM 2434 C CA . ASP A 1 315 ? -0.430 -23.506 21.261 1.00 95.81 315 ASP A CA 1
ATOM 2435 C C . ASP A 1 315 ? 0.119 -23.919 19.888 1.00 95.81 315 ASP A C 1
ATOM 2437 O O . ASP A 1 315 ? 0.688 -23.092 19.178 1.00 95.81 315 ASP A O 1
ATOM 2441 N N . ARG A 1 316 ? -0.102 -25.178 19.476 1.00 96.38 316 ARG A N 1
ATOM 2442 C CA . ARG A 1 316 ? 0.254 -25.650 18.128 1.00 96.38 316 ARG A CA 1
ATOM 2443 C C . ARG A 1 316 ? -0.646 -25.032 17.069 1.00 96.38 316 ARG A C 1
ATOM 2445 O O . ARG A 1 316 ? -0.135 -24.452 16.127 1.00 96.38 316 ARG A O 1
ATOM 2452 N N . GLU A 1 317 ? -1.966 -25.048 17.254 1.00 94.94 317 GLU A N 1
ATOM 2453 C CA . GLU A 1 317 ? -2.892 -24.422 16.298 1.00 94.94 317 GLU A CA 1
ATOM 2454 C C . GLU A 1 317 ? -2.668 -22.899 16.150 1.00 94.94 317 GLU A C 1
ATOM 2456 O O . GLU A 1 317 ? -2.924 -22.340 15.083 1.00 94.94 317 GLU A O 1
ATOM 2461 N N . LEU A 1 318 ? -2.166 -22.227 17.192 1.00 93.81 318 LEU A N 1
ATOM 2462 C CA . LEU A 1 318 ? -1.744 -20.823 17.167 1.00 93.81 318 LEU A CA 1
ATOM 2463 C C . LEU A 1 318 ? -0.409 -20.629 16.427 1.00 93.81 318 LEU A C 1
ATOM 2465 O O . LEU A 1 318 ? -0.289 -19.691 15.643 1.00 93.81 318 LEU A O 1
ATOM 2469 N N . ALA A 1 319 ? 0.574 -21.509 16.643 1.00 92.75 319 ALA A N 1
ATOM 2470 C CA . ALA A 1 319 ? 1.860 -21.483 15.939 1.00 92.75 319 ALA A CA 1
ATOM 2471 C C . ALA A 1 319 ? 1.723 -21.826 14.442 1.00 92.75 319 ALA A C 1
ATOM 2473 O O . ALA A 1 319 ? 2.338 -21.174 13.602 1.00 92.75 319 ALA A O 1
ATOM 2474 N N . ASP A 1 320 ? 0.861 -22.790 14.114 1.00 93.50 320 ASP A N 1
ATOM 2475 C CA . ASP A 1 320 ? 0.532 -23.221 12.751 1.00 93.50 320 ASP A CA 1
ATOM 2476 C C . ASP A 1 320 ? -0.361 -22.205 12.003 1.00 93.50 320 ASP A C 1
ATOM 2478 O O . ASP A 1 320 ? -0.619 -22.360 10.809 1.00 93.50 320 ASP A O 1
ATOM 2482 N N . GLY A 1 321 ? -0.864 -21.168 12.686 1.00 92.12 321 GLY A N 1
ATOM 2483 C CA . GLY A 1 321 ? -1.655 -20.099 12.070 1.00 92.12 321 GLY A CA 1
ATOM 2484 C C . GLY A 1 321 ? -3.133 -20.410 11.825 1.00 92.12 321 GLY A C 1
ATOM 2485 O O . GLY A 1 321 ? -3.789 -19.731 11.033 1.00 92.12 321 GLY A O 1
ATOM 2486 N N . HIS A 1 322 ? -3.682 -21.429 12.487 1.00 93.50 322 HIS A N 1
ATOM 2487 C CA . HIS A 1 322 ? -5.110 -21.753 12.438 1.00 93.50 322 HIS A CA 1
ATOM 2488 C C . HIS A 1 322 ? -5.926 -20.878 13.404 1.00 93.50 322 HIS A C 1
ATOM 2490 O O . HIS A 1 322 ? -7.072 -20.512 13.110 1.00 93.50 322 HIS A O 1
ATOM 2496 N N . LEU A 1 323 ? -5.331 -20.510 14.543 1.00 94.50 323 LEU A N 1
ATOM 2497 C CA . LEU A 1 323 ? -5.915 -19.612 15.540 1.00 94.50 323 LEU A CA 1
ATOM 2498 C C . LEU A 1 323 ? -5.375 -18.187 15.417 1.00 94.50 323 LEU A C 1
ATOM 2500 O O . LEU A 1 323 ? -4.198 -17.963 15.155 1.00 94.50 323 LEU A O 1
ATOM 2504 N N . VAL A 1 324 ? -6.251 -17.218 15.677 1.00 94.25 324 VAL A N 1
ATOM 2505 C CA . VAL A 1 324 ? -5.873 -15.830 15.956 1.00 94.25 324 VAL A CA 1
ATOM 2506 C C . VAL A 1 324 ? -5.512 -15.705 17.430 1.00 94.25 324 VAL A C 1
ATOM 2508 O O . VAL A 1 324 ? -4.442 -15.201 17.759 1.00 94.25 324 VAL A O 1
ATOM 2511 N N . GLU A 1 325 ? -6.390 -16.179 18.317 1.00 94.75 325 GLU A N 1
ATOM 2512 C CA . GLU A 1 325 ? -6.246 -16.111 19.773 1.00 94.75 325 GLU A CA 1
ATOM 2513 C C . GLU A 1 325 ? -7.116 -17.174 20.457 1.00 94.75 325 GLU A C 1
ATOM 2515 O O . GLU A 1 325 ? -8.120 -17.626 19.898 1.00 94.75 325 GLU A O 1
ATOM 2520 N N . TYR A 1 326 ? -6.748 -17.555 21.681 1.00 94.88 326 TYR A N 1
ATOM 2521 C CA . TYR A 1 326 ? -7.587 -18.357 22.562 1.00 94.88 326 TYR A CA 1
ATOM 2522 C C . TYR A 1 326 ? -7.560 -17.807 23.997 1.00 94.88 326 TYR A C 1
ATOM 2524 O O . TYR A 1 326 ? -6.546 -17.276 24.450 1.00 94.88 326 TYR A O 1
ATOM 2532 N N . ARG A 1 327 ? -8.661 -17.962 24.742 1.00 94.31 327 ARG A N 1
ATOM 2533 C CA . ARG A 1 327 ? -8.766 -17.569 26.159 1.00 94.31 327 ARG A CA 1
ATOM 2534 C C . ARG A 1 327 ? -9.491 -18.622 26.994 1.00 94.31 327 ARG A C 1
ATOM 2536 O O . ARG A 1 327 ? -10.385 -19.317 26.513 1.00 94.31 327 ARG A O 1
ATOM 2543 N N . ARG A 1 328 ? -9.108 -18.767 28.265 1.00 93.94 328 ARG A N 1
ATOM 2544 C CA . ARG A 1 328 ? -9.704 -19.765 29.169 1.00 93.94 328 ARG A CA 1
ATOM 2545 C C . ARG A 1 328 ? -11.026 -19.259 29.745 1.00 93.94 328 ARG A C 1
ATOM 2547 O O . ARG A 1 328 ? -11.039 -18.250 30.443 1.00 93.94 328 ARG A O 1
ATOM 2554 N N . ARG A 1 329 ? -12.115 -20.010 29.553 1.00 91.31 329 ARG A N 1
ATOM 2555 C CA . ARG A 1 329 ? -13.434 -19.730 30.143 1.00 91.31 329 ARG A CA 1
ATOM 2556 C C . ARG A 1 329 ? -13.889 -20.923 30.987 1.00 91.31 329 ARG A C 1
ATOM 2558 O O . ARG A 1 329 ? -14.543 -21.855 30.522 1.00 91.31 329 ARG A O 1
ATOM 2565 N N . GLY A 1 330 ? -13.486 -20.910 32.259 1.00 90.56 330 GLY A N 1
ATOM 2566 C CA . GLY A 1 330 ? -13.755 -21.987 33.215 1.00 90.56 330 GLY A CA 1
ATOM 2567 C C . GLY A 1 330 ? -13.037 -23.294 32.851 1.00 90.56 330 GLY A C 1
ATOM 2568 O O . GLY A 1 330 ? -11.806 -23.380 32.922 1.00 90.56 330 GLY A O 1
ATOM 2569 N N . SER A 1 331 ? -13.818 -24.316 32.491 1.00 91.31 331 SER A N 1
ATOM 2570 C CA . SER A 1 331 ? -13.348 -25.646 32.068 1.00 91.31 331 SER A CA 1
ATOM 2571 C C . SER A 1 331 ? -13.173 -25.800 30.551 1.00 91.31 331 SER A C 1
ATOM 2573 O O . SER A 1 331 ? -12.763 -26.865 30.096 1.00 91.31 331 SER A O 1
ATOM 2575 N N . CYS A 1 332 ? -13.495 -24.766 29.771 1.00 95.25 332 CYS A N 1
ATOM 2576 C CA . CYS A 1 332 ? -13.388 -24.757 28.312 1.00 95.25 332 CYS A CA 1
ATOM 2577 C C . CYS A 1 332 ? -12.485 -23.603 27.842 1.00 95.25 332 CYS A C 1
ATOM 2579 O O . CYS A 1 332 ? -12.134 -22.706 28.614 1.00 95.25 332 CYS A O 1
ATOM 2581 N N . TRP A 1 333 ? -12.137 -23.622 26.560 1.00 94.75 333 TRP A N 1
ATOM 2582 C CA . TRP A 1 333 ? -11.415 -22.553 25.877 1.00 94.75 333 TRP A CA 1
ATOM 2583 C C . TRP A 1 333 ? -12.326 -21.883 24.857 1.00 94.75 333 TRP A C 1
ATOM 2585 O O . TRP A 1 333 ? -13.049 -22.577 24.149 1.00 94.75 333 TRP A O 1
ATOM 2595 N N . GLU A 1 334 ? -12.274 -20.562 24.760 1.00 95.00 334 GLU A N 1
ATOM 2596 C CA . GLU A 1 334 ? -12.839 -19.810 23.638 1.00 95.00 334 GLU A CA 1
ATOM 2597 C C . GLU A 1 334 ? -11.724 -19.523 22.642 1.00 95.00 334 GLU A C 1
ATOM 2599 O O . GLU A 1 334 ? -10.656 -19.067 23.045 1.00 95.00 334 GLU A O 1
ATOM 2604 N N . CYS A 1 335 ? -11.957 -19.812 21.364 1.00 94.94 335 CYS A N 1
ATOM 2605 C CA . CYS A 1 335 ? -10.950 -19.743 20.309 1.00 94.94 335 CYS A CA 1
ATOM 2606 C C . CYS A 1 335 ? -11.479 -18.913 19.135 1.00 94.94 335 CYS A C 1
ATOM 2608 O O . CYS A 1 335 ? -12.548 -19.210 18.603 1.00 94.94 335 CYS A O 1
ATOM 2610 N N . VAL A 1 336 ? -10.728 -17.905 18.695 1.00 95.00 336 VAL A N 1
ATOM 2611 C CA . VAL A 1 336 ? -11.013 -17.166 17.457 1.00 95.00 336 VAL A CA 1
ATOM 2612 C C . VAL A 1 336 ? -10.134 -17.752 16.357 1.00 95.00 336 VAL A C 1
ATOM 2614 O O . VAL A 1 336 ? -8.908 -17.665 16.433 1.00 95.00 336 VAL A O 1
ATOM 2617 N N . THR A 1 337 ? -10.737 -18.378 15.345 1.00 94.75 337 THR A N 1
ATOM 2618 C CA . THR A 1 337 ? -10.007 -18.998 14.226 1.00 94.75 337 THR A CA 1
ATOM 2619 C C . THR A 1 337 ? -9.765 -18.002 13.090 1.00 94.75 337 THR A C 1
ATOM 2621 O O . THR A 1 337 ? -10.581 -17.117 12.823 1.00 94.75 337 THR A O 1
ATOM 2624 N N . VAL A 1 338 ? -8.661 -18.173 12.354 1.00 94.19 338 VAL A N 1
ATOM 2625 C CA . VAL A 1 338 ? -8.394 -17.409 11.116 1.00 94.19 338 VAL A CA 1
ATOM 2626 C C . VAL A 1 338 ? -9.479 -17.687 10.064 1.00 94.19 338 VAL A C 1
ATOM 2628 O O . VAL A 1 338 ? -9.856 -16.799 9.296 1.00 94.19 338 VAL A O 1
ATOM 2631 N N . ALA A 1 339 ? -10.030 -18.907 10.066 1.00 93.81 339 ALA A N 1
ATOM 2632 C CA . ALA A 1 339 ? -11.151 -19.307 9.222 1.00 93.81 339 ALA A CA 1
ATOM 2633 C C . ALA A 1 339 ? -12.431 -18.504 9.516 1.00 93.81 339 ALA A C 1
ATOM 2635 O O . ALA A 1 339 ? -13.018 -17.970 8.576 1.00 93.81 339 ALA A O 1
ATOM 2636 N N . ALA A 1 340 ? -12.826 -18.352 10.787 1.00 94.75 340 ALA A N 1
ATOM 2637 C CA . ALA A 1 340 ? -14.017 -17.589 11.168 1.00 94.75 340 ALA A CA 1
ATOM 2638 C C . ALA A 1 340 ? -13.913 -16.107 10.768 1.00 94.75 340 ALA A C 1
ATOM 2640 O O . ALA A 1 340 ? -14.874 -15.545 10.247 1.00 94.75 340 ALA A O 1
ATOM 2641 N N . VAL A 1 341 ? -12.738 -15.487 10.935 1.00 94.75 341 VAL A N 1
ATOM 2642 C CA . VAL A 1 341 ? -12.502 -14.099 10.495 1.00 94.75 341 VAL A CA 1
ATOM 2643 C C . VAL A 1 341 ? -12.666 -13.969 8.975 1.00 94.75 341 VAL A C 1
ATOM 2645 O O . VAL A 1 341 ? -13.426 -13.123 8.505 1.00 94.75 341 VAL A O 1
ATOM 2648 N N . ARG A 1 342 ? -12.015 -14.847 8.196 1.00 92.81 342 ARG A N 1
ATOM 2649 C CA . ARG A 1 342 ? -12.127 -14.849 6.724 1.00 92.81 342 ARG A CA 1
ATOM 2650 C C . ARG A 1 342 ? -13.543 -15.154 6.235 1.00 92.81 342 ARG A C 1
ATOM 2652 O O . ARG A 1 342 ? -13.954 -14.615 5.215 1.00 92.81 342 ARG A O 1
ATOM 2659 N N . GLN A 1 343 ? -14.306 -15.991 6.938 1.00 93.38 343 GLN A N 1
ATOM 2660 C CA . GLN A 1 343 ? -15.691 -16.301 6.574 1.00 93.38 343 GLN A CA 1
ATOM 2661 C C . GLN A 1 343 ? -16.577 -15.045 6.574 1.00 93.38 343 GLN A C 1
ATOM 2663 O O . GLN A 1 343 ? -17.337 -14.850 5.628 1.00 93.38 343 GLN A O 1
ATOM 2668 N N . ILE A 1 344 ? -16.449 -14.180 7.586 1.00 94.56 344 ILE A N 1
ATOM 2669 C CA . ILE A 1 344 ? -17.202 -12.918 7.660 1.00 94.56 344 ILE A CA 1
ATOM 2670 C C . ILE A 1 344 ? -16.726 -11.934 6.578 1.00 94.56 344 ILE A C 1
ATOM 2672 O O . ILE A 1 344 ? -17.544 -11.394 5.837 1.00 94.56 344 ILE A O 1
ATOM 2676 N N . SER A 1 345 ? -15.409 -11.776 6.403 1.00 91.56 345 SER A N 1
ATOM 2677 C CA . SER A 1 345 ? -14.826 -10.905 5.368 1.00 91.56 345 SER A CA 1
ATOM 2678 C C . SER A 1 345 ? -15.228 -11.287 3.930 1.00 91.56 345 SER A C 1
ATOM 2680 O O . SER A 1 345 ? -15.387 -10.407 3.081 1.00 91.56 345 SER A O 1
ATOM 2682 N N . ARG A 1 346 ? -15.450 -12.584 3.662 1.00 91.44 346 ARG A N 1
ATOM 2683 C CA . ARG A 1 346 ? -15.958 -13.126 2.382 1.00 91.44 346 ARG A CA 1
ATOM 2684 C C . ARG A 1 346 ? -17.453 -12.953 2.169 1.00 91.44 346 ARG A C 1
ATOM 2686 O O . ARG A 1 346 ? -17.897 -12.977 1.028 1.00 91.44 346 ARG A O 1
ATOM 2693 N N . ALA A 1 347 ? -18.221 -12.759 3.237 1.00 92.31 347 ALA A N 1
ATOM 2694 C CA . ALA A 1 347 ? -19.626 -12.374 3.151 1.00 92.31 347 ALA A CA 1
ATOM 2695 C C . ALA A 1 347 ? -19.806 -10.871 2.842 1.00 92.31 347 ALA A C 1
ATOM 2697 O O . ALA A 1 347 ? -20.918 -10.367 2.938 1.00 92.31 347 ALA A O 1
ATOM 2698 N N . HIS A 1 348 ? -18.723 -10.162 2.487 1.00 92.69 348 HIS A N 1
ATOM 2699 C CA . HIS A 1 348 ? -18.667 -8.708 2.308 1.00 92.69 348 HIS A CA 1
ATOM 2700 C C . HIS A 1 348 ? -19.073 -7.909 3.561 1.00 92.69 348 HIS A C 1
ATOM 2702 O O . HIS A 1 348 ? -19.627 -6.821 3.460 1.00 92.69 348 HIS A O 1
ATOM 2708 N N . LEU A 1 349 ? -18.746 -8.440 4.747 1.00 95.25 349 LEU A N 1
ATOM 2709 C CA . LEU A 1 349 ? -18.971 -7.785 6.036 1.00 95.25 349 LEU A CA 1
ATOM 2710 C C . LEU A 1 349 ? -17.648 -7.418 6.714 1.00 95.25 349 LEU A C 1
ATOM 2712 O O . LEU A 1 349 ? -16.676 -8.180 6.701 1.00 95.25 349 LEU A O 1
ATOM 2716 N N . HIS A 1 350 ? -17.631 -6.284 7.406 1.00 96.31 350 HIS A N 1
ATOM 2717 C CA . HIS A 1 350 ? -16.572 -5.939 8.344 1.00 96.31 350 HIS A CA 1
ATOM 2718 C C . HIS A 1 350 ? -16.618 -6.872 9.559 1.00 96.31 350 HIS A C 1
ATOM 2720 O O . HIS A 1 350 ? -17.516 -6.800 10.400 1.00 96.31 350 HIS A O 1
ATOM 2726 N N . CYS A 1 351 ? -15.627 -7.761 9.661 1.00 96.31 351 CYS A N 1
ATOM 2727 C CA . CYS A 1 351 ? -15.498 -8.680 10.786 1.00 96.31 351 CYS A CA 1
ATOM 2728 C C . CYS A 1 351 ? -15.034 -7.950 12.054 1.00 96.31 351 CYS A C 1
ATOM 2730 O O . CYS A 1 351 ? -13.843 -7.686 12.217 1.00 96.31 351 CYS A O 1
ATOM 2732 N N . MET A 1 352 ? -15.949 -7.679 12.979 1.00 96.81 352 MET A N 1
ATOM 2733 C CA . MET A 1 352 ? -15.641 -7.173 14.314 1.00 96.81 352 MET A CA 1
ATOM 2734 C C . MET A 1 352 ? -14.905 -8.243 15.131 1.00 96.81 352 MET A C 1
ATOM 2736 O O . MET A 1 352 ? -15.399 -9.364 15.288 1.00 96.81 352 MET A O 1
ATOM 2740 N N . LEU A 1 353 ? -13.725 -7.895 15.644 1.00 95.44 353 LEU A N 1
ATOM 2741 C CA . LEU A 1 353 ? -12.823 -8.805 16.351 1.00 95.44 353 LEU A CA 1
ATOM 2742 C C . LEU A 1 353 ? -12.940 -8.669 17.883 1.00 95.44 353 LEU A C 1
ATOM 2744 O O . LEU A 1 353 ? -12.756 -7.578 18.415 1.00 95.44 353 LEU A O 1
ATOM 2748 N N . ASP A 1 354 ? -13.162 -9.790 18.581 1.00 91.62 354 ASP A N 1
ATOM 2749 C CA . ASP A 1 354 ? -12.979 -9.955 20.040 1.00 91.62 354 ASP A CA 1
ATOM 2750 C C . ASP A 1 354 ? -11.611 -10.624 20.283 1.00 91.62 354 ASP A C 1
ATOM 2752 O O . ASP A 1 354 ? -11.513 -11.839 20.456 1.00 91.62 354 ASP A O 1
ATOM 2756 N N . VAL A 1 355 ? -10.538 -9.832 20.158 1.00 93.25 355 VAL A N 1
ATOM 2757 C CA . VAL A 1 355 ? -9.132 -10.253 20.322 1.00 93.25 355 VAL A CA 1
ATOM 2758 C C . VAL A 1 355 ? -8.312 -9.137 20.977 1.00 93.25 355 VAL A C 1
ATOM 2760 O O . VAL A 1 355 ? -8.627 -7.954 20.834 1.00 93.25 355 VAL A O 1
ATOM 2763 N N . ALA A 1 356 ? -7.226 -9.489 21.659 1.00 93.62 356 ALA A N 1
ATOM 2764 C CA . ALA A 1 356 ? -6.256 -8.535 22.183 1.00 93.62 356 ALA A CA 1
ATOM 2765 C C . ALA A 1 356 ? -5.522 -7.782 21.055 1.00 93.62 356 ALA A C 1
ATOM 2767 O O . ALA A 1 356 ? -5.287 -8.316 19.970 1.00 93.62 356 ALA A O 1
ATOM 2768 N N . ALA A 1 357 ? -5.066 -6.554 21.328 1.00 94.94 357 ALA A N 1
ATOM 2769 C CA . ALA A 1 357 ? -4.304 -5.755 20.360 1.00 94.94 357 ALA A CA 1
ATOM 2770 C C . ALA A 1 357 ? -3.013 -6.456 19.881 1.00 94.94 357 ALA A C 1
ATOM 2772 O O . ALA A 1 357 ? -2.674 -6.392 18.701 1.00 94.94 357 ALA A O 1
ATOM 2773 N N . SER A 1 358 ? -2.355 -7.230 20.752 1.00 93.94 358 SER A N 1
ATOM 2774 C CA . SER A 1 358 ? -1.187 -8.061 20.413 1.00 93.94 358 SER A CA 1
ATOM 2775 C C . SER A 1 358 ? -1.485 -9.218 19.440 1.00 93.94 358 SER A C 1
ATOM 2777 O O . SER A 1 358 ? -0.565 -9.883 18.957 1.00 93.94 358 SER A O 1
ATOM 2779 N N . SER A 1 359 ? -2.756 -9.486 19.129 1.00 94.94 359 SER A N 1
ATOM 2780 C CA . SER A 1 359 ? -3.176 -10.472 18.124 1.00 94.94 359 SER A CA 1
ATOM 2781 C C . SER A 1 359 ? -3.176 -9.904 16.696 1.00 94.94 359 SER A C 1
ATOM 2783 O O . SER A 1 359 ? -3.175 -10.674 15.735 1.00 94.94 359 SER A O 1
ATOM 2785 N N . VAL A 1 360 ? -3.080 -8.579 16.523 1.00 94.75 360 VAL A N 1
ATOM 2786 C CA . VAL A 1 360 ? -2.995 -7.922 15.202 1.00 94.75 360 VAL A CA 1
ATOM 2787 C C . VAL A 1 360 ? -1.734 -8.336 14.434 1.00 94.75 360 VAL A C 1
ATOM 2789 O O . VAL A 1 360 ? -1.809 -8.609 13.239 1.00 94.75 360 VAL A O 1
ATOM 2792 N N . GLU A 1 361 ? -0.586 -8.488 15.101 1.00 91.38 361 GLU A N 1
ATOM 2793 C CA . GLU A 1 361 ? 0.631 -8.978 14.436 1.00 91.38 361 GLU A CA 1
ATOM 2794 C C . GLU A 1 361 ? 0.476 -10.399 13.878 1.00 91.38 361 GLU A C 1
ATOM 2796 O O . GLU A 1 361 ? 0.995 -10.711 12.806 1.00 91.38 361 GLU A O 1
ATOM 2801 N N . ARG A 1 362 ? -0.247 -11.273 14.596 1.00 91.50 362 ARG A N 1
ATOM 2802 C CA . ARG A 1 362 ? -0.564 -12.629 14.122 1.00 91.50 362 ARG A CA 1
ATOM 2803 C C . ARG A 1 362 ? -1.437 -12.554 12.868 1.00 91.50 362 ARG A C 1
ATOM 2805 O O . ARG A 1 362 ? -1.129 -13.218 11.8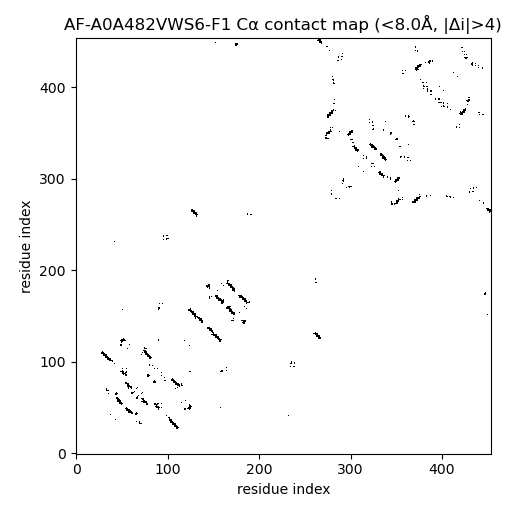83 1.00 91.50 362 ARG A O 1
ATOM 2812 N N . LEU A 1 363 ? -2.442 -11.676 12.847 1.00 92.25 363 LEU A N 1
ATOM 2813 C CA . LEU A 1 363 ? -3.257 -11.422 11.651 1.00 92.25 363 LEU A CA 1
ATOM 2814 C C . LEU A 1 363 ? -2.409 -10.942 10.456 1.00 92.25 363 LEU A C 1
ATOM 2816 O O . LEU A 1 363 ? -2.568 -11.475 9.354 1.00 92.25 363 LEU A O 1
ATOM 2820 N N . HIS A 1 364 ? -1.453 -10.028 10.670 1.00 89.81 364 HIS A N 1
ATOM 2821 C CA . HIS A 1 364 ? -0.550 -9.544 9.615 1.00 89.81 364 HIS A CA 1
ATOM 2822 C C . HIS A 1 364 ? 0.268 -10.679 8.973 1.00 89.81 364 HIS A C 1
ATOM 2824 O O . HIS A 1 364 ? 0.363 -10.737 7.744 1.00 89.81 364 HIS A O 1
ATOM 2830 N N . ARG A 1 365 ? 0.784 -11.635 9.766 1.00 87.44 365 ARG A N 1
ATOM 2831 C CA . ARG A 1 365 ? 1.502 -12.826 9.251 1.00 87.44 365 ARG A CA 1
ATOM 2832 C C . ARG A 1 365 ? 0.629 -13.689 8.326 1.00 87.44 365 ARG A C 1
ATOM 2834 O O . ARG A 1 365 ? 1.143 -14.296 7.392 1.00 87.44 365 ARG A O 1
ATOM 2841 N N . HIS A 1 366 ? -0.694 -13.676 8.509 1.00 86.50 366 HIS A N 1
ATOM 2842 C CA . HIS A 1 366 ? -1.665 -14.377 7.654 1.00 86.50 366 HIS A CA 1
ATOM 2843 C C . HIS A 1 366 ? -2.291 -13.497 6.557 1.00 86.50 366 HIS A C 1
ATOM 2845 O O . HIS A 1 366 ? -3.329 -13.861 5.990 1.00 86.50 366 HIS A O 1
ATOM 2851 N N . ARG A 1 367 ? -1.652 -12.360 6.235 1.00 87.31 367 ARG A N 1
ATOM 2852 C CA . ARG A 1 367 ? -2.107 -11.349 5.261 1.00 87.31 367 ARG A CA 1
ATOM 2853 C C . ARG A 1 367 ? -3.504 -10.788 5.568 1.00 87.31 367 ARG A C 1
ATOM 2855 O O . ARG A 1 367 ? -4.241 -10.425 4.657 1.00 87.31 367 ARG A O 1
ATOM 2862 N N . ILE A 1 368 ? -3.876 -10.709 6.846 1.00 89.81 368 ILE A N 1
ATOM 2863 C CA . ILE A 1 368 ? -5.104 -10.058 7.314 1.00 89.81 368 ILE A CA 1
ATOM 2864 C C . ILE A 1 368 ? -4.699 -8.749 7.989 1.00 89.81 368 ILE A C 1
ATOM 2866 O O . ILE A 1 368 ? -4.093 -8.768 9.053 1.00 89.81 368 ILE A O 1
ATOM 2870 N N . PHE A 1 369 ? -5.033 -7.613 7.376 1.00 90.94 369 PHE A N 1
ATOM 2871 C CA . PHE A 1 369 ? -4.656 -6.280 7.859 1.00 90.94 369 PHE A CA 1
ATOM 2872 C C . PHE A 1 369 ? -5.897 -5.555 8.409 1.00 90.94 369 PHE A C 1
ATOM 2874 O O . PHE 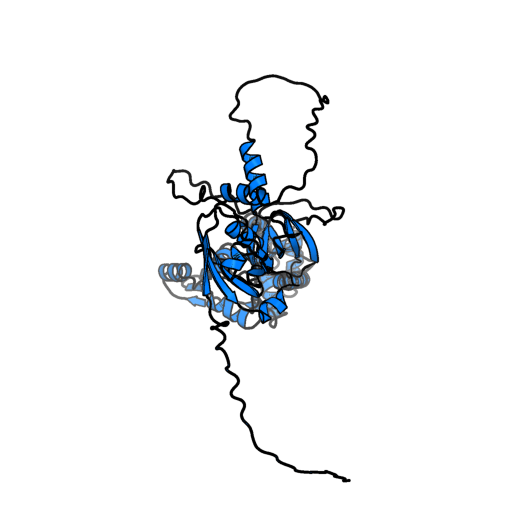A 1 369 ? -6.581 -4.860 7.646 1.00 90.94 369 PHE A O 1
ATOM 2881 N N . PRO A 1 370 ? -6.256 -5.739 9.697 1.00 94.19 370 PRO A N 1
ATOM 2882 C CA . PRO A 1 370 ? -7.464 -5.149 10.267 1.00 94.19 370 PRO A CA 1
ATOM 2883 C C . PRO A 1 370 ? -7.406 -3.616 10.280 1.00 94.19 370 PRO A C 1
ATOM 2885 O O . PRO A 1 370 ? -6.335 -3.010 10.244 1.00 94.19 370 PRO A O 1
ATOM 2888 N N . VAL A 1 371 ? -8.572 -2.981 10.333 1.00 96.00 371 VAL A N 1
ATOM 2889 C CA . VAL A 1 371 ? -8.724 -1.582 10.739 1.00 96.00 371 VAL A CA 1
ATOM 2890 C C . VAL A 1 371 ? -8.696 -1.550 12.268 1.00 96.00 371 VAL A C 1
ATOM 2892 O O . VAL A 1 371 ? -9.486 -2.243 12.905 1.00 96.00 371 VAL A O 1
ATOM 2895 N N . VAL A 1 372 ? -7.800 -0.768 12.868 1.00 97.50 372 VAL A N 1
ATOM 2896 C CA . VAL A 1 372 ? -7.627 -0.698 14.329 1.00 97.50 372 VAL A CA 1
ATOM 2897 C C . VAL A 1 372 ? -7.981 0.710 14.796 1.00 97.50 372 VAL A C 1
ATOM 2899 O O . VAL A 1 372 ? -7.242 1.664 14.549 1.00 97.50 372 VAL A O 1
ATOM 2902 N N . LEU A 1 373 ? -9.132 0.848 15.453 1.00 98.25 373 LEU A N 1
ATOM 2903 C CA . LEU A 1 373 ? -9.700 2.138 15.842 1.00 98.25 373 LEU A CA 1
ATOM 2904 C C . LEU A 1 373 ? -9.595 2.356 17.347 1.00 98.25 373 LEU A C 1
ATOM 2906 O O . LEU A 1 373 ? -10.170 1.597 18.121 1.00 98.25 373 LEU A O 1
ATOM 2910 N N . LEU A 1 374 ? -8.925 3.428 17.768 1.00 98.25 374 LEU A N 1
ATOM 2911 C CA . LEU A 1 374 ? -8.878 3.833 19.175 1.00 98.25 374 LEU A CA 1
ATOM 2912 C C . LEU A 1 374 ? -9.954 4.886 19.468 1.00 98.25 374 LEU A C 1
ATOM 2914 O O . LEU A 1 374 ? -9.871 6.012 18.973 1.00 98.25 374 LEU A O 1
ATOM 2918 N N . VAL A 1 375 ? -10.931 4.559 20.315 1.00 97.94 375 VAL A N 1
ATOM 2919 C CA . VAL A 1 375 ? -11.955 5.507 20.777 1.00 97.94 375 VAL A CA 1
ATOM 2920 C C . VAL A 1 375 ? -11.442 6.266 22.004 1.00 97.94 375 VAL A C 1
ATOM 2922 O O . VAL A 1 375 ? -11.327 5.710 23.096 1.00 97.94 375 VAL A O 1
ATOM 2925 N N . LYS A 1 376 ? -11.145 7.562 21.849 1.00 97.00 376 LYS A N 1
ATOM 2926 C CA . LYS A 1 376 ? -10.615 8.415 22.926 1.00 97.00 376 LYS A CA 1
ATOM 2927 C C . LYS A 1 376 ? -11.698 9.252 23.593 1.00 97.00 376 LYS A C 1
ATOM 2929 O O . LYS A 1 376 ? -12.355 10.071 22.953 1.00 97.00 376 LYS A O 1
ATOM 2934 N N . PHE A 1 377 ? -11.811 9.111 24.909 1.00 96.44 377 PHE A N 1
ATOM 2935 C CA . PHE A 1 377 ? -12.652 9.946 25.767 1.00 96.44 377 PHE A CA 1
ATOM 2936 C C . PHE A 1 377 ? -11.821 11.057 26.413 1.00 96.44 377 PHE A C 1
ATOM 2938 O O . PHE A 1 377 ? -10.631 10.887 26.660 1.00 96.44 377 PHE A O 1
ATOM 2945 N N . LYS A 1 378 ? -12.452 12.193 26.726 1.00 95.75 378 LYS A N 1
ATOM 2946 C CA . LYS A 1 378 ? -11.795 13.336 27.383 1.00 95.75 378 LYS A CA 1
ATOM 2947 C C . LYS A 1 378 ? -11.720 13.196 28.906 1.00 95.75 378 LYS A C 1
ATOM 2949 O O . LYS A 1 378 ? -10.922 13.877 29.537 1.00 95.75 378 LYS A O 1
ATOM 2954 N N . SER A 1 379 ? -12.589 12.383 29.514 1.00 96.19 379 SER A N 1
ATOM 2955 C CA . SER A 1 379 ? -12.620 12.166 30.968 1.00 96.19 379 SER A CA 1
ATOM 2956 C C . SER A 1 379 ? -13.461 10.951 31.380 1.00 96.19 379 SER A C 1
ATOM 2958 O O . SER A 1 379 ? -14.354 10.510 30.653 1.00 96.19 379 SER A O 1
ATOM 2960 N N . THR A 1 380 ? -13.273 10.499 32.623 1.00 96.50 380 THR A N 1
ATOM 2961 C CA . THR A 1 380 ? -14.131 9.511 33.311 1.00 96.50 380 THR A CA 1
ATOM 2962 C C . THR A 1 380 ? -15.583 9.977 33.504 1.00 96.50 380 THR A C 1
ATOM 2964 O O . THR A 1 380 ? -16.474 9.164 33.761 1.00 96.50 380 THR A O 1
ATOM 2967 N N . LYS A 1 381 ? -15.849 11.290 33.412 1.00 94.12 381 LYS A N 1
ATOM 2968 C CA . LYS A 1 381 ? -17.210 11.849 33.416 1.00 94.12 381 LYS A CA 1
ATOM 2969 C C . LYS A 1 381 ? -17.892 11.583 32.074 1.00 94.12 381 LYS A C 1
ATOM 2971 O O . LYS A 1 381 ? -18.980 11.020 32.074 1.00 94.12 381 LYS A O 1
ATOM 2976 N N . GLN A 1 382 ? -17.203 11.861 30.963 1.00 95.00 382 GLN A N 1
ATOM 2977 C CA . GLN A 1 382 ? -17.730 11.622 29.616 1.00 95.00 382 GLN A CA 1
ATOM 2978 C C . GLN A 1 382 ? -18.048 10.137 29.379 1.00 95.00 382 GLN A C 1
ATOM 2980 O O . GLN A 1 382 ? -19.080 9.834 28.796 1.00 95.00 382 GLN A O 1
ATOM 2985 N N . ILE A 1 383 ? -17.208 9.204 29.854 1.00 94.88 383 ILE A N 1
ATOM 2986 C CA . ILE A 1 383 ? -17.477 7.756 29.719 1.00 94.88 383 ILE A CA 1
ATOM 2987 C C . ILE A 1 383 ? -18.824 7.387 30.364 1.00 94.88 383 ILE A C 1
ATOM 2989 O O . ILE A 1 383 ? -19.623 6.679 29.754 1.00 94.88 383 ILE A O 1
ATOM 2993 N N . ARG A 1 384 ? -19.098 7.894 31.575 1.00 92.00 384 ARG A N 1
ATOM 2994 C CA . ARG A 1 384 ? -20.371 7.659 32.277 1.00 92.00 384 ARG A CA 1
ATOM 2995 C C . ARG A 1 384 ? -21.538 8.309 31.549 1.00 92.00 384 ARG A C 1
ATOM 2997 O O . ARG A 1 384 ? -22.483 7.611 31.216 1.00 92.00 384 ARG A O 1
ATOM 3004 N N . GLU A 1 385 ? -21.430 9.595 31.216 1.00 90.56 385 GLU A N 1
ATOM 3005 C CA . GLU A 1 385 ? -22.469 10.328 30.477 1.00 90.56 385 GLU A CA 1
ATOM 3006 C C . GLU A 1 385 ? -22.849 9.619 29.170 1.00 90.56 385 GLU A C 1
ATOM 3008 O O . GLU A 1 385 ? -24.029 9.419 28.901 1.00 90.56 385 GLU A O 1
ATOM 3013 N N . VAL A 1 386 ? -21.857 9.161 28.398 1.00 91.56 386 VAL A N 1
ATOM 3014 C CA . VAL A 1 386 ? -22.072 8.420 27.150 1.00 91.56 386 VAL A CA 1
ATOM 3015 C C . VAL A 1 386 ? -22.727 7.060 27.410 1.00 91.56 386 VAL A C 1
ATOM 3017 O O . VAL A 1 386 ? -23.714 6.751 26.742 1.00 91.56 386 VAL A O 1
ATOM 3020 N N . LYS A 1 387 ? -22.244 6.257 28.370 1.00 86.44 387 LYS A N 1
ATOM 3021 C CA . LYS A 1 387 ? -22.826 4.936 28.687 1.00 86.44 387 LYS A CA 1
ATOM 3022 C C . LYS A 1 387 ? -24.259 5.046 29.218 1.00 86.44 387 LYS A C 1
ATOM 3024 O O . LYS A 1 387 ? -25.121 4.291 28.773 1.00 86.44 387 LYS A O 1
ATOM 3029 N N . ASP A 1 388 ? -24.526 6.012 30.090 1.00 80.06 388 ASP A N 1
ATOM 3030 C CA . ASP A 1 388 ? -25.833 6.224 30.717 1.00 80.06 388 ASP A CA 1
ATOM 3031 C C . ASP A 1 388 ? -26.904 6.706 29.706 1.00 80.06 388 ASP A C 1
ATOM 3033 O O . ASP A 1 388 ? -28.099 6.597 29.976 1.00 80.06 388 ASP A O 1
ATOM 3037 N N . THR A 1 389 ? -26.519 7.174 28.504 1.00 77.88 389 THR A N 1
ATOM 3038 C CA . THR A 1 389 ? -27.482 7.466 27.414 1.00 77.88 389 THR A CA 1
ATOM 3039 C C . THR A 1 389 ? -28.129 6.223 26.790 1.00 77.88 389 THR A C 1
ATOM 3041 O O . THR A 1 389 ? -29.129 6.346 26.075 1.00 77.88 389 THR A O 1
ATOM 3044 N N . VAL A 1 390 ? -27.590 5.023 27.034 1.00 71.31 390 VAL A N 1
ATOM 3045 C CA . VAL A 1 390 ? -28.167 3.766 26.542 1.00 71.31 390 VAL A CA 1
ATOM 3046 C C . VAL A 1 390 ? -29.441 3.477 27.335 1.00 71.31 390 VAL A C 1
ATOM 3048 O O . VAL A 1 390 ? -29.381 2.947 28.441 1.00 71.31 390 VAL A O 1
ATOM 3051 N N . ARG A 1 391 ? -30.602 3.814 26.751 1.00 56.94 391 ARG A N 1
ATOM 3052 C CA . ARG A 1 391 ? -31.945 3.852 27.385 1.00 56.94 391 ARG A CA 1
ATOM 3053 C C . ARG A 1 391 ? -32.445 2.562 28.069 1.00 56.94 391 ARG A C 1
ATOM 3055 O O . ARG A 1 391 ? -33.527 2.586 28.644 1.00 56.94 391 ARG A O 1
ATOM 3062 N N . TYR A 1 392 ? -31.676 1.475 28.029 1.00 53.78 392 TYR A N 1
ATOM 3063 C CA . TYR A 1 392 ? -31.988 0.182 28.649 1.00 53.78 392 TYR A CA 1
ATOM 3064 C C . TYR A 1 392 ? -30.826 -0.401 29.482 1.00 53.78 392 TYR A C 1
ATOM 3066 O O . TYR A 1 392 ? -30.894 -1.552 29.905 1.00 53.78 392 TYR A O 1
ATOM 3074 N N . SER A 1 393 ? -29.761 0.371 29.748 1.00 58.97 393 SER A N 1
ATOM 3075 C CA . SER A 1 393 ? -28.689 -0.042 30.668 1.00 58.97 393 SER A CA 1
ATOM 3076 C C . SER A 1 393 ? -29.200 0.031 32.110 1.00 58.97 393 SER A C 1
ATOM 3078 O O . SER A 1 393 ? -29.186 1.095 32.724 1.00 58.97 393 SER A O 1
ATOM 3080 N N . LEU A 1 394 ? -29.671 -1.100 32.644 1.00 55.97 394 LEU A N 1
ATOM 3081 C CA . LEU A 1 394 ? -30.082 -1.228 34.051 1.00 55.97 394 LEU A CA 1
ATOM 3082 C C . LEU A 1 394 ? -28.916 -0.941 35.014 1.00 55.97 394 LEU A C 1
ATOM 3084 O O . LEU A 1 394 ? -29.119 -0.345 36.072 1.00 55.97 394 LEU A O 1
ATOM 3088 N N . ASP A 1 395 ? -27.695 -1.287 34.605 1.00 66.94 395 ASP A N 1
ATOM 3089 C CA . ASP A 1 395 ? -26.474 -0.978 35.340 1.00 66.94 395 ASP A CA 1
ATOM 3090 C C . ASP A 1 395 ? -25.952 0.420 34.984 1.00 66.94 395 ASP A C 1
ATOM 3092 O O . ASP A 1 395 ? -25.541 0.687 33.847 1.00 66.94 395 ASP A O 1
ATOM 3096 N N . LYS A 1 396 ? -25.926 1.306 35.987 1.00 78.00 396 LYS A N 1
ATOM 3097 C CA . LYS A 1 396 ? -25.200 2.584 35.933 1.00 78.00 396 LYS A CA 1
ATOM 3098 C C . LYS A 1 396 ? -23.703 2.328 36.043 1.00 78.00 396 LYS A C 1
ATOM 3100 O O . LYS A 1 396 ? -23.259 1.610 36.942 1.00 78.00 396 LYS A O 1
ATOM 3105 N N . LEU A 1 397 ? -22.901 2.964 35.191 1.00 86.31 397 LEU A N 1
ATOM 3106 C CA . LEU A 1 397 ? -21.455 2.751 35.216 1.00 86.31 397 LEU A CA 1
ATOM 3107 C C . LEU A 1 397 ? -20.826 3.371 36.478 1.00 86.31 397 LEU A C 1
ATOM 3109 O O . LEU A 1 397 ? -20.771 4.592 36.645 1.00 86.31 397 LEU A O 1
ATOM 3113 N N . SER A 1 398 ? -20.306 2.514 37.360 1.00 90.62 398 SER A N 1
ATOM 3114 C CA . SER A 1 398 ? -19.608 2.935 38.580 1.00 90.62 398 SER A CA 1
ATOM 3115 C C . SER A 1 398 ? -18.441 3.880 38.275 1.00 90.62 398 SER A C 1
ATOM 3117 O O . SER A 1 398 ? -17.688 3.679 37.323 1.00 90.62 398 SER A O 1
ATOM 3119 N N . GLY A 1 399 ? -18.232 4.880 39.138 1.00 92.50 399 GLY A N 1
ATOM 3120 C CA . GLY A 1 399 ? -17.091 5.796 39.035 1.00 92.50 399 GLY A CA 1
ATOM 3121 C C . GLY A 1 399 ? -15.731 5.087 39.077 1.00 92.50 399 GLY A C 1
ATOM 3122 O O . GLY A 1 399 ? -14.794 5.556 38.436 1.00 92.50 399 GLY A O 1
ATOM 3123 N N . LYS A 1 400 ? -15.639 3.934 39.762 1.00 95.06 400 LYS A N 1
ATOM 3124 C CA . LYS A 1 400 ? -14.437 3.086 39.762 1.00 95.06 400 LYS A CA 1
ATOM 3125 C C . LYS A 1 400 ? -14.210 2.451 38.385 1.00 95.06 400 LYS A C 1
ATOM 3127 O O . LYS A 1 400 ? -13.161 2.675 37.796 1.00 95.06 400 LYS A O 1
ATOM 3132 N N . ALA A 1 401 ? -15.222 1.778 37.834 1.00 93.38 401 ALA A N 1
ATOM 3133 C CA . ALA A 1 401 ? -15.144 1.150 36.512 1.00 93.38 401 ALA A CA 1
ATOM 3134 C C . ALA A 1 401 ? -14.870 2.174 35.392 1.00 93.38 401 ALA A C 1
ATOM 3136 O O . ALA A 1 401 ? -14.068 1.928 34.497 1.00 93.38 401 ALA A O 1
ATOM 3137 N N . ALA A 1 402 ? -15.474 3.365 35.468 1.00 95.56 402 ALA A N 1
ATOM 3138 C CA . ALA A 1 402 ? -15.211 4.455 34.527 1.00 95.56 402 ALA A CA 1
ATOM 3139 C C . ALA A 1 402 ? -13.772 4.997 34.611 1.00 95.56 402 ALA A C 1
ATOM 3141 O O . ALA A 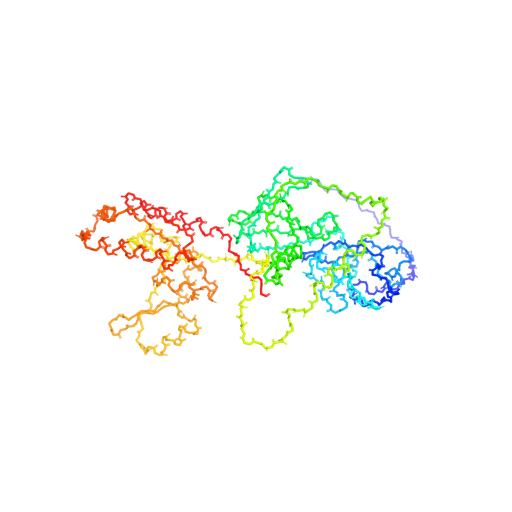1 402 ? -13.238 5.463 33.604 1.00 95.56 402 ALA A O 1
ATOM 3142 N N . LYS A 1 403 ? -13.147 4.952 35.796 1.00 97.25 403 LYS A N 1
ATOM 3143 C CA . LYS A 1 403 ? -11.732 5.291 35.984 1.00 97.25 403 LYS A CA 1
ATOM 3144 C C . LYS A 1 403 ? -10.826 4.197 35.413 1.00 97.25 403 LYS A C 1
ATOM 3146 O O . LYS A 1 403 ? -9.967 4.514 34.599 1.00 97.25 403 LYS A O 1
ATOM 3151 N N . GLU A 1 404 ? -11.083 2.936 35.754 1.00 97.25 404 GLU A N 1
ATOM 3152 C CA . GLU A 1 404 ? -10.333 1.775 35.250 1.00 97.25 404 GLU A CA 1
ATOM 3153 C C . GLU A 1 404 ? -10.372 1.699 33.713 1.00 97.25 404 GLU A C 1
ATOM 3155 O O . GLU A 1 404 ? -9.335 1.524 33.080 1.00 97.25 404 GLU A O 1
ATOM 3160 N N . MET A 1 405 ? -11.535 1.936 33.092 1.00 96.12 405 MET A N 1
ATOM 3161 C CA . MET A 1 405 ? -11.661 2.039 31.631 1.00 96.12 405 MET A CA 1
ATOM 3162 C C . MET A 1 405 ? -10.816 3.172 31.031 1.00 96.12 405 MET A C 1
ATOM 3164 O O . MET A 1 405 ? -10.210 2.987 29.978 1.00 96.12 405 MET A O 1
ATOM 3168 N N . PHE A 1 406 ? -10.788 4.346 31.669 1.00 97.25 406 PHE A N 1
ATOM 3169 C CA . PHE A 1 406 ? -10.030 5.503 31.182 1.00 97.25 406 PHE A CA 1
ATOM 3170 C C . PHE A 1 406 ? -8.515 5.264 31.259 1.00 97.25 406 PHE A C 1
ATOM 3172 O O . PHE A 1 406 ? -7.802 5.522 30.291 1.00 97.25 406 PHE A O 1
ATOM 3179 N N . GLU A 1 407 ? -8.039 4.718 32.380 1.00 97.56 407 GLU A N 1
ATOM 3180 C CA . GLU A 1 407 ? -6.631 4.357 32.590 1.00 97.56 407 GLU A CA 1
ATOM 3181 C C . GLU A 1 407 ? -6.198 3.228 31.640 1.00 97.56 407 GLU A C 1
ATOM 3183 O O . GLU A 1 407 ? -5.143 3.317 31.013 1.00 97.56 407 GLU A O 1
ATOM 3188 N N . HIS A 1 408 ? -7.044 2.211 31.441 1.00 96.31 408 HIS A N 1
ATOM 3189 C CA . HIS A 1 408 ? -6.788 1.144 30.472 1.00 96.31 408 HIS A CA 1
ATOM 3190 C C . HIS A 1 408 ? -6.741 1.662 29.025 1.00 96.31 408 HIS A C 1
ATOM 3192 O O . HIS A 1 408 ? -5.854 1.275 28.269 1.00 96.31 408 HIS A O 1
ATOM 3198 N N . GLY A 1 409 ? -7.639 2.579 28.647 1.00 96.00 409 GLY A N 1
ATOM 3199 C CA . GLY A 1 409 ? -7.627 3.220 27.328 1.00 96.00 409 GLY A CA 1
ATOM 3200 C C . GLY A 1 409 ? -6.349 4.020 27.057 1.00 96.00 409 GLY A C 1
ATOM 3201 O O . GLY A 1 409 ? -5.811 3.943 25.956 1.00 96.00 409 GLY A O 1
ATOM 3202 N N . HIS A 1 410 ? -5.829 4.727 28.067 1.00 96.12 410 HIS A N 1
ATOM 3203 C CA . HIS A 1 410 ? -4.528 5.398 27.984 1.00 96.12 410 HIS A CA 1
ATOM 3204 C C . HIS A 1 410 ? -3.375 4.403 27.814 1.00 96.12 410 HIS A C 1
ATOM 3206 O O . HIS A 1 410 ? -2.549 4.580 26.921 1.00 96.12 410 HIS A O 1
ATOM 3212 N N . LYS A 1 411 ? -3.357 3.320 28.603 1.00 96.62 411 LYS A N 1
ATOM 3213 C CA . LYS A 1 411 ? -2.334 2.274 28.478 1.00 96.62 411 LYS A CA 1
ATOM 3214 C C . LYS A 1 411 ? -2.343 1.623 27.087 1.00 96.62 411 LYS A C 1
ATOM 3216 O O . LYS A 1 411 ? -1.282 1.422 26.506 1.00 96.62 411 LYS A O 1
ATOM 3221 N N . LEU A 1 412 ? -3.523 1.327 26.533 1.00 95.06 412 LEU A N 1
ATOM 3222 C CA . LEU A 1 412 ? -3.654 0.796 25.171 1.00 95.06 412 LEU A CA 1
ATOM 3223 C C . LEU A 1 412 ? -3.101 1.762 24.113 1.00 95.06 412 LEU A C 1
ATOM 3225 O O . LEU A 1 412 ? -2.490 1.308 23.149 1.00 95.06 412 LEU A O 1
ATOM 3229 N N . GLU A 1 413 ? -3.295 3.074 24.282 1.00 95.38 413 GLU A N 1
ATOM 3230 C CA . GLU A 1 413 ? -2.716 4.068 23.374 1.00 95.38 413 GLU A CA 1
ATOM 3231 C C . GLU A 1 413 ? -1.190 4.105 23.455 1.00 95.38 413 GLU A C 1
ATOM 3233 O O . GLU A 1 413 ? -0.550 4.179 22.414 1.00 95.38 413 GLU A O 1
ATOM 3238 N N . GLU A 1 414 ? -0.605 4.051 24.653 1.00 96.06 414 GLU A N 1
ATOM 3239 C CA . GLU A 1 414 ? 0.853 4.055 24.832 1.00 96.06 414 GLU A CA 1
ATOM 3240 C C . GLU A 1 414 ? 1.504 2.777 24.281 1.00 96.06 414 GLU A C 1
ATOM 3242 O O . GLU A 1 414 ? 2.490 2.854 23.550 1.00 96.06 414 GLU A O 1
ATOM 3247 N N . GLU A 1 415 ? 0.930 1.609 24.583 1.00 96.38 415 GLU A N 1
ATOM 3248 C CA . GLU A 1 415 ? 1.485 0.294 24.233 1.00 96.38 415 GLU A CA 1
ATOM 3249 C C . GLU A 1 415 ? 1.292 -0.047 22.740 1.00 96.38 415 GLU A C 1
ATOM 3251 O O . GLU A 1 415 ? 2.212 -0.542 22.088 1.00 96.38 415 GLU A O 1
ATOM 3256 N N . TYR A 1 416 ? 0.128 0.276 22.160 1.00 95.62 416 TYR A N 1
ATOM 3257 C CA . TYR A 1 416 ? -0.264 -0.168 20.812 1.00 95.62 416 TYR A CA 1
ATOM 3258 C C . TYR A 1 416 ? -0.437 0.962 19.786 1.00 95.62 416 TYR A C 1
ATOM 3260 O O . TYR A 1 416 ? -0.990 0.723 18.711 1.00 95.62 416 TYR A O 1
ATOM 3268 N N . ARG A 1 417 ? 0.070 2.181 20.051 1.00 95.38 417 ARG A N 1
ATOM 3269 C CA . ARG A 1 417 ? -0.012 3.337 19.124 1.00 95.38 417 ARG A CA 1
ATOM 3270 C C . ARG A 1 417 ? 0.339 2.993 17.676 1.00 95.38 417 ARG A C 1
ATOM 3272 O O . ARG A 1 417 ? -0.308 3.475 16.755 1.00 95.38 417 ARG A O 1
ATOM 3279 N N . HIS A 1 418 ? 1.371 2.173 17.501 1.00 92.81 418 HIS A N 1
ATOM 3280 C CA . HIS A 1 418 ? 1.935 1.772 16.214 1.00 92.81 418 HIS A CA 1
ATOM 3281 C C . HIS A 1 418 ? 1.010 0.859 15.384 1.00 92.81 418 HIS A C 1
ATOM 3283 O O . HIS A 1 418 ? 1.225 0.715 14.185 1.00 92.81 418 HIS A O 1
ATOM 3289 N N . LEU A 1 419 ? -0.022 0.267 15.998 1.00 94.81 419 LEU A N 1
ATOM 3290 C CA . LEU A 1 419 ? -1.041 -0.544 15.321 1.00 94.81 419 LEU A CA 1
ATOM 3291 C C . LEU A 1 419 ? -2.308 0.252 14.978 1.00 94.81 419 LEU A C 1
ATOM 3293 O O . LEU A 1 419 ? -3.092 -0.196 14.146 1.00 94.81 419 LEU A O 1
ATOM 3297 N N . VAL A 1 420 ? -2.545 1.396 15.631 1.00 96.44 420 VAL A N 1
ATOM 3298 C CA . VAL A 1 420 ? -3.784 2.177 15.489 1.00 96.44 420 VAL A CA 1
ATOM 3299 C C . VAL A 1 420 ? -3.835 2.844 14.114 1.00 96.44 420 VAL A C 1
ATOM 3301 O O . VAL A 1 420 ? -3.051 3.744 13.820 1.00 96.44 420 VAL A O 1
ATOM 3304 N N . THR A 1 421 ? -4.803 2.451 13.283 1.00 95.25 421 THR A N 1
ATOM 3305 C CA . THR A 1 421 ? -4.988 3.011 11.934 1.00 95.25 421 THR A CA 1
ATOM 3306 C C . THR A 1 421 ? -5.727 4.349 11.959 1.00 95.25 421 THR A C 1
ATOM 3308 O O . THR A 1 421 ? -5.455 5.210 11.125 1.00 95.25 421 THR A O 1
ATOM 3311 N N . ALA A 1 422 ? -6.637 4.554 12.921 1.00 97.00 422 ALA A N 1
ATOM 3312 C CA . ALA A 1 422 ? -7.269 5.852 13.164 1.00 97.00 422 ALA A CA 1
ATOM 3313 C C . ALA A 1 422 ? -7.741 6.033 14.618 1.00 97.00 422 ALA A C 1
ATOM 3315 O O . ALA A 1 422 ? -8.038 5.079 15.339 1.00 97.00 422 ALA A O 1
ATOM 3316 N N . VAL A 1 423 ? -7.841 7.295 15.040 1.00 97.56 423 VAL A N 1
ATOM 3317 C CA . VAL A 1 423 ? -8.296 7.696 16.377 1.00 97.56 423 VAL A CA 1
ATOM 3318 C C . VAL A 1 423 ? -9.653 8.386 16.268 1.00 97.56 423 VAL A C 1
ATOM 3320 O O . VAL A 1 423 ? -9.793 9.388 15.570 1.00 97.56 423 VAL A O 1
ATOM 3323 N N . VAL A 1 424 ? -10.647 7.882 16.997 1.00 97.69 424 VAL A N 1
ATOM 3324 C CA . VAL A 1 424 ? -12.009 8.424 17.032 1.00 97.69 424 VAL A CA 1
ATOM 3325 C C . VAL A 1 424 ? -12.229 9.164 18.349 1.00 97.69 424 VAL A C 1
ATOM 3327 O O . VAL A 1 424 ? -12.231 8.565 19.423 1.00 97.69 424 VAL A O 1
ATOM 3330 N N . ALA A 1 425 ? -12.435 10.479 18.292 1.00 96.00 425 ALA A N 1
ATOM 3331 C CA . ALA A 1 425 ? -12.803 11.258 19.473 1.00 96.00 425 ALA A CA 1
ATOM 3332 C C . ALA A 1 425 ? -14.256 10.957 19.877 1.00 96.00 425 ALA A C 1
ATOM 3334 O O . ALA A 1 425 ? -15.170 11.157 19.077 1.00 96.00 425 ALA A O 1
ATOM 3335 N N . ALA A 1 426 ? -14.475 10.507 21.113 1.00 91.94 426 ALA A N 1
ATOM 3336 C CA . ALA A 1 426 ? -15.788 10.102 21.596 1.00 91.94 426 ALA A CA 1
ATOM 3337 C C . ALA A 1 426 ? -16.814 11.249 21.543 1.00 91.94 426 ALA A C 1
ATOM 3339 O O . ALA A 1 426 ? -16.548 12.367 21.996 1.00 91.94 426 ALA A O 1
ATOM 3340 N N . GLY A 1 427 ? -17.996 10.936 21.011 1.00 87.06 427 GLY A N 1
ATOM 3341 C CA . GLY A 1 427 ? -19.139 11.835 20.895 1.00 87.06 427 GLY A CA 1
ATOM 3342 C C . GLY A 1 427 ? -19.915 12.079 22.193 1.00 87.06 427 GLY A C 1
ATOM 3343 O O . GLY A 1 427 ? -19.440 11.832 23.303 1.00 87.06 427 GLY A O 1
ATOM 3344 N N . ALA A 1 428 ? -21.148 12.565 22.028 1.00 89.56 428 ALA A N 1
ATOM 3345 C CA . ALA A 1 428 ? -22.065 12.884 23.127 1.00 89.56 428 ALA A CA 1
ATOM 3346 C C . ALA A 1 428 ? -22.866 11.675 23.658 1.00 89.56 428 ALA A C 1
ATOM 3348 O O . ALA A 1 428 ? -23.383 11.722 24.768 1.00 89.56 428 ALA A O 1
ATOM 3349 N N . ASN A 1 429 ? -23.003 10.606 22.869 1.00 92.06 429 ASN A N 1
ATOM 3350 C CA . ASN A 1 429 ? -23.738 9.385 23.213 1.00 92.06 429 ASN A CA 1
ATOM 3351 C C . ASN A 1 429 ? -23.216 8.196 22.382 1.00 92.06 429 ASN A C 1
ATOM 3353 O O . ASN A 1 429 ? -22.467 8.397 21.422 1.00 92.06 429 ASN A O 1
ATOM 3357 N N . VAL A 1 430 ? -23.607 6.963 22.732 1.00 92.19 430 VAL A N 1
ATOM 3358 C CA . VAL A 1 430 ? -23.083 5.751 22.065 1.00 92.19 430 VAL A CA 1
ATOM 3359 C C . VAL A 1 430 ? -23.431 5.719 20.574 1.00 92.19 430 VAL A C 1
ATOM 3361 O O . VAL A 1 430 ? -22.584 5.334 19.778 1.00 92.19 430 VAL A O 1
ATOM 3364 N N . ALA A 1 431 ? -24.617 6.182 20.164 1.00 92.69 431 ALA A N 1
ATOM 3365 C CA . ALA A 1 431 ? -25.002 6.215 18.749 1.00 92.69 431 ALA A CA 1
ATOM 3366 C C . ALA A 1 431 ? -24.104 7.156 17.921 1.00 92.69 431 ALA A C 1
ATOM 3368 O O . ALA A 1 431 ? -23.681 6.795 16.826 1.00 92.69 431 ALA A O 1
ATOM 3369 N N . HIS A 1 432 ? -23.734 8.320 18.466 1.00 94.25 432 HIS A N 1
ATOM 3370 C CA . HIS A 1 432 ? -22.774 9.226 17.829 1.00 94.25 432 HIS A CA 1
ATOM 3371 C C . HIS A 1 432 ? -21.377 8.596 17.731 1.00 94.25 432 HIS A C 1
ATOM 3373 O O . HIS A 1 432 ? -20.734 8.707 16.692 1.00 94.25 432 HIS A O 1
ATOM 3379 N N . VAL A 1 433 ? -20.918 7.894 18.777 1.00 95.94 433 VAL A N 1
ATOM 3380 C CA . VAL A 1 433 ? -19.648 7.147 18.723 1.00 95.94 433 VAL A CA 1
ATOM 3381 C C . VAL A 1 433 ? -19.704 6.063 17.641 1.00 95.94 433 VAL A C 1
ATOM 3383 O O . VAL A 1 433 ? -18.765 5.957 16.861 1.00 95.94 433 VAL A O 1
ATOM 3386 N N . CYS A 1 434 ? -20.808 5.316 17.530 1.00 96.38 434 CYS A N 1
ATOM 3387 C CA . CYS A 1 434 ? -20.995 4.309 16.479 1.00 96.38 434 CYS A CA 1
ATOM 3388 C C . CYS A 1 434 ? -20.944 4.935 15.080 1.00 96.38 434 CYS A C 1
ATOM 3390 O O . CYS A 1 434 ? -20.217 4.437 14.231 1.00 96.38 434 CYS A O 1
ATOM 3392 N N . ALA A 1 435 ? -21.627 6.062 14.849 1.00 96.25 435 ALA A N 1
ATOM 3393 C CA . ALA A 1 435 ? -21.580 6.768 13.567 1.00 96.25 435 ALA A CA 1
ATOM 3394 C C . ALA A 1 435 ? -20.157 7.239 13.201 1.00 96.25 435 ALA A C 1
ATOM 3396 O O . ALA A 1 435 ? -19.733 7.098 12.055 1.00 96.25 435 ALA A O 1
ATOM 3397 N N . GLN A 1 436 ? -19.390 7.746 14.173 1.00 97.50 436 GLN A N 1
ATOM 3398 C CA . GLN A 1 436 ? -17.992 8.136 13.959 1.00 97.50 436 GLN A CA 1
ATOM 3399 C C . GLN A 1 436 ? -17.075 6.929 13.706 1.00 97.50 436 GLN A C 1
ATOM 3401 O O . GLN A 1 436 ? -16.199 7.004 12.849 1.00 97.50 436 GLN A O 1
ATOM 3406 N N . VAL A 1 437 ? -17.271 5.823 14.433 1.00 97.88 437 VAL A N 1
ATOM 3407 C CA . VAL A 1 437 ? -16.517 4.576 14.234 1.00 97.88 437 VAL A CA 1
ATOM 3408 C C . VAL A 1 437 ? -16.835 3.974 12.869 1.00 97.88 437 VAL A C 1
ATOM 3410 O O . VAL A 1 437 ? -15.901 3.651 12.147 1.00 97.88 437 VAL A O 1
ATOM 3413 N N . LYS A 1 438 ? -18.108 3.923 12.458 1.00 97.56 438 LYS A N 1
ATOM 3414 C CA . LYS A 1 438 ? -18.515 3.494 11.114 1.00 97.56 438 LYS A CA 1
ATOM 3415 C C . LYS A 1 438 ? -17.833 4.335 10.031 1.00 97.56 438 LYS A C 1
ATOM 3417 O O . LYS A 1 438 ? -17.156 3.784 9.173 1.00 97.56 438 LYS A O 1
ATOM 3422 N N . ALA A 1 439 ? -17.930 5.663 10.117 1.00 97.12 439 ALA A N 1
ATOM 3423 C CA . ALA A 1 439 ? -17.293 6.559 9.152 1.00 97.12 439 ALA A CA 1
ATOM 3424 C C . ALA A 1 439 ? -15.760 6.391 9.101 1.00 97.12 439 ALA A C 1
ATOM 3426 O O . ALA A 1 439 ? -15.162 6.517 8.032 1.00 97.12 439 ALA A O 1
ATOM 3427 N N . ALA A 1 440 ? -15.123 6.078 10.237 1.00 97.56 440 ALA A N 1
ATOM 3428 C CA . ALA A 1 440 ? -13.703 5.746 10.293 1.00 97.56 440 ALA A CA 1
ATOM 3429 C C . ALA A 1 440 ? -13.396 4.381 9.651 1.00 97.56 440 ALA A C 1
ATOM 3431 O O . ALA A 1 440 ? -12.444 4.296 8.883 1.00 97.56 440 ALA A O 1
ATOM 3432 N N . VAL A 1 441 ? -14.207 3.339 9.884 1.00 96.75 441 VAL A N 1
ATOM 3433 C CA . VAL A 1 441 ? -14.085 2.049 9.177 1.00 96.75 441 VAL A CA 1
ATOM 3434 C C . VAL A 1 441 ? -14.199 2.258 7.668 1.00 96.75 441 VAL A C 1
ATOM 3436 O O . VAL A 1 441 ? -13.300 1.845 6.940 1.00 96.75 441 VAL A O 1
ATOM 3439 N N . ASP A 1 442 ? -15.230 2.969 7.207 1.00 94.38 442 ASP A N 1
ATOM 3440 C CA . ASP A 1 442 ? -15.461 3.255 5.788 1.00 94.38 442 ASP A CA 1
ATOM 3441 C C . ASP A 1 442 ? -14.259 4.000 5.162 1.00 94.38 442 ASP A C 1
ATOM 3443 O O . ASP A 1 442 ? -13.840 3.705 4.040 1.00 94.38 442 ASP A O 1
ATOM 3447 N N . ALA A 1 443 ? -13.683 4.970 5.884 1.00 94.19 443 ALA A N 1
ATOM 3448 C CA . ALA A 1 443 ? -12.517 5.733 5.439 1.00 94.19 443 ALA A CA 1
ATOM 3449 C C . ALA A 1 443 ? -11.229 4.893 5.402 1.00 94.19 443 ALA A C 1
ATOM 3451 O O . ALA A 1 443 ? -10.514 4.925 4.401 1.00 94.19 443 ALA A O 1
ATOM 3452 N N . GLU A 1 444 ? -10.939 4.121 6.452 1.00 93.44 444 GLU A N 1
ATOM 3453 C CA . GLU A 1 444 ? -9.765 3.244 6.511 1.00 93.44 444 GLU A CA 1
ATOM 3454 C C . GLU A 1 444 ? -9.875 2.055 5.545 1.00 93.44 444 GLU A C 1
ATOM 3456 O O . GLU A 1 444 ? -8.858 1.588 5.026 1.00 93.44 444 GLU A O 1
ATOM 3461 N N . HIS A 1 445 ? -11.084 1.565 5.256 1.00 91.19 445 HIS A N 1
ATOM 3462 C CA . HIS A 1 445 ? -11.288 0.469 4.311 1.00 91.19 445 HIS A CA 1
ATOM 3463 C C . HIS A 1 445 ? -10.937 0.871 2.876 1.00 91.19 445 HIS A C 1
ATOM 3465 O O . HIS A 1 445 ? -10.296 0.087 2.176 1.00 91.19 445 HIS A O 1
ATOM 3471 N N . ARG A 1 446 ? -11.281 2.100 2.462 1.00 89.62 446 ARG A N 1
ATOM 3472 C CA . ARG A 1 446 ? -10.934 2.633 1.132 1.00 89.62 446 ARG A CA 1
ATOM 3473 C C . ARG A 1 446 ? -9.434 2.885 0.936 1.00 89.62 446 ARG A C 1
ATOM 3475 O O . ARG A 1 446 ? -8.992 2.996 -0.208 1.00 89.62 446 ARG A O 1
ATOM 3482 N N . LYS A 1 447 ? -8.635 2.975 2.009 1.00 90.62 447 LYS A N 1
ATOM 3483 C CA . LYS A 1 447 ? -7.197 3.249 1.884 1.00 90.62 447 LYS A CA 1
ATOM 3484 C C . LYS A 1 447 ? -6.436 2.087 1.245 1.00 90.62 447 LYS A C 1
ATOM 3486 O O . LYS A 1 447 ? -6.506 0.949 1.714 1.00 90.62 447 LYS A O 1
ATOM 3491 N N . SER A 1 448 ? -5.612 2.404 0.249 1.00 90.19 448 SER A N 1
ATOM 3492 C CA . SER A 1 448 ? -4.649 1.471 -0.339 1.00 90.19 448 SER A CA 1
ATOM 3493 C C . SER A 1 448 ? -3.723 0.899 0.729 1.00 90.19 448 SER A C 1
ATOM 3495 O O . SER A 1 448 ? -3.099 1.640 1.487 1.00 90.19 448 SER A O 1
ATOM 3497 N N . GLN A 1 449 ? -3.624 -0.427 0.763 1.00 88.19 449 GLN A N 1
ATOM 3498 C CA . GLN A 1 449 ? -2.632 -1.141 1.558 1.00 88.19 449 GLN A CA 1
ATOM 3499 C C . GLN A 1 449 ? -1.421 -1.443 0.674 1.00 88.19 449 GLN A C 1
ATOM 3501 O O . GLN A 1 449 ? -1.582 -1.889 -0.463 1.00 88.19 449 GLN A O 1
ATOM 3506 N N . TRP A 1 450 ? -0.222 -1.193 1.195 1.00 89.94 450 TRP A N 1
ATOM 3507 C CA . TRP A 1 450 ? 1.034 -1.308 0.455 1.00 89.94 450 TRP A CA 1
ATOM 3508 C C . TRP A 1 450 ? 1.955 -2.305 1.147 1.00 89.94 450 TRP A C 1
ATOM 3510 O O . TRP A 1 450 ? 2.408 -2.059 2.269 1.00 89.94 450 TRP A O 1
ATOM 3520 N N . VAL A 1 451 ? 2.250 -3.418 0.485 1.00 88.56 451 VAL A N 1
ATOM 3521 C CA . VAL A 1 451 ? 3.170 -4.447 0.993 1.00 88.56 451 VAL A CA 1
ATOM 3522 C C . VAL A 1 451 ? 4.490 -4.386 0.224 1.00 88.56 451 VAL A C 1
ATOM 3524 O O . VAL A 1 451 ? 4.470 -4.008 -0.946 1.00 88.56 451 VAL A O 1
ATOM 3527 N N . PRO A 1 452 ? 5.644 -4.694 0.844 1.00 90.12 452 PRO A N 1
ATOM 3528 C CA . PRO A 1 452 ? 6.898 -4.836 0.107 1.00 90.12 452 PRO A CA 1
ATOM 3529 C C . PRO A 1 452 ? 6.763 -5.876 -1.008 1.00 90.12 452 PRO A C 1
ATOM 3531 O O . PRO A 1 452 ? 6.125 -6.909 -0.801 1.00 90.12 452 PRO A O 1
ATOM 3534 N N . VAL A 1 453 ? 7.380 -5.612 -2.160 1.00 87.12 453 VAL A N 1
ATOM 3535 C CA . VAL A 1 453 ? 7.590 -6.654 -3.177 1.00 87.12 453 VAL A CA 1
ATOM 3536 C C . VAL A 1 453 ? 8.620 -7.642 -2.620 1.00 87.12 453 VAL A C 1
ATOM 3538 O O . VAL A 1 453 ? 9.611 -7.206 -2.028 1.00 87.12 453 VAL A O 1
ATOM 3541 N N . GLY A 1 454 ? 8.327 -8.940 -2.739 1.00 67.06 454 GLY A N 1
ATOM 3542 C CA . GLY A 1 454 ? 9.172 -10.038 -2.246 1.00 67.06 454 GLY A CA 1
ATOM 3543 C C . GLY A 1 454 ? 10.307 -10.423 -3.184 1.00 67.06 454 GLY A C 1
ATOM 3544 O O . GLY A 1 454 ? 10.254 -10.018 -4.365 1.00 67.06 454 GLY A O 1
#